Protein AF-0000000086900823 (afdb_homodimer)

Solvent-accessible surface area (backbone atoms only — not comparable to full-atom values): 35954 Å² total; per-residue (Å²): 131,54,71,69,63,43,52,69,37,48,48,81,69,75,46,37,36,38,38,37,30,39,34,24,9,29,53,67,49,49,39,52,42,33,33,75,69,44,36,31,38,63,90,80,67,38,66,58,36,44,48,31,35,38,37,34,25,17,20,48,34,36,59,19,52,28,25,68,59,45,54,55,48,52,59,51,37,32,55,47,18,48,74,49,61,17,37,56,46,61,31,36,14,45,53,40,50,30,44,45,47,34,47,63,66,54,53,25,59,65,32,33,51,74,39,68,28,69,69,33,39,49,49,35,21,25,76,84,15,72,55,16,43,52,55,63,67,37,36,52,44,36,33,48,49,36,32,32,42,18,8,24,37,63,45,43,80,50,19,69,51,29,66,49,42,45,36,50,52,37,40,58,27,61,39,80,75,16,50,54,38,53,54,51,47,54,36,34,31,73,73,60,51,93,65,96,43,48,86,33,54,75,11,31,34,43,20,50,57,68,82,59,38,58,63,89,60,21,38,63,45,46,53,51,12,28,61,55,60,66,34,62,29,42,37,23,18,79,52,65,35,82,84,42,38,71,42,65,39,68,80,20,29,30,38,40,39,9,16,25,27,13,66,67,70,60,50,27,35,44,32,41,36,33,42,60,76,59,53,41,30,37,38,35,47,39,75,40,70,42,79,44,96,89,56,74,46,69,46,78,45,73,48,78,42,81,54,77,58,46,81,49,73,64,48,55,69,73,65,60,73,80,78,81,72,83,78,71,82,76,72,83,71,80,78,83,78,86,79,84,77,88,77,82,78,84,76,85,127,131,54,73,68,62,44,52,68,38,49,47,80,70,75,47,36,36,37,39,38,31,40,35,24,9,32,52,68,52,49,38,53,42,34,32,74,69,46,36,31,38,65,88,79,68,38,66,57,37,43,48,30,35,38,34,34,26,15,20,47,35,36,60,21,52,29,24,69,58,46,54,52,48,51,58,50,35,32,55,45,19,47,75,49,61,18,38,55,46,62,31,36,15,43,54,40,51,31,43,46,47,34,46,62,67,54,53,25,59,64,32,34,52,75,40,67,29,70,68,33,39,50,49,34,21,24,78,84,16,71,56,16,43,52,56,63,67,36,34,52,44,35,32,49,50,34,32,32,40,19,7,25,37,62,46,44,80,50,18,68,51,30,64,50,42,45,35,50,52,37,41,58,26,61,38,81,77,16,50,55,39,54,54,52,48,53,35,36,29,72,72,60,52,91,63,95,42,48,87,33,55,74,11,32,33,43,21,49,56,69,81,60,38,58,64,90,59,21,38,62,46,47,52,50,11,29,60,54,60,67,33,61,31,42,37,23,19,80,53,64,35,82,83,43,40,71,42,65,39,71,81,19,28,31,38,38,39,9,15,24,28,12,66,66,70,61,51,27,36,46,32,41,35,33,43,59,77,58,53,42,30,38,40,36,48,39,76,42,71,43,78,45,96,90,57,74,48,69,46,77,47,72,48,78,43,80,56,76,57,45,80,48,73,66,48,55,70,73,64,61,71,77,77,79,70,82,76,66,92,73,75,80,79,76,81,84,75,88,74,89,78,87,82,86,78,83,75,87,126

Nearest PDB structures (foldseek):
  2zbm-assembly1_A  TM=8.815E-01  e=2.647E-22  Shewanella sp.
  2z72-assembly1_A  TM=8.769E-01  e=1.520E-21  Shewanella sp.
  1v73-assembly1_A  TM=8.762E-01  e=2.462E-21  Shewanella sp.
  5vjw-assembly1_A  TM=4.343E-01  e=1.940E-06  Arabidopsis thaliana
  4ga5-assembly2_E-2  TM=2.988E-01  e=1.508E+00  Thermococcus kodakarensis KOD1

Radius of gyration: 31.32 Å; Cα contacts (8 Å, |Δi|>4): 1507; chains: 2; bounding box: 70×129×109 Å

InterPro domains:
  IPR004843 Calcineurin-like, phosphoesterase domain [PF00149] (16-241)
  IPR029052 Metallo-dependent phosphatase-like [G3DSA:3.60.21.10] (2-293)
  IPR029052 Metallo-dependent phosphatase-like [SSF56300] (12-264)

Secondary structure (DSSP, 8-state):
--HHHHHTTEE---S-EEEE---TT-HHHHHHHHHHTTSEETTTTEE--TT-EEEE-S--SSSSS-HHHHHHHHHHHHHHHHHTT-EEEE---HHHHHHHTT--TT--HHHHHHTTSHHHHHHHTSTTSHHHHHHHH--SEEEETTEEEESS---HHHHTTHHHHHHHHHHHHHSGGGHHHHHHHHHHHHH---S--TTSTTSTTT--HHHHS-HHHHHHHHHHHHHHHT-SEEEE-SS--TTSS-EEETTTTEEE-----STTTT---EEEEE-TTS-EEEEEEEEEEE--SS--EEEEEEEEEE---PPPHHHHGGGS-----------------------------/--HHHHHTTEE---S-EEEE---TT-HHHHHHHHHHTTSEETTTTEE--TT-EEEE-S--SSSSS-HHHHHHHHHHHHHHHHHTT-EEEE---HHHHHHHTT--TT--HHHHHHTTSHHHHHHHTSTTSHHHHHHHH--SEEEETTEEEESS---HHHHTTHHHHHHHHHHHHHSGGGHHHHHHHHHHHHH---S--TTSTTSTTT--HHHHS-HHHHHHHHHHHHHHHT-SEEEE-SS--TTSS-EEETTTTEEE-----STTTT---EEEEE-TTS-EEEEEEEEEEE--SS--EEEEEEEEEE---PPPHHHHGGGS-----------------------------

Organism: NCBI:txid88456

Sequence (698 aa):
MTAAAAAALEMKWEGRIVALADLHGDVLNTLLLLEALGVIDRETRKWKGGNTLLIQTGDIVDRGPDGKILYDLFMEWQVQAREAGGKVLQLIGNHDAMNVCGDFRYVHPNETAQFGGLSGRRAAFSDEGKYGTLLRSLPAGVNVNGLVFTHAGISPAFAALGLSGVHQLLGEELRDGCAVHHRKQMREFTSGGNSLFASGGEGPLWTRLYTMSPPHIACPQLNKALKHLGADIMVVGHTVQESLRVETYCEGKLLAIDTGISRYVANSPKALEITPNGAVYEVSVRLEVTENSDDTKAIATSGRRKLNTWPLSFYSKRRAPPQGGSRGQGSPVGAAEAGDSISFTTEELMTAAAAAALEMKWEGRIVALADLHGDVLNTLLLLEALGVIDRETRKWKGGNTLLIQTGDIVDRGPDGKILYDLFMEWQVQAREAGGKVLQLIGNHDAMNVCGDFRYVHPNETAQFGGLSGRRAAFSDEGKYGTLLRSLPAGVNVNGLVFTHAGISPAFAALGLSGVHQLLGEELRDGCAVHHRKQMREFTSGGNSLFASGGEGPLWTRLYTMSPPHIACPQLNKALKHLGADIMVVGHTVQESLRVETYCEGKLLAIDTGISRYVANSPKALEITPNGAVYEVSVRLEVTENSDDTKAIATSGRRKLNTWPLSFYSKRRAPPQGGSRGQGSPVGAAEAGDSISFTTEEL

Foldseek 3Di:
DDPVLQVVQEDEALFKEWEAEAAAQFPPLVLLLCVLVQQADSVVLEGRNQAYEYEYAEHLHFLYQHSVVVVVSLVRRQVRQVVRNHHYAYAYALVLLCLLLLNCVRHDPNNCVVLVHSVSSNQQLYCPHPSVVVNLSHFQWGHYLQEIRGAQDAWLVRLLCERVRLNVLSSVCSHDSRPNVVVQAVCCVPPNHDDDRQSDCCHRNHDNLQPPDDCVRNLVRLVSSSVSHVHQAYEYENDADPVLAFDADNQARYTYHHSPSYPSGPVWRWMWMAGSLGWIKIKGWDFDQPPDDPDRDTDIDMDIDTDRHDDRPSNVVVPDPPPPDPDDPPDPPPDDDDDDDPDPDPDDD/DDPVLQVVQEDEALFKEWEAEAAAQFPPLVLLLCVLVQQADSVVLEGRNQAYEYEYAEHLHFLYQHSVVVVVSLVRRQVRQVVRNHHYAYAYALVLLCLLLLNCVRHDVNNCVVLVHSVSSNQQLYCPHPSVVVNLSHFQWGHYLQEIRGAQDAWLVRLLCERVRLNVLSSVCSHDSSVNVVVQAVCCVPPNGDDDRQSDCCHRNHDNLQPPDDCVRNLVRLVSSSVSHVHQAYEYENDADPVLAFDADNQARYTYHHSPSYPSGPVWRWMWMAGSLGWIKIKGWDFDQPPDDPDRDTDIDMDIDTDRHGDRPSNVVVPPPPPPPPPDPDDPPDDDDDDDDPDPPPDDD

pLDDT: mean 87.0, std 22.64, range [16.27, 98.94]

Structure (mmCIF, N/CA/C/O backbone):
data_AF-0000000086900823-model_v1
#
loop_
_entity.id
_entity.type
_entity.pdbx_description
1 polymer 'Uncharacterized protein C1840.07c-like'
#
loop_
_atom_site.group_PDB
_atom_site.id
_atom_site.type_symbol
_atom_site.label_atom_id
_atom_site.label_alt_id
_atom_site.label_comp_id
_atom_site.label_asym_id
_atom_site.label_entity_id
_atom_site.label_seq_id
_atom_site.pdbx_PDB_ins_code
_atom_site.Cartn_x
_atom_site.Cartn_y
_atom_site.Cartn_z
_atom_site.occupancy
_atom_site.B_iso_or_equiv
_atom_site.auth_seq_id
_atom_site.auth_comp_id
_atom_site.auth_asym_id
_atom_site.auth_atom_id
_atom_site.pdbx_PDB_model_num
ATOM 1 N N . MET A 1 1 ? -14.008 -20.203 -25.172 1 36.38 1 MET A N 1
ATOM 2 C CA . MET A 1 1 ? -12.742 -20.625 -24.562 1 36.38 1 MET A CA 1
ATOM 3 C C . MET A 1 1 ? -12.578 -22.141 -24.641 1 36.38 1 MET A C 1
ATOM 5 O O . MET A 1 1 ? -13.453 -22.875 -24.188 1 36.38 1 MET A O 1
ATOM 9 N N . THR A 1 2 ? -11.82 -22.547 -25.453 1 35.97 2 THR A N 1
ATOM 10 C CA . THR A 1 2 ? -11.695 -23.953 -25.781 1 35.97 2 THR A CA 1
ATOM 11 C C . THR A 1 2 ? -11.258 -24.766 -24.562 1 35.97 2 THR A C 1
ATOM 13 O O . THR A 1 2 ? -10.672 -24.219 -23.625 1 35.97 2 THR A O 1
ATOM 16 N N . ALA A 1 3 ? -11.891 -25.953 -24.469 1 42.09 3 ALA A N 1
ATOM 17 C CA . ALA A 1 3 ? -11.5 -26.984 -23.516 1 42.09 3 ALA A CA 1
ATOM 18 C C . ALA A 1 3 ? -9.984 -27 -23.312 1 42.09 3 ALA A C 1
ATOM 20 O O . ALA A 1 3 ? -9.516 -27.219 -22.188 1 42.09 3 ALA A O 1
ATOM 21 N N . ALA A 1 4 ? -9.305 -26.703 -24.266 1 42 4 ALA A N 1
ATOM 22 C CA . ALA A 1 4 ? -7.84 -26.688 -24.25 1 42 4 ALA A CA 1
ATOM 23 C C . ALA A 1 4 ? -7.309 -25.547 -23.391 1 42 4 ALA A C 1
ATOM 25 O O . ALA A 1 4 ? -6.328 -25.719 -22.656 1 42 4 ALA A O 1
ATOM 26 N N . ALA A 1 5 ? -7.996 -24.359 -23.438 1 45.72 5 ALA A N 1
ATOM 27 C CA . ALA A 1 5 ? -7.551 -23.203 -22.656 1 45.72 5 ALA A CA 1
ATOM 28 C C . ALA A 1 5 ? -7.812 -23.422 -21.156 1 45.72 5 ALA A C 1
ATOM 30 O O . ALA A 1 5 ? -6.992 -23.047 -20.328 1 45.72 5 ALA A O 1
ATOM 31 N N . ALA A 1 6 ? -8.938 -24.062 -20.766 1 48.16 6 ALA A N 1
ATOM 32 C CA . ALA A 1 6 ? -9.273 -24.438 -19.391 1 48.16 6 ALA A CA 1
ATOM 33 C C . ALA A 1 6 ? -8.266 -25.453 -18.859 1 48.16 6 ALA A C 1
ATOM 35 O O . ALA A 1 6 ? -7.887 -25.391 -17.688 1 48.16 6 ALA A O 1
ATOM 36 N N . ALA A 1 7 ? -7.898 -26.484 -19.656 1 50.44 7 ALA A N 1
ATOM 37 C CA . ALA A 1 7 ? -6.965 -27.547 -19.297 1 50.44 7 ALA A CA 1
ATOM 38 C C . ALA A 1 7 ? -5.621 -26.969 -18.859 1 50.44 7 ALA A C 1
ATOM 40 O O . ALA A 1 7 ? -4.961 -27.516 -17.969 1 50.44 7 ALA A O 1
ATOM 41 N N . ALA A 1 8 ? -5.52 -25.625 -19.219 1 71.44 8 ALA A N 1
ATOM 42 C CA . ALA A 1 8 ? -4.207 -25.016 -19.016 1 71.44 8 ALA A CA 1
ATOM 43 C C . ALA A 1 8 ? -4.109 -24.406 -17.625 1 71.44 8 ALA A C 1
ATOM 45 O O . ALA A 1 8 ? -3.008 -24.203 -17.109 1 71.44 8 ALA A O 1
ATOM 46 N N . LEU A 1 9 ? -5.242 -24.484 -16.922 1 94.44 9 LEU A N 1
ATOM 47 C CA . LEU A 1 9 ? -5.195 -23.844 -15.609 1 94.44 9 LEU A CA 1
ATOM 48 C C . LEU A 1 9 ? -5.199 -24.875 -14.484 1 94.44 9 LEU A C 1
ATOM 50 O O . LEU A 1 9 ? -5.176 -24.516 -13.305 1 94.44 9 LEU A O 1
ATOM 54 N N . GLU A 1 10 ? -5.281 -26.188 -14.867 1 95.38 10 GLU A N 1
ATOM 55 C CA . GLU A 1 10 ? -5.098 -27.328 -13.969 1 95.38 10 GLU A CA 1
ATOM 56 C C . GLU A 1 10 ? -3.979 -28.25 -14.461 1 95.38 10 GLU A C 1
ATOM 58 O O . GLU A 1 10 ? -3.971 -28.656 -15.617 1 95.38 10 GLU A O 1
ATOM 63 N N . MET A 1 11 ? -3.039 -28.516 -13.531 1 95.19 11 MET A N 1
ATOM 64 C CA . MET A 1 11 ? -1.94 -29.359 -13.992 1 95.19 11 MET A CA 1
ATOM 65 C C . MET A 1 11 ? -1.359 -30.172 -12.844 1 95.19 11 MET A C 1
ATOM 67 O O . MET A 1 11 ? -1.619 -29.875 -11.672 1 95.19 11 MET A O 1
ATOM 71 N N . LYS A 1 12 ? -0.704 -31.219 -13.242 1 96.31 12 LYS A N 1
ATOM 72 C CA . LYS A 1 12 ? 0.087 -32.031 -12.328 1 96.31 12 LYS A CA 1
ATOM 73 C C . LYS A 1 12 ? 1.581 -31.812 -12.531 1 96.31 12 LYS A C 1
ATOM 75 O O . LYS A 1 12 ? 2.039 -31.656 -13.672 1 96.31 12 LYS A O 1
ATOM 80 N N . TRP A 1 13 ? 2.275 -31.688 -11.422 1 97.44 13 TRP A N 1
ATOM 81 C CA . TRP A 1 13 ? 3.719 -31.484 -11.469 1 97.44 13 TRP A CA 1
ATOM 82 C C . TRP A 1 13 ? 4.434 -32.375 -10.469 1 97.44 13 TRP A C 1
ATOM 84 O O . TRP A 1 13 ? 4.211 -32.281 -9.258 1 97.44 13 TRP A O 1
ATOM 94 N N . GLU A 1 14 ? 5.273 -33.219 -10.977 1 96.19 14 GLU A N 1
ATOM 95 C CA . GLU A 1 14 ? 5.938 -34.188 -10.117 1 96.19 14 GLU A CA 1
ATOM 96 C C . GLU A 1 14 ? 7.188 -33.625 -9.469 1 96.19 14 GLU A C 1
ATOM 98 O O . GLU A 1 14 ? 7.676 -34.125 -8.469 1 96.19 14 GLU A O 1
ATOM 103 N N . GLY A 1 15 ? 7.727 -32.531 -10.008 1 96.5 15 GLY A N 1
ATOM 104 C CA . GLY A 1 15 ? 8.953 -31.953 -9.508 1 96.5 15 GLY A CA 1
ATOM 105 C C . GLY A 1 15 ? 8.719 -30.938 -8.406 1 96.5 15 GLY A C 1
ATOM 106 O O . GLY A 1 15 ? 7.641 -30.891 -7.812 1 96.5 15 GLY A O 1
ATOM 107 N N . ARG A 1 16 ? 9.742 -30.219 -8.141 1 97.75 16 ARG A N 1
ATOM 108 C CA . ARG A 1 16 ? 9.773 -29.172 -7.133 1 97.75 16 ARG A CA 1
ATOM 109 C C . ARG A 1 16 ? 8.961 -27.953 -7.586 1 97.75 16 ARG A C 1
ATOM 111 O O . ARG A 1 16 ? 9 -27.578 -8.758 1 97.75 16 ARG A O 1
ATOM 118 N N . ILE A 1 17 ? 8.172 -27.406 -6.617 1 98.69 17 ILE A N 1
ATOM 119 C CA . ILE A 1 17 ? 7.441 -26.172 -6.883 1 98.69 17 ILE A CA 1
ATOM 120 C C . ILE A 1 17 ? 7.973 -25.047 -5.996 1 98.69 17 ILE A C 1
ATOM 122 O O . ILE A 1 17 ? 8.164 -25.234 -4.793 1 98.69 17 ILE A O 1
ATOM 126 N N . VAL A 1 18 ? 8.305 -23.922 -6.57 1 98.81 18 VAL A N 1
ATOM 127 C CA . VAL A 1 18 ? 8.68 -22.703 -5.867 1 98.81 18 VAL A CA 1
ATOM 128 C C . VAL A 1 18 ? 7.684 -21.594 -6.188 1 98.81 18 VAL A C 1
ATOM 130 O O . VAL A 1 18 ? 7.324 -21.391 -7.352 1 98.81 18 VAL A O 1
ATOM 133 N N . ALA A 1 19 ? 7.168 -20.906 -5.172 1 98.88 19 ALA A N 1
ATOM 134 C CA . ALA A 1 19 ? 6.215 -19.828 -5.41 1 98.88 19 ALA A CA 1
ATOM 135 C C . ALA A 1 19 ? 6.691 -18.516 -4.773 1 98.88 19 ALA A C 1
ATOM 137 O O . ALA A 1 19 ? 7.125 -18.516 -3.615 1 98.88 19 ALA A O 1
ATOM 138 N N . LEU A 1 20 ? 6.641 -17.422 -5.543 1 98.5 20 LEU A N 1
ATOM 139 C CA . LEU A 1 20 ? 6.938 -16.062 -5.121 1 98.5 20 LEU A CA 1
ATOM 140 C C . LEU A 1 20 ? 5.672 -15.211 -5.094 1 98.5 20 LEU A C 1
ATOM 142 O O . LEU A 1 20 ? 4.863 -15.266 -6.023 1 98.5 20 LEU A O 1
ATOM 146 N N . ALA A 1 21 ? 5.57 -14.453 -4.008 1 98.69 21 ALA A N 1
ATOM 147 C CA . ALA A 1 21 ? 4.461 -13.508 -3.953 1 98.69 21 ALA A CA 1
ATOM 148 C C . ALA A 1 21 ? 4.84 -12.18 -4.613 1 98.69 21 ALA A C 1
ATOM 150 O O . ALA A 1 21 ? 5.473 -12.172 -5.668 1 98.69 21 ALA A O 1
ATOM 151 N N . ASP A 1 22 ? 4.383 -11.078 -4.098 1 98.81 22 ASP A N 1
ATOM 152 C CA . ASP A 1 22 ? 4.484 -9.766 -4.73 1 98.81 22 ASP A CA 1
ATOM 153 C C . ASP A 1 22 ? 5.934 -9.289 -4.77 1 98.81 22 ASP A C 1
ATOM 155 O O . ASP A 1 22 ? 6.586 -9.188 -3.73 1 98.81 22 ASP A O 1
ATOM 159 N N . LEU A 1 23 ? 6.383 -8.953 -6.016 1 98.75 23 LEU A N 1
ATOM 160 C CA . LEU A 1 23 ? 7.781 -8.562 -6.164 1 98.75 23 LEU A CA 1
ATOM 161 C C . LEU A 1 23 ? 7.922 -7.043 -6.164 1 98.75 23 LEU A C 1
ATOM 163 O O . LEU A 1 23 ? 8.961 -6.508 -5.773 1 98.75 23 LEU A O 1
ATOM 167 N N . HIS A 1 24 ? 6.918 -6.41 -6.699 1 98.44 24 HIS A N 1
ATOM 168 C CA . HIS A 1 24 ? 6.781 -4.961 -6.621 1 98.44 24 HIS A CA 1
ATOM 169 C C . HIS A 1 24 ? 8.07 -4.262 -7.047 1 98.44 24 HIS A C 1
ATOM 171 O O . HIS A 1 24 ? 8.594 -3.42 -6.316 1 98.44 24 HIS A O 1
ATOM 177 N N . GLY A 1 25 ? 8.547 -4.609 -8.141 1 98.12 25 GLY A N 1
ATOM 178 C CA . GLY A 1 25 ? 9.602 -3.895 -8.844 1 98.12 25 GLY A CA 1
ATOM 179 C C . GLY A 1 25 ? 10.961 -4.02 -8.18 1 98.12 25 GLY A C 1
ATOM 180 O O . GLY A 1 25 ? 11.789 -3.115 -8.281 1 98.12 25 GLY A O 1
ATOM 181 N N . ASP A 1 26 ? 11.234 -5.043 -7.473 1 97.19 26 ASP A N 1
ATOM 182 C CA . ASP A 1 26 ? 12.523 -5.203 -6.805 1 97.19 26 ASP A CA 1
ATOM 183 C C . ASP A 1 26 ? 13.312 -6.355 -7.414 1 97.19 26 ASP A C 1
ATOM 185 O O . ASP A 1 26 ? 13.234 -7.492 -6.938 1 97.19 26 ASP A O 1
ATOM 189 N N . VAL A 1 27 ? 14.125 -6.008 -8.312 1 97.56 27 VAL A N 1
ATOM 190 C CA . VAL A 1 27 ? 14.883 -7.02 -9.039 1 97.56 27 VAL A CA 1
ATOM 191 C C . VAL A 1 27 ? 15.969 -7.598 -8.133 1 97.56 27 VAL A C 1
ATOM 193 O O . VAL A 1 27 ? 16.266 -8.797 -8.188 1 97.56 27 VAL A O 1
ATOM 196 N N . LEU A 1 28 ? 16.531 -6.773 -7.301 1 95 28 LEU A N 1
ATOM 197 C CA . LEU A 1 28 ? 17.641 -7.23 -6.449 1 95 28 LEU A CA 1
ATOM 198 C C . LEU A 1 28 ? 17.172 -8.336 -5.508 1 95 28 LEU A C 1
ATOM 200 O O . LEU A 1 28 ? 17.734 -9.43 -5.488 1 95 28 LEU A O 1
ATOM 204 N N . ASN A 1 29 ? 16.109 -8.117 -4.738 1 95.81 29 ASN A N 1
ATOM 205 C CA . ASN A 1 29 ? 15.609 -9.125 -3.816 1 95.81 29 ASN A CA 1
ATOM 206 C C . ASN A 1 29 ? 15.086 -10.352 -4.559 1 95.81 29 ASN A C 1
ATOM 208 O O . ASN A 1 29 ? 15.195 -11.477 -4.066 1 95.81 29 ASN A O 1
ATOM 212 N N . THR A 1 30 ? 14.539 -10.141 -5.801 1 97.69 30 THR A N 1
ATOM 213 C CA . THR A 1 30 ? 14.055 -11.25 -6.609 1 97.69 30 THR A CA 1
ATOM 214 C C . THR A 1 30 ? 15.195 -12.188 -6.988 1 97.69 30 THR A C 1
ATOM 216 O O . THR A 1 30 ? 15.102 -13.398 -6.801 1 97.69 30 THR A O 1
ATOM 219 N N . LEU A 1 31 ? 16.281 -11.586 -7.441 1 96.88 31 LEU A N 1
ATOM 220 C CA . LEU A 1 31 ? 17.422 -12.391 -7.887 1 96.88 31 LEU A CA 1
ATOM 221 C C . LEU A 1 31 ? 18.094 -13.07 -6.703 1 96.88 31 LEU A C 1
ATOM 223 O O . LEU A 1 31 ? 18.516 -14.227 -6.809 1 96.88 31 LEU A O 1
ATOM 227 N N . LEU A 1 32 ? 18.188 -12.375 -5.594 1 94.56 32 LEU A N 1
ATOM 228 C CA . LEU A 1 32 ? 18.797 -12.953 -4.398 1 94.56 32 LEU A CA 1
ATOM 229 C C . LEU A 1 32 ? 18 -14.172 -3.93 1 94.56 32 LEU A C 1
ATOM 231 O O . LEU A 1 32 ? 18.594 -15.211 -3.615 1 94.56 32 LEU A O 1
ATOM 235 N N . LEU A 1 33 ? 16.75 -14.023 -3.906 1 96.19 33 LEU A N 1
ATOM 236 C CA . LEU A 1 33 ? 15.875 -15.086 -3.418 1 96.19 33 LEU A CA 1
ATOM 237 C C . LEU A 1 33 ? 15.898 -16.281 -4.355 1 96.19 33 LEU A C 1
ATOM 239 O O . LEU A 1 33 ? 16.016 -17.422 -3.908 1 96.19 33 LEU A O 1
ATOM 243 N N . LEU A 1 34 ? 15.828 -16.047 -5.676 1 97.44 34 LEU A N 1
ATOM 244 C CA . LEU A 1 34 ? 15.797 -17.141 -6.652 1 97.44 34 LEU A CA 1
ATOM 245 C C . LEU A 1 34 ? 17.156 -17.828 -6.73 1 97.44 34 LEU A C 1
ATOM 247 O O . LEU A 1 34 ? 17.219 -19.047 -6.984 1 97.44 34 LEU A O 1
ATOM 251 N N . GLU A 1 35 ? 18.203 -17.062 -6.488 1 95.44 35 GLU A N 1
ATOM 252 C CA . GLU A 1 35 ? 19.516 -17.688 -6.418 1 95.44 35 GLU A CA 1
ATOM 253 C C . GLU A 1 35 ? 19.625 -18.609 -5.207 1 95.44 35 GLU A C 1
ATOM 255 O O . GLU A 1 35 ? 20.156 -19.719 -5.312 1 95.44 35 GLU A O 1
ATOM 260 N N . ALA A 1 36 ? 19.156 -18.125 -4.137 1 93.56 36 ALA A N 1
ATOM 261 C CA . ALA A 1 36 ? 19.188 -18.938 -2.918 1 93.56 36 ALA A CA 1
ATOM 262 C C . ALA A 1 36 ? 18.391 -20.234 -3.1 1 93.56 36 ALA A C 1
ATOM 264 O O . ALA A 1 36 ? 18.734 -21.266 -2.525 1 93.56 36 ALA A O 1
ATOM 265 N N . LEU A 1 37 ? 17.406 -20.203 -3.914 1 96.19 37 LEU A N 1
ATOM 266 C CA . LEU A 1 37 ? 16.547 -21.359 -4.184 1 96.19 37 LEU A CA 1
ATOM 267 C C . LEU A 1 37 ? 17.125 -22.219 -5.293 1 96.19 37 LEU A C 1
ATOM 269 O O . LEU A 1 37 ? 16.578 -23.281 -5.605 1 96.19 37 LEU A O 1
ATOM 273 N N . GLY A 1 38 ? 18.203 -21.734 -5.855 1 96.12 38 GLY A N 1
ATOM 274 C CA . GLY A 1 38 ? 18.844 -22.484 -6.918 1 96.12 38 GLY A CA 1
ATOM 275 C C . GLY A 1 38 ? 18.062 -22.484 -8.219 1 96.12 38 GLY A C 1
ATOM 276 O O . GLY A 1 38 ? 18.172 -23.406 -9.023 1 96.12 38 GLY A O 1
ATOM 277 N N . VAL A 1 39 ? 17.25 -21.453 -8.445 1 97.81 39 VAL A N 1
ATOM 278 C CA . VAL A 1 39 ? 16.375 -21.422 -9.602 1 97.81 39 VAL A CA 1
ATOM 279 C C . VAL A 1 39 ? 17 -20.594 -10.719 1 97.81 39 VAL A C 1
ATOM 281 O O . VAL A 1 39 ? 16.812 -20.875 -11.898 1 97.81 39 VAL A O 1
ATOM 284 N N . ILE A 1 40 ? 17.734 -19.562 -10.297 1 97.44 40 ILE A N 1
ATOM 285 C CA . ILE A 1 40 ? 18.406 -18.688 -11.242 1 97.44 40 ILE A CA 1
ATOM 286 C C . ILE A 1 40 ? 19.859 -18.484 -10.828 1 97.44 40 ILE A C 1
ATOM 288 O O . ILE A 1 40 ? 20.203 -18.656 -9.664 1 97.44 40 ILE A O 1
ATOM 292 N N . ASP A 1 41 ? 20.672 -18.219 -11.82 1 96.44 41 ASP A N 1
ATOM 293 C CA . ASP A 1 41 ? 22.016 -17.688 -11.57 1 96.44 41 ASP A CA 1
ATOM 294 C C . ASP A 1 41 ? 22.016 -16.172 -11.5 1 96.44 41 ASP A C 1
ATOM 296 O O . ASP A 1 41 ? 21.641 -15.5 -12.461 1 96.44 41 ASP A O 1
ATOM 300 N N . ARG A 1 42 ? 22.391 -15.656 -10.422 1 92.38 42 ARG A N 1
ATOM 301 C CA . ARG A 1 42 ? 22.25 -14.227 -10.188 1 92.38 42 ARG A CA 1
ATOM 302 C C . ARG A 1 42 ? 23.156 -13.422 -11.117 1 92.38 42 ARG A C 1
ATOM 304 O O . ARG A 1 42 ? 22.781 -12.336 -11.562 1 92.38 42 ARG A O 1
ATOM 311 N N . GLU A 1 43 ? 24.281 -13.891 -11.422 1 93.06 43 GLU A N 1
ATOM 312 C CA . GLU A 1 43 ? 25.25 -13.18 -12.25 1 93.06 43 GLU A CA 1
ATOM 313 C C . GLU A 1 43 ? 24.812 -13.133 -13.711 1 93.06 43 GLU A C 1
ATOM 315 O O . GLU A 1 43 ? 24.812 -12.07 -14.328 1 93.06 43 GLU A O 1
ATOM 320 N N . THR A 1 44 ? 24.391 -14.25 -14.18 1 96.75 44 THR A N 1
ATOM 321 C CA . THR A 1 44 ? 24.031 -14.328 -15.586 1 96.75 44 THR A CA 1
ATOM 322 C C . THR A 1 44 ? 22.547 -14.047 -15.781 1 96.75 44 THR A C 1
ATOM 324 O O . THR A 1 44 ? 22.078 -13.805 -16.906 1 96.75 44 THR A O 1
ATOM 327 N N . ARG A 1 45 ? 21.766 -14.172 -14.727 1 97.25 45 ARG A N 1
ATOM 328 C CA . ARG A 1 45 ? 20.312 -14 -14.695 1 97.25 45 ARG A CA 1
ATOM 329 C C . ARG A 1 45 ? 19.609 -15.07 -15.531 1 97.25 45 ARG A C 1
ATOM 331 O O . ARG A 1 45 ? 18.547 -14.828 -16.078 1 97.25 45 ARG A O 1
ATOM 338 N N . LYS A 1 46 ? 20.234 -16.172 -15.586 1 98.31 46 LYS A N 1
ATOM 339 C CA . LYS A 1 46 ? 19.688 -17.25 -16.391 1 98.31 46 LYS A CA 1
ATOM 340 C C . LYS A 1 46 ? 19.094 -18.344 -15.508 1 98.31 46 LYS A C 1
ATOM 342 O O . LYS A 1 46 ? 19.484 -18.5 -14.352 1 98.31 46 LYS A O 1
ATOM 347 N N . TRP A 1 47 ? 18.188 -19.109 -16.109 1 98.5 47 TRP A N 1
ATOM 348 C CA . TRP A 1 47 ? 17.516 -20.234 -15.461 1 98.5 47 TRP A CA 1
ATOM 349 C C . TRP A 1 47 ? 18.516 -21.328 -15.117 1 98.5 47 TRP A C 1
ATOM 351 O O . TRP A 1 47 ? 19.344 -21.703 -15.945 1 98.5 47 TRP A O 1
ATOM 361 N N . LYS A 1 48 ? 18.516 -21.828 -13.93 1 97.88 48 LYS A N 1
ATOM 362 C CA . LYS A 1 48 ? 19.328 -22.969 -13.516 1 97.88 48 LYS A CA 1
ATOM 363 C C . LYS A 1 48 ? 18.516 -23.938 -12.648 1 97.88 48 LYS A C 1
ATOM 365 O O . LYS A 1 48 ? 19.094 -24.719 -11.898 1 97.88 48 LYS A O 1
ATOM 370 N N . GLY A 1 49 ? 17.203 -23.812 -12.703 1 97.69 49 GLY A N 1
ATOM 371 C CA . GLY A 1 49 ? 16.312 -24.531 -11.805 1 97.69 49 GLY A CA 1
ATOM 372 C C . GLY A 1 49 ? 15.93 -25.906 -12.312 1 97.69 49 GLY A C 1
ATOM 373 O O . GLY A 1 49 ? 15.195 -26.641 -11.648 1 97.69 49 GLY A O 1
ATOM 374 N N . GLY A 1 50 ? 16.453 -26.328 -13.453 1 97.69 50 GLY A N 1
ATOM 375 C CA . GLY A 1 50 ? 16.094 -27.625 -14 1 97.69 50 GLY A CA 1
ATOM 376 C C . GLY A 1 50 ? 14.602 -27.797 -14.188 1 97.69 50 GLY A C 1
ATOM 377 O O . GLY A 1 50 ? 13.938 -26.953 -14.789 1 97.69 50 GLY A O 1
ATOM 378 N N . ASN A 1 51 ? 14.031 -28.844 -13.633 1 98 51 ASN A N 1
ATOM 379 C CA . ASN A 1 51 ? 12.625 -29.188 -13.836 1 98 51 ASN A CA 1
ATOM 380 C C . ASN A 1 51 ? 11.734 -28.531 -12.781 1 98 51 ASN A C 1
ATOM 382 O O . ASN A 1 51 ? 10.602 -28.969 -12.57 1 98 51 ASN A O 1
ATOM 386 N N . THR A 1 52 ? 12.18 -27.5 -12.156 1 98.56 52 THR A N 1
ATOM 387 C CA . THR A 1 52 ? 11.414 -26.766 -11.148 1 98.56 52 THR A CA 1
ATOM 388 C C . THR A 1 52 ? 10.242 -26.047 -11.789 1 98.56 52 THR A C 1
ATOM 390 O O . THR A 1 52 ? 10.367 -25.516 -12.898 1 98.56 52 THR A O 1
ATOM 393 N N . LEU A 1 53 ? 9.062 -26.078 -11.141 1 98.75 53 LEU A N 1
ATOM 394 C CA . LEU A 1 53 ? 7.957 -25.188 -11.461 1 98.75 53 LEU A CA 1
ATOM 395 C C . LEU A 1 53 ? 8.008 -23.922 -10.609 1 98.75 53 LEU A C 1
ATOM 397 O O . LEU A 1 53 ? 7.883 -24 -9.383 1 98.75 53 LEU A O 1
ATOM 401 N N . LEU A 1 54 ? 8.234 -22.781 -11.242 1 98.81 54 LEU A N 1
ATOM 402 C CA . LEU A 1 54 ? 8.219 -21.484 -10.578 1 98.81 54 LEU A CA 1
ATOM 403 C C . LEU A 1 54 ? 6.887 -20.781 -10.789 1 98.81 54 LEU A C 1
ATOM 405 O O . LEU A 1 54 ? 6.465 -20.578 -11.93 1 98.81 54 LEU A O 1
ATOM 409 N N . ILE A 1 55 ? 6.211 -20.438 -9.688 1 98.88 55 ILE A N 1
ATOM 410 C CA . ILE A 1 55 ? 4.941 -19.734 -9.766 1 98.88 55 ILE A CA 1
ATOM 411 C C . ILE A 1 55 ? 5.082 -18.344 -9.133 1 98.88 55 ILE A C 1
ATOM 413 O O . ILE A 1 55 ? 5.547 -18.219 -7.996 1 98.88 55 ILE A O 1
ATOM 417 N N . GLN A 1 56 ? 4.797 -17.312 -9.836 1 98.81 56 GLN A N 1
ATOM 418 C CA . GLN A 1 56 ? 4.723 -15.945 -9.336 1 98.81 56 GLN A CA 1
ATOM 419 C C . GLN A 1 56 ? 3.277 -15.469 -9.25 1 98.81 56 GLN A C 1
ATOM 421 O O . GLN A 1 56 ? 2.566 -15.438 -10.258 1 98.81 56 GLN A O 1
ATOM 426 N N . THR A 1 57 ? 2.789 -15.039 -8.062 1 98.69 57 THR A N 1
ATOM 427 C CA . THR A 1 57 ? 1.36 -14.93 -7.793 1 98.69 57 THR A CA 1
ATOM 428 C C . THR A 1 57 ? 0.854 -13.523 -8.109 1 98.69 57 THR A C 1
ATOM 430 O O . THR A 1 57 ? -0.232 -13.141 -7.672 1 98.69 57 THR A O 1
ATOM 433 N N . GLY A 1 58 ? 1.599 -12.766 -8.812 1 98.69 58 GLY A N 1
ATOM 434 C CA . GLY A 1 58 ? 1.132 -11.453 -9.25 1 98.69 58 GLY A CA 1
ATOM 435 C C . GLY A 1 58 ? 1.823 -10.305 -8.539 1 98.69 58 GLY A C 1
ATOM 436 O O . GLY A 1 58 ? 2.592 -10.523 -7.602 1 98.69 58 GLY A O 1
ATOM 437 N N . ASP A 1 59 ? 1.558 -9.039 -9.109 1 98.81 59 ASP A N 1
ATOM 438 C CA . ASP A 1 59 ? 2.078 -7.781 -8.578 1 98.81 59 ASP A CA 1
ATOM 439 C C . ASP A 1 59 ? 3.596 -7.707 -8.734 1 98.81 59 ASP A C 1
ATOM 441 O O . ASP A 1 59 ? 4.316 -7.555 -7.746 1 98.81 59 ASP A O 1
ATOM 445 N N . ILE A 1 60 ? 3.951 -7.645 -9.977 1 98.5 60 ILE A N 1
ATOM 446 C CA . ILE A 1 60 ? 5.352 -7.465 -10.344 1 98.5 60 ILE A CA 1
ATOM 447 C C . ILE A 1 60 ? 5.707 -5.984 -10.312 1 98.5 60 ILE A C 1
ATOM 449 O O . ILE A 1 60 ? 6.785 -5.609 -9.844 1 98.5 60 ILE A O 1
ATOM 453 N N . VAL A 1 61 ? 4.695 -5.18 -10.672 1 97.56 61 VAL A N 1
ATOM 454 C CA . VAL A 1 61 ? 4.957 -3.756 -10.859 1 97.56 61 VAL A CA 1
ATOM 455 C C . VAL A 1 61 ? 4.461 -2.977 -9.641 1 97.56 61 VAL A C 1
ATOM 457 O O . VAL A 1 61 ? 3.828 -3.547 -8.75 1 97.56 61 VAL A O 1
ATOM 460 N N . ASP A 1 62 ? 4.719 -1.618 -9.688 1 96.38 62 ASP A N 1
ATOM 461 C CA . ASP A 1 62 ? 4.344 -0.64 -8.672 1 96.38 62 ASP A CA 1
ATOM 462 C C . ASP A 1 62 ? 5.25 -0.744 -7.449 1 96.38 62 ASP A C 1
ATOM 464 O O . ASP A 1 62 ? 5.719 -1.832 -7.105 1 96.38 62 ASP A O 1
ATOM 468 N N . ARG A 1 63 ? 5.551 0.388 -6.762 1 95 63 ARG A N 1
ATOM 469 C CA . ARG A 1 63 ? 6.332 0.579 -5.543 1 95 63 ARG A CA 1
ATOM 470 C C . ARG A 1 63 ? 7.82 0.69 -5.855 1 95 63 ARG A C 1
ATOM 472 O O . ARG A 1 63 ? 8.461 1.682 -5.5 1 95 63 ARG A O 1
ATOM 479 N N . GLY A 1 64 ? 8.391 -0.296 -6.531 1 95.69 64 GLY A N 1
ATOM 480 C CA . GLY A 1 64 ? 9.797 -0.245 -6.898 1 95.69 64 GLY A CA 1
ATOM 481 C C . GLY A 1 64 ? 10.023 0.104 -8.359 1 95.69 64 GLY A C 1
ATOM 482 O O . GLY A 1 64 ? 9.078 0.132 -9.148 1 95.69 64 GLY A O 1
ATOM 483 N N . PRO A 1 65 ? 11.25 0.318 -8.758 1 96.38 65 PRO A N 1
ATOM 484 C CA . PRO A 1 65 ? 11.555 0.881 -10.07 1 96.38 65 PRO A CA 1
ATOM 485 C C . PRO A 1 65 ? 11.789 -0.193 -11.133 1 96.38 65 PRO A C 1
ATOM 487 O O . PRO A 1 65 ? 11.898 0.122 -12.32 1 96.38 65 PRO A O 1
ATOM 490 N N . ASP A 1 66 ? 11.734 -1.496 -10.789 1 97.75 66 ASP A N 1
ATOM 491 C CA . ASP A 1 66 ? 12.305 -2.484 -11.688 1 97.75 66 ASP A CA 1
ATOM 492 C C . ASP A 1 66 ? 11.227 -3.389 -12.281 1 97.75 66 ASP A C 1
ATOM 494 O O . ASP A 1 66 ? 11.484 -4.559 -12.578 1 97.75 66 ASP A O 1
ATOM 498 N N . GLY A 1 67 ? 10.023 -2.912 -12.344 1 97.81 67 GLY A N 1
ATOM 499 C CA . GLY A 1 67 ? 8.945 -3.717 -12.891 1 97.81 67 GLY A CA 1
ATOM 500 C C . GLY A 1 67 ? 9.188 -4.137 -14.328 1 97.81 67 GLY A C 1
ATOM 501 O O . GLY A 1 67 ? 8.945 -5.289 -14.695 1 97.81 67 GLY A O 1
ATOM 502 N N . LYS A 1 68 ? 9.656 -3.205 -15.172 1 97.62 68 LYS A N 1
ATOM 503 C CA . LYS A 1 68 ? 9.953 -3.492 -16.578 1 97.62 68 LYS A CA 1
ATOM 504 C C . LYS A 1 68 ? 10.984 -4.609 -16.703 1 97.62 68 LYS A C 1
ATOM 506 O O . LYS A 1 68 ? 10.797 -5.551 -17.469 1 97.62 68 LYS A O 1
ATOM 511 N N . ILE A 1 69 ? 12.016 -4.512 -15.938 1 97.81 69 ILE A N 1
ATOM 512 C CA . ILE A 1 69 ? 13.102 -5.488 -15.953 1 97.81 69 ILE A CA 1
ATOM 513 C C . ILE A 1 69 ? 12.57 -6.852 -15.508 1 97.81 69 ILE A C 1
ATOM 515 O O . ILE A 1 69 ? 12.906 -7.879 -16.109 1 97.81 69 ILE A O 1
ATOM 519 N N . LEU A 1 70 ? 11.789 -6.855 -14.539 1 98.62 70 LEU A N 1
ATOM 520 C CA . LEU A 1 70 ? 11.273 -8.102 -13.992 1 98.62 70 LEU A CA 1
ATOM 521 C C . LEU A 1 70 ? 10.352 -8.797 -14.992 1 98.62 70 LEU A C 1
ATOM 523 O O . LEU A 1 70 ? 10.422 -10.016 -15.172 1 98.62 70 LEU A O 1
ATOM 527 N N . TYR A 1 71 ? 9.445 -8.023 -15.68 1 98.44 71 TYR A N 1
ATOM 528 C CA . TYR A 1 71 ? 8.617 -8.633 -16.719 1 98.44 71 TYR A CA 1
ATOM 529 C C . TYR A 1 71 ? 9.477 -9.273 -17.797 1 98.44 71 TYR A C 1
ATOM 531 O O . TYR A 1 71 ? 9.211 -10.398 -18.234 1 98.44 71 TYR A O 1
ATOM 539 N N . ASP A 1 72 ? 10.477 -8.555 -18.203 1 98.5 72 ASP A N 1
ATOM 540 C CA . ASP A 1 72 ? 11.359 -9.062 -19.25 1 98.5 72 ASP A CA 1
ATOM 541 C C . ASP A 1 72 ? 12.078 -10.336 -18.797 1 98.5 72 ASP A C 1
ATOM 543 O O . ASP A 1 72 ? 12.188 -11.297 -19.562 1 98.5 72 ASP A O 1
ATOM 547 N N . LEU A 1 73 ? 12.578 -10.352 -17.594 1 98.69 73 LEU A N 1
ATOM 548 C CA . LEU A 1 73 ? 13.266 -11.516 -17.062 1 98.69 73 LEU A CA 1
ATOM 549 C C . LEU A 1 73 ? 12.328 -12.719 -16.984 1 98.69 73 LEU A C 1
ATOM 551 O O . LEU A 1 73 ? 12.695 -13.828 -17.375 1 98.69 73 LEU A O 1
ATOM 555 N N . PHE A 1 74 ? 11.156 -12.523 -16.5 1 98.69 74 PHE A N 1
ATOM 556 C CA . PHE A 1 74 ? 10.211 -13.633 -16.375 1 98.69 74 PHE A CA 1
ATOM 557 C C . PHE A 1 74 ? 9.859 -14.195 -17.75 1 98.69 74 PHE A C 1
ATOM 559 O O . PHE A 1 74 ? 9.672 -15.398 -17.906 1 98.69 74 PHE A O 1
ATOM 566 N N . MET A 1 75 ? 9.711 -13.32 -18.766 1 98.25 75 MET A N 1
ATOM 567 C CA . MET A 1 75 ? 9.477 -13.797 -20.125 1 98.25 75 MET A CA 1
ATOM 568 C C . MET A 1 75 ? 10.633 -14.672 -20.594 1 98.25 75 MET A C 1
ATOM 570 O O . MET A 1 75 ? 10.414 -15.719 -21.219 1 98.25 75 MET A O 1
ATOM 574 N N . GLU A 1 76 ? 11.812 -14.234 -20.297 1 98.56 76 GLU A N 1
ATOM 575 C CA . GLU A 1 76 ? 12.992 -15.008 -20.672 1 98.56 76 GLU A CA 1
ATOM 576 C C . GLU A 1 76 ? 13.047 -16.328 -19.906 1 98.56 76 GLU A C 1
ATOM 578 O O . GLU A 1 76 ? 13.352 -17.375 -20.5 1 98.56 76 GLU A O 1
ATOM 583 N N . TRP A 1 77 ? 12.773 -16.25 -18.641 1 98.75 77 TRP A N 1
ATOM 584 C CA . TRP A 1 77 ? 12.836 -17.453 -17.812 1 98.75 77 TRP A CA 1
ATOM 585 C C . TRP A 1 77 ? 11.789 -18.469 -18.25 1 98.75 77 TRP A C 1
ATOM 587 O O . TRP A 1 77 ? 12 -19.688 -18.125 1 98.75 77 TRP A O 1
ATOM 597 N N . GLN A 1 78 ? 10.664 -18.031 -18.75 1 98.19 78 GLN A N 1
ATOM 598 C CA . GLN A 1 78 ? 9.633 -18.938 -19.234 1 98.19 78 GLN A CA 1
ATOM 599 C C . GLN A 1 78 ? 10.172 -19.828 -20.359 1 98.19 78 GLN A C 1
ATOM 601 O O . GLN A 1 78 ? 9.922 -21.031 -20.375 1 98.19 78 GLN A O 1
ATOM 606 N N . VAL A 1 79 ? 10.898 -19.234 -21.234 1 98.25 79 VAL A N 1
ATOM 607 C CA . VAL A 1 79 ? 11.477 -19.969 -22.359 1 98.25 79 VAL A CA 1
ATOM 608 C C . VAL A 1 79 ? 12.578 -20.906 -21.859 1 98.25 79 VAL A C 1
ATOM 610 O O . VAL A 1 79 ? 12.602 -22.078 -22.188 1 98.25 79 VAL A O 1
ATOM 613 N N . GLN A 1 80 ? 13.445 -20.406 -21.047 1 98.69 80 GLN A N 1
ATOM 614 C CA . GLN A 1 80 ? 14.594 -21.156 -20.562 1 98.69 80 GLN A CA 1
ATOM 615 C C . GLN A 1 80 ? 14.156 -22.344 -19.703 1 98.69 80 GLN A C 1
ATOM 617 O O . GLN A 1 80 ? 14.727 -23.438 -19.797 1 98.69 80 GLN A O 1
ATOM 622 N N . ALA A 1 81 ? 13.188 -22.125 -18.875 1 98.69 81 ALA A N 1
ATOM 623 C CA . ALA A 1 81 ? 12.672 -23.203 -18.031 1 98.69 81 ALA A CA 1
ATOM 624 C C . ALA A 1 81 ? 12.117 -24.344 -18.859 1 98.69 81 ALA A C 1
ATOM 626 O O . ALA A 1 81 ? 12.391 -25.516 -18.594 1 98.69 81 ALA A O 1
ATOM 627 N N . ARG A 1 82 ? 11.32 -23.969 -19.859 1 97.81 82 ARG A N 1
ATOM 628 C CA . ARG A 1 82 ? 10.742 -24.969 -20.734 1 97.81 82 ARG A CA 1
ATOM 629 C C . ARG A 1 82 ? 11.836 -25.812 -21.391 1 97.81 82 ARG A C 1
ATOM 631 O O . ARG A 1 82 ? 11.711 -27.047 -21.484 1 97.81 82 ARG A O 1
ATOM 638 N N . GLU A 1 83 ? 12.859 -25.172 -21.766 1 98.19 83 GLU A N 1
ATOM 639 C CA . GLU A 1 83 ? 13.969 -25.859 -22.422 1 98.19 83 GLU A CA 1
ATOM 640 C C . GLU A 1 83 ? 14.688 -26.781 -21.453 1 98.19 83 GLU A C 1
ATOM 642 O O . GLU A 1 83 ? 15.258 -27.797 -21.859 1 98.19 83 GLU A O 1
ATOM 647 N N . ALA A 1 84 ? 14.633 -26.5 -20.188 1 98.06 84 ALA A N 1
ATOM 648 C CA . ALA A 1 84 ? 15.336 -27.266 -19.172 1 98.06 84 ALA A CA 1
ATOM 649 C C . ALA A 1 84 ? 14.406 -28.297 -18.516 1 98.06 84 ALA A C 1
ATOM 651 O O . ALA A 1 84 ? 14.812 -29.016 -17.609 1 98.06 84 ALA A O 1
ATOM 652 N N . GLY A 1 85 ? 13.164 -28.375 -19 1 97.88 85 GLY A N 1
ATOM 653 C CA . GLY A 1 85 ? 12.211 -29.328 -18.453 1 97.88 85 GLY A CA 1
ATOM 654 C C . GLY A 1 85 ? 11.383 -28.766 -17.312 1 97.88 85 GLY A C 1
ATOM 655 O O . GLY A 1 85 ? 10.562 -29.484 -16.719 1 97.88 85 GLY A O 1
ATOM 656 N N . GLY A 1 86 ? 11.633 -27.5 -17.047 1 98.38 86 GLY A N 1
ATOM 657 C CA . GLY A 1 86 ? 10.867 -26.797 -16.016 1 98.38 86 GLY A CA 1
ATOM 658 C C . GLY A 1 86 ? 9.75 -25.953 -16.578 1 98.38 86 GLY A C 1
ATOM 659 O O . GLY A 1 86 ? 9.297 -26.172 -17.703 1 98.38 86 GLY A O 1
ATOM 660 N N . LYS A 1 87 ? 9.195 -25.062 -15.734 1 98.31 87 LYS A N 1
ATOM 661 C CA . LYS A 1 87 ? 8.094 -24.188 -16.141 1 98.31 87 LYS A CA 1
ATOM 662 C C . LYS A 1 87 ? 8.016 -22.953 -15.266 1 98.31 87 LYS A C 1
ATOM 664 O O . LYS A 1 87 ? 8.32 -23.016 -14.078 1 98.31 87 LYS A O 1
ATOM 669 N N . VAL A 1 88 ? 7.672 -21.828 -15.852 1 98.5 88 VAL A N 1
ATOM 670 C CA . VAL A 1 88 ? 7.379 -20.594 -15.133 1 98.5 88 VAL A CA 1
ATOM 671 C C . VAL A 1 88 ? 5.926 -20.188 -15.383 1 98.5 88 VAL A C 1
ATOM 673 O O . VAL A 1 88 ? 5.488 -20.094 -16.531 1 98.5 88 VAL A O 1
ATOM 676 N N . LEU A 1 89 ? 5.184 -20.062 -14.312 1 98.06 89 LEU A N 1
ATOM 677 C CA . LEU A 1 89 ? 3.812 -19.562 -14.367 1 98.06 89 LEU A CA 1
ATOM 678 C C . LEU A 1 89 ? 3.682 -18.234 -13.633 1 98.06 89 LEU A C 1
ATOM 680 O O . LEU A 1 89 ? 4.117 -18.109 -12.484 1 98.06 89 LEU A O 1
ATOM 684 N N . GLN A 1 90 ? 3.145 -17.281 -14.328 1 98.25 90 GLN A N 1
ATOM 685 C CA . GLN A 1 90 ? 2.84 -15.984 -13.719 1 98.25 90 GLN A CA 1
ATOM 686 C C . GLN A 1 90 ? 1.332 -15.758 -13.641 1 98.25 90 GLN A C 1
ATOM 688 O O . GLN A 1 90 ? 0.6 -16.094 -14.578 1 98.25 90 GLN A O 1
ATOM 693 N N . LEU A 1 91 ? 0.912 -15.289 -12.5 1 98.69 91 LEU A N 1
ATOM 694 C CA . LEU A 1 91 ? -0.468 -14.852 -12.328 1 98.69 91 LEU A CA 1
ATOM 695 C C . LEU A 1 91 ? -0.559 -13.328 -12.328 1 98.69 91 LEU A C 1
ATOM 697 O O . LEU A 1 91 ? 0.451 -12.641 -12.156 1 98.69 91 LEU A O 1
ATOM 701 N N . ILE A 1 92 ? -1.741 -12.781 -12.578 1 98.81 92 ILE A N 1
ATOM 702 C CA . ILE A 1 92 ? -1.93 -11.336 -12.578 1 98.81 92 ILE A CA 1
ATOM 703 C C . ILE A 1 92 ? -2.391 -10.875 -11.195 1 98.81 92 ILE A C 1
ATOM 705 O O . ILE A 1 92 ? -3.209 -11.539 -10.555 1 98.81 92 ILE A O 1
ATOM 709 N N . GLY A 1 93 ? -1.812 -9.797 -10.695 1 98.81 93 GLY A N 1
ATOM 710 C CA . GLY A 1 93 ? -2.234 -9.164 -9.461 1 98.81 93 GLY A CA 1
ATOM 711 C C . GLY A 1 93 ? -2.955 -7.844 -9.68 1 98.81 93 GLY A C 1
ATOM 712 O O . GLY A 1 93 ? -3.131 -7.41 -10.82 1 98.81 93 GLY A O 1
ATOM 713 N N . ASN A 1 94 ? -3.447 -7.234 -8.641 1 98.75 94 ASN A N 1
ATOM 714 C CA . ASN A 1 94 ? -4.234 -6.016 -8.773 1 98.75 94 ASN A CA 1
ATOM 715 C C . ASN A 1 94 ? -3.387 -4.855 -9.289 1 98.75 94 ASN A C 1
ATOM 717 O O . ASN A 1 94 ? -3.863 -4.035 -10.07 1 98.75 94 ASN A O 1
ATOM 721 N N . HIS A 1 95 ? -2.152 -4.73 -8.875 1 98.75 95 HIS A N 1
ATOM 722 C CA . HIS A 1 95 ? -1.294 -3.66 -9.367 1 98.75 95 HIS A CA 1
ATOM 723 C C . HIS A 1 95 ? -0.97 -3.846 -10.844 1 98.75 95 HIS A C 1
ATOM 725 O O . HIS A 1 95 ? -0.821 -2.867 -11.578 1 98.75 95 HIS A O 1
ATOM 731 N N . ASP A 1 96 ? -0.872 -5.082 -11.281 1 98.75 96 ASP A N 1
ATOM 732 C CA . ASP A 1 96 ? -0.72 -5.359 -12.703 1 98.75 96 ASP A CA 1
ATOM 733 C C . ASP A 1 96 ? -1.938 -4.879 -13.492 1 98.75 96 ASP A C 1
ATOM 735 O O . ASP A 1 96 ? -1.799 -4.164 -14.484 1 98.75 96 ASP A O 1
ATOM 739 N N . ALA A 1 97 ? -3.082 -5.242 -12.969 1 98.75 97 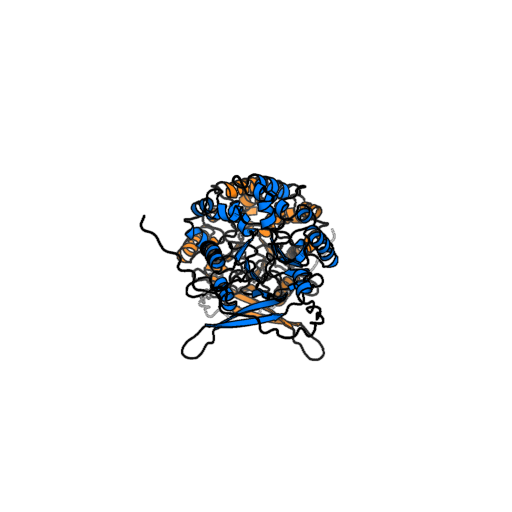ALA A N 1
ATOM 740 C CA . ALA A 1 97 ? -4.332 -4.871 -13.633 1 98.75 97 ALA A CA 1
ATOM 741 C C . ALA A 1 97 ? -4.531 -3.359 -13.625 1 98.75 97 ALA A C 1
ATOM 743 O O . ALA A 1 97 ? -5.039 -2.789 -14.594 1 98.75 97 ALA A O 1
ATOM 744 N N . MET A 1 98 ? -4.145 -2.695 -12.539 1 98.44 98 MET A N 1
ATOM 745 C CA . MET A 1 98 ? -4.23 -1.239 -12.469 1 98.44 98 MET A CA 1
ATOM 746 C C . MET A 1 98 ? -3.43 -0.592 -13.594 1 98.44 98 MET A C 1
ATOM 748 O O . MET A 1 98 ? -3.914 0.326 -14.258 1 98.44 98 MET A O 1
ATOM 752 N N . ASN A 1 99 ? -2.236 -1.094 -13.812 1 98.19 99 ASN A N 1
ATOM 753 C CA . ASN A 1 99 ? -1.402 -0.538 -14.875 1 98.19 99 ASN A CA 1
ATOM 754 C C . ASN A 1 99 ? -2.01 -0.784 -16.25 1 98.19 99 ASN A C 1
ATOM 756 O O . ASN A 1 99 ? -1.999 0.104 -17.109 1 98.19 99 ASN A O 1
ATOM 760 N N . VAL A 1 100 ? -2.578 -1.962 -16.438 1 98.31 100 VAL A N 1
ATOM 761 C CA . VAL A 1 100 ? -3.234 -2.314 -17.688 1 98.31 100 VAL A CA 1
ATOM 762 C C . VAL A 1 100 ? -4.391 -1.354 -17.953 1 98.31 100 VAL A C 1
ATOM 764 O O . VAL A 1 100 ? -4.645 -0.979 -19.094 1 98.31 100 VAL A O 1
ATOM 767 N N . CYS A 1 101 ? -5.047 -0.895 -16.875 1 97.88 101 CYS A N 1
ATOM 768 C CA . CYS A 1 101 ? -6.25 -0.082 -17.016 1 97.88 101 CYS A CA 1
ATOM 769 C C . CYS A 1 101 ? -5.938 1.396 -16.812 1 97.88 101 CYS A C 1
ATOM 771 O O . CYS A 1 101 ? -6.84 2.199 -16.578 1 97.88 101 CYS A O 1
ATOM 773 N N . GLY A 1 102 ? -4.684 1.732 -16.812 1 96.06 102 GLY A N 1
ATOM 774 C CA . GLY A 1 102 ? -4.273 3.127 -16.859 1 96.06 102 GLY A CA 1
ATOM 775 C C . GLY A 1 102 ? -4.188 3.777 -15.5 1 96.06 102 GLY A C 1
ATOM 776 O O . GLY A 1 102 ? -4.012 4.992 -15.398 1 96.06 102 GLY A O 1
ATOM 777 N N . ASP A 1 103 ? -4.375 3.043 -14.445 1 96.06 103 ASP A N 1
ATOM 778 C CA . ASP A 1 103 ? -4.219 3.559 -13.094 1 96.06 103 ASP A CA 1
ATOM 779 C C . ASP A 1 103 ? -2.758 3.496 -12.648 1 96.06 103 ASP A C 1
ATOM 781 O O . ASP A 1 103 ? -2.291 2.457 -12.18 1 96.06 103 ASP A O 1
ATOM 785 N N . PHE A 1 104 ? -2.068 4.652 -12.688 1 95.5 104 PHE A N 1
ATOM 786 C CA . PHE A 1 104 ? -0.63 4.699 -12.453 1 95.5 104 PHE A CA 1
ATOM 787 C C . PHE A 1 104 ? -0.319 5.395 -11.133 1 95.5 104 PHE A C 1
ATOM 789 O O . PHE A 1 104 ? 0.784 5.91 -10.938 1 95.5 104 PHE A O 1
ATOM 796 N N . ARG A 1 105 ? -1.185 5.418 -10.203 1 93.5 105 ARG A N 1
ATOM 797 C CA . 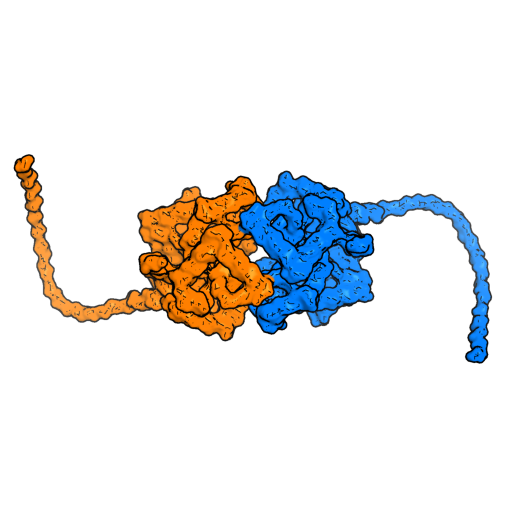ARG A 1 105 ? -1.037 6.184 -8.969 1 93.5 105 ARG A CA 1
ATOM 798 C C . ARG A 1 105 ? -0.007 5.539 -8.047 1 93.5 105 ARG A C 1
ATOM 800 O O . ARG A 1 105 ? 0.476 6.176 -7.105 1 93.5 105 ARG A O 1
ATOM 807 N N . TYR A 1 106 ? 0.385 4.285 -8.352 1 95.19 106 TYR A N 1
ATOM 808 C CA . TYR A 1 106 ? 1.275 3.568 -7.445 1 95.19 106 TYR A CA 1
ATOM 809 C C . TYR A 1 106 ? 2.631 3.322 -8.094 1 95.19 106 TYR A C 1
ATOM 811 O O . TYR A 1 106 ? 3.492 2.656 -7.52 1 95.19 106 TYR A O 1
ATOM 819 N N . VAL A 1 107 ? 2.848 3.857 -9.266 1 94.62 107 VAL A N 1
ATOM 820 C CA . VAL A 1 107 ? 4.055 3.574 -10.039 1 94.62 107 VAL A CA 1
ATOM 821 C C . VAL A 1 107 ? 5.227 4.371 -9.477 1 94.62 107 VAL A C 1
ATOM 823 O O . VAL A 1 107 ? 5.043 5.461 -8.93 1 94.62 107 VAL A O 1
ATOM 826 N N . HIS A 1 108 ? 6.379 3.803 -9.586 1 93.62 108 HIS A N 1
ATOM 827 C CA . HIS A 1 108 ? 7.613 4.508 -9.266 1 93.62 108 HIS A CA 1
ATOM 828 C C . HIS A 1 108 ? 8.008 5.461 -10.391 1 93.62 108 HIS A C 1
ATOM 830 O O . HIS A 1 108 ? 8.023 5.074 -11.562 1 93.62 108 HIS A O 1
ATOM 836 N N . PRO A 1 109 ? 8.406 6.676 -10.062 1 91.69 109 PRO A N 1
ATOM 837 C CA . PRO A 1 109 ? 8.742 7.633 -11.117 1 91.69 109 PRO A CA 1
ATOM 838 C C . PRO A 1 109 ? 9.891 7.16 -12 1 91.69 109 PRO A C 1
ATOM 840 O O . PRO A 1 109 ? 9.883 7.395 -13.211 1 91.69 109 PRO A O 1
ATOM 843 N N . ASN A 1 110 ? 10.836 6.484 -11.414 1 91.62 110 ASN A N 1
ATOM 844 C CA . ASN A 1 110 ? 11.969 6 -12.203 1 91.62 110 ASN A CA 1
ATOM 845 C C . ASN A 1 110 ? 11.539 4.93 -13.203 1 91.62 110 ASN A C 1
ATOM 847 O O . ASN A 1 110 ? 12.102 4.836 -14.297 1 91.62 110 ASN A O 1
ATOM 851 N N . GLU A 1 111 ? 10.641 4.133 -12.805 1 93.12 111 GLU A N 1
ATOM 852 C CA . GLU A 1 111 ? 10.133 3.141 -13.75 1 93.12 111 GLU A CA 1
ATOM 853 C C . GLU A 1 111 ? 9.367 3.803 -14.891 1 93.12 111 GLU A C 1
ATOM 855 O O . GLU A 1 111 ? 9.484 3.396 -16.047 1 93.12 111 GLU A O 1
ATOM 860 N N . THR A 1 112 ? 8.586 4.785 -14.539 1 92.62 112 THR A N 1
ATOM 861 C CA . THR A 1 112 ? 7.84 5.527 -15.555 1 92.62 112 THR A CA 1
ATOM 862 C C . THR A 1 112 ? 8.789 6.141 -16.578 1 92.62 112 THR A C 1
ATOM 864 O O . THR A 1 112 ? 8.508 6.117 -17.781 1 92.62 112 THR A O 1
ATOM 867 N N . ALA A 1 113 ? 9.875 6.664 -16.094 1 92 113 ALA A N 1
ATOM 868 C CA . ALA A 1 113 ? 10.875 7.258 -16.969 1 92 113 ALA A CA 1
ATOM 869 C C . ALA A 1 113 ? 11.438 6.219 -17.938 1 92 113 ALA A C 1
ATOM 871 O O . ALA A 1 113 ? 11.758 6.535 -19.094 1 92 113 ALA A O 1
ATOM 872 N N . GLN A 1 114 ? 11.539 4.984 -17.5 1 93.12 114 GLN A N 1
ATOM 873 C CA . GLN A 1 114 ? 12.055 3.9 -18.328 1 93.12 114 GLN A CA 1
ATOM 874 C C . GLN A 1 114 ? 11.125 3.609 -19.5 1 93.12 114 GLN A C 1
ATOM 876 O O . GLN A 1 114 ? 11.555 3.053 -20.516 1 93.12 114 GLN A O 1
ATOM 881 N N . PHE A 1 115 ? 9.898 3.967 -19.375 1 94.94 115 PHE A N 1
ATOM 882 C CA . PHE A 1 115 ? 8.93 3.77 -20.438 1 94.94 115 PHE A CA 1
ATOM 883 C C . PHE A 1 115 ? 8.844 5.004 -21.328 1 94.94 115 PHE A C 1
ATOM 885 O O . PHE A 1 115 ? 8.047 5.043 -22.266 1 94.94 115 PHE A O 1
ATOM 892 N N . GLY A 1 116 ? 9.625 6.062 -21.062 1 93.06 116 GLY A N 1
ATOM 893 C CA . GLY A 1 116 ? 9.555 7.312 -21.812 1 93.06 116 GLY A CA 1
ATOM 894 C C . GLY A 1 116 ? 8.492 8.258 -21.297 1 93.06 116 GLY A C 1
ATOM 895 O O . GLY A 1 116 ? 7.934 9.047 -22.062 1 93.06 116 GLY A O 1
ATOM 896 N N . GLY A 1 117 ? 8.18 8.07 -20.031 1 91.44 117 GLY A N 1
ATOM 897 C CA . GLY A 1 117 ? 7.168 8.922 -19.422 1 91.44 117 GLY A CA 1
ATOM 898 C C . GLY A 1 117 ? 5.805 8.266 -19.344 1 91.44 117 GLY A C 1
ATOM 899 O O . GLY A 1 117 ? 5.66 7.086 -19.672 1 91.44 117 GLY A O 1
ATOM 900 N N . LEU A 1 118 ? 4.828 9.031 -18.875 1 89.75 118 LEU A N 1
ATOM 901 C CA . LEU A 1 118 ? 3.486 8.508 -18.656 1 89.75 118 LEU A CA 1
ATOM 902 C C . LEU A 1 118 ? 2.861 8.039 -19.969 1 89.75 118 LEU A C 1
ATOM 904 O O . LEU A 1 118 ? 2.172 7.016 -20 1 89.75 118 LEU A O 1
ATOM 908 N N . SER A 1 119 ? 3.066 8.797 -20.984 1 91.88 119 SER A N 1
ATOM 909 C CA . SER A 1 119 ? 2.52 8.422 -22.281 1 91.88 119 SER A CA 1
ATOM 910 C C . SER A 1 119 ? 3.121 7.109 -22.781 1 91.88 119 SER A C 1
ATOM 912 O O . SER A 1 119 ? 2.412 6.266 -23.344 1 91.88 119 SER A O 1
ATOM 914 N N . GLY A 1 120 ? 4.43 6.984 -22.609 1 95.31 120 GLY A N 1
ATOM 915 C CA . GLY A 1 120 ? 5.09 5.746 -22.984 1 95.31 120 GLY A CA 1
ATOM 916 C C . GLY A 1 120 ? 4.621 4.551 -22.172 1 95.31 120 GLY A C 1
ATOM 917 O O . GLY A 1 120 ? 4.438 3.461 -22.719 1 95.31 120 GLY A O 1
ATOM 918 N N . ARG A 1 121 ? 4.414 4.754 -20.922 1 95.94 121 ARG A N 1
ATOM 919 C CA . ARG A 1 121 ? 3.912 3.691 -20.047 1 95.94 121 ARG A CA 1
ATOM 920 C C . ARG A 1 121 ? 2.504 3.271 -20.469 1 95.94 121 ARG A C 1
ATOM 922 O O . ARG A 1 121 ? 2.207 2.078 -20.547 1 95.94 121 ARG A O 1
ATOM 929 N N . ARG A 1 122 ? 1.682 4.254 -20.766 1 95.88 122 ARG A N 1
ATOM 930 C CA . ARG A 1 122 ? 0.32 3.967 -21.203 1 95.88 122 ARG A CA 1
ATOM 931 C C . ARG A 1 122 ? 0.323 3.115 -22.469 1 95.88 122 ARG A C 1
ATOM 933 O O . ARG A 1 122 ? -0.454 2.166 -22.578 1 95.88 122 ARG A O 1
ATOM 940 N N . ALA A 1 123 ? 1.157 3.469 -23.344 1 96.56 123 ALA A N 1
ATOM 941 C CA . ALA A 1 123 ? 1.26 2.723 -24.594 1 96.56 123 ALA A CA 1
ATOM 942 C C . ALA A 1 123 ? 1.751 1.299 -24.344 1 96.56 123 ALA A C 1
ATOM 944 O O . ALA A 1 123 ? 1.229 0.346 -24.922 1 96.56 123 ALA A O 1
ATOM 945 N N . ALA A 1 124 ? 2.688 1.161 -23.438 1 97.88 124 ALA A N 1
ATOM 946 C CA . ALA A 1 124 ? 3.305 -0.133 -23.172 1 97.88 124 ALA A CA 1
ATOM 947 C C . ALA A 1 124 ? 2.312 -1.087 -22.516 1 97.88 124 ALA A C 1
ATOM 949 O O . ALA A 1 124 ? 2.373 -2.301 -22.734 1 97.88 124 ALA A O 1
ATOM 950 N N . PHE A 1 125 ? 1.385 -0.56 -21.781 1 98 125 PHE A N 1
ATOM 951 C CA . PHE A 1 125 ? 0.443 -1.39 -21.047 1 98 125 PHE A CA 1
ATOM 952 C C . PHE A 1 125 ? -0.908 -1.437 -21.75 1 98 125 PHE A C 1
ATOM 954 O O . PHE A 1 125 ? -1.852 -2.055 -21.25 1 98 125 PHE A O 1
ATOM 961 N N . SER A 1 126 ? -1.022 -0.833 -22.922 1 97 126 SER A N 1
ATOM 962 C CA . SER A 1 126 ? -2.26 -0.835 -23.703 1 97 126 SER A CA 1
ATOM 963 C C . SER A 1 126 ? -2.533 -2.211 -24.297 1 97 126 SER A C 1
ATOM 965 O O . SER A 1 126 ? -1.717 -3.125 -24.172 1 97 126 SER A O 1
ATOM 967 N N . ASP A 1 127 ? -3.711 -2.371 -24.953 1 96.69 127 ASP A N 1
ATOM 968 C CA . ASP A 1 127 ? -4.129 -3.633 -25.547 1 96.69 127 ASP A CA 1
ATOM 969 C C . ASP A 1 127 ? -3.102 -4.121 -26.578 1 96.69 127 ASP A C 1
ATOM 971 O O . ASP A 1 127 ? -2.922 -5.328 -26.75 1 96.69 127 ASP A O 1
ATOM 975 N N . GLU A 1 128 ? -2.393 -3.191 -27.141 1 96.62 128 GLU A N 1
ATOM 976 C CA . GLU A 1 128 ? -1.46 -3.539 -28.219 1 96.62 128 GLU A CA 1
ATOM 977 C C . GLU A 1 128 ? -0.017 -3.516 -27.719 1 96.62 128 GLU A C 1
ATOM 979 O O . GLU A 1 128 ? 0.893 -3.967 -28.422 1 96.62 128 GLU A O 1
ATOM 984 N N . GLY A 1 129 ? 0.182 -3.016 -26.562 1 98.06 129 GLY A N 1
ATOM 985 C CA . GLY A 1 129 ? 1.528 -2.914 -26.016 1 98.06 129 GLY A CA 1
ATOM 986 C C . GLY A 1 129 ? 2.082 -4.246 -25.547 1 98.06 129 GLY A C 1
ATOM 987 O O . GLY A 1 129 ? 1.322 -5.156 -25.203 1 98.06 129 GLY A O 1
ATOM 988 N N . LYS A 1 130 ? 3.375 -4.305 -25.453 1 97.88 130 LYS A N 1
ATOM 989 C CA . LYS A 1 130 ? 4.086 -5.527 -25.094 1 97.88 130 LYS A CA 1
ATOM 990 C C . LYS A 1 130 ? 3.621 -6.047 -23.734 1 97.88 130 LYS A C 1
ATOM 992 O O . LYS A 1 130 ? 3.246 -7.215 -23.609 1 97.88 130 LYS A O 1
ATOM 997 N N . TYR A 1 131 ? 3.605 -5.215 -22.797 1 98.38 131 TYR A N 1
ATOM 998 C CA . TYR A 1 131 ? 3.277 -5.629 -21.438 1 98.38 131 TYR A CA 1
ATOM 999 C C . TYR A 1 131 ? 1.77 -5.746 -21.25 1 98.38 131 TYR A C 1
ATOM 1001 O O . TYR A 1 131 ? 1.296 -6.594 -20.484 1 98.38 131 TYR A O 1
ATOM 1009 N N . GLY A 1 132 ? 0.993 -4.898 -21.922 1 98.44 132 GLY A N 1
ATOM 1010 C CA . GLY A 1 132 ? -0.454 -5.039 -21.891 1 98.44 132 GLY A CA 1
ATOM 1011 C C . GLY A 1 132 ? -0.931 -6.379 -22.422 1 98.44 132 GLY A C 1
ATOM 1012 O O . GLY A 1 132 ? -1.798 -7.02 -21.828 1 98.44 132 GLY A O 1
ATOM 1013 N N . THR A 1 133 ? -0.342 -6.766 -23.516 1 98 133 THR A N 1
ATOM 1014 C CA . THR A 1 133 ? -0.695 -8.047 -24.125 1 98 133 THR A CA 1
ATOM 1015 C C . THR A 1 133 ? -0.324 -9.203 -23.188 1 98 133 THR A C 1
ATOM 1017 O O . THR A 1 133 ? -1.115 -10.125 -23 1 98 133 THR A O 1
ATOM 1020 N N . LEU A 1 134 ? 0.833 -9.125 -22.609 1 97.75 134 LEU A N 1
ATOM 1021 C CA . LEU A 1 134 ? 1.273 -10.148 -21.672 1 97.75 134 LEU A CA 1
ATOM 1022 C C . LEU A 1 134 ? 0.306 -10.258 -20.5 1 97.75 134 LEU A C 1
ATOM 1024 O O . LEU A 1 134 ? -0.191 -11.344 -20.188 1 97.75 134 LEU A O 1
ATOM 1028 N N . LEU A 1 135 ? 0.049 -9.141 -19.891 1 98.31 135 LEU A N 1
ATOM 1029 C CA . LEU A 1 135 ? -0.704 -9.125 -18.641 1 98.31 135 LEU A CA 1
ATOM 1030 C C . LEU A 1 135 ? -2.145 -9.57 -18.875 1 98.31 135 LEU A C 1
ATOM 1032 O O . LEU A 1 135 ? -2.744 -10.219 -18.016 1 98.31 135 LEU A O 1
ATOM 1036 N N . ARG A 1 136 ? -2.719 -9.258 -20.047 1 98 136 ARG A N 1
ATOM 1037 C CA . ARG A 1 136 ? -4.082 -9.656 -20.375 1 98 136 ARG A CA 1
ATOM 1038 C C . ARG A 1 136 ? -4.176 -11.164 -20.594 1 98 136 ARG A C 1
ATOM 1040 O O . ARG A 1 136 ? -5.266 -11.734 -20.562 1 98 136 ARG A O 1
ATOM 1047 N N . SER A 1 137 ? -3.049 -11.789 -20.797 1 96.94 137 SER A N 1
ATOM 1048 C CA . SER A 1 137 ? -3.031 -13.227 -21.031 1 96.94 137 SER A CA 1
ATOM 1049 C C . SER A 1 137 ? -2.848 -14 -19.734 1 96.94 137 SER A C 1
ATOM 1051 O O . SER A 1 137 ? -3.055 -15.211 -19.688 1 96.94 137 SER A O 1
ATOM 1053 N N . LEU A 1 138 ? -2.451 -13.375 -18.656 1 97.81 138 LEU A N 1
ATOM 1054 C CA . LEU A 1 138 ? -2.129 -14.055 -17.406 1 97.81 138 LEU A CA 1
ATOM 1055 C C . LEU A 1 138 ? -3.398 -14.453 -16.656 1 97.81 138 LEU A C 1
ATOM 1057 O O . LEU A 1 138 ? -4.355 -13.68 -16.594 1 97.81 138 LEU A O 1
ATOM 1061 N N . PRO A 1 139 ? -3.424 -15.664 -16.094 1 97.94 139 PRO A N 1
ATOM 1062 C CA . PRO A 1 139 ? -4.605 -16.094 -15.336 1 97.94 139 PRO A CA 1
ATOM 1063 C C . PRO A 1 139 ? -4.652 -15.523 -13.922 1 97.94 139 PRO A C 1
ATOM 1065 O O . PRO A 1 139 ? -3.621 -15.109 -13.383 1 97.94 139 PRO A O 1
ATOM 1068 N N . ALA A 1 140 ? -5.859 -15.562 -13.375 1 97.75 140 ALA A N 1
ATOM 1069 C CA . ALA A 1 140 ? -6.055 -15.125 -11.992 1 97.75 140 ALA A CA 1
ATOM 1070 C C . ALA A 1 140 ? -5.734 -16.25 -11.016 1 97.75 140 ALA A C 1
ATOM 1072 O O . ALA A 1 140 ? -5.578 -16.016 -9.812 1 97.75 140 ALA A O 1
ATOM 1073 N N . GLY A 1 141 ? -5.637 -17.469 -11.531 1 98.38 141 GLY A N 1
ATOM 1074 C CA . GLY A 1 141 ? -5.324 -18.609 -10.688 1 98.38 141 GLY A CA 1
ATOM 1075 C C . GLY A 1 141 ? -4.984 -19.859 -11.469 1 98.38 141 GLY A C 1
ATOM 1076 O O . GLY A 1 141 ? -5.371 -20 -12.633 1 98.38 141 GLY A O 1
ATOM 1077 N N . VAL A 1 142 ? -4.301 -20.781 -10.82 1 98.56 142 VAL A N 1
ATOM 1078 C CA . VAL A 1 142 ? -3.961 -22.094 -11.375 1 98.56 142 VAL A CA 1
ATOM 1079 C C . VAL A 1 142 ? -4.02 -23.156 -10.281 1 98.56 142 VAL A C 1
ATOM 1081 O O . VAL A 1 142 ? -3.779 -22.859 -9.109 1 98.56 142 VAL A O 1
ATOM 1084 N N . ASN A 1 143 ? -4.441 -24.297 -10.664 1 98.56 143 ASN A N 1
ATOM 1085 C CA . ASN A 1 143 ? -4.449 -25.453 -9.766 1 98.56 143 ASN A CA 1
ATOM 1086 C C . ASN A 1 143 ? -3.346 -26.453 -10.117 1 98.56 143 ASN A C 1
ATOM 1088 O O . ASN A 1 143 ? -3.367 -27.047 -11.188 1 98.56 143 ASN A O 1
ATOM 1092 N N . VAL A 1 144 ? -2.365 -26.578 -9.203 1 98.25 144 VAL A N 1
ATOM 1093 C CA . VAL A 1 144 ? -1.263 -27.516 -9.383 1 98.25 144 VAL A CA 1
ATOM 1094 C C . VAL A 1 144 ? -1.263 -28.547 -8.25 1 98.25 144 VAL A C 1
ATOM 1096 O O . VAL A 1 144 ? -0.98 -28.203 -7.102 1 98.25 144 VAL A O 1
ATOM 1099 N N . ASN A 1 145 ? -1.501 -29.797 -8.555 1 97.69 145 ASN A N 1
ATOM 1100 C CA . ASN A 1 145 ? -1.435 -30.875 -7.586 1 97.69 145 ASN A CA 1
ATOM 1101 C C . ASN A 1 145 ? -2.438 -30.688 -6.449 1 97.69 145 ASN A C 1
ATOM 1103 O O . ASN A 1 145 ? -2.16 -31.031 -5.305 1 97.69 145 ASN A O 1
ATOM 1107 N N . GLY A 1 146 ? -3.498 -29.953 -6.699 1 97.62 146 GLY A N 1
ATOM 1108 C CA . GLY A 1 146 ? -4.488 -29.719 -5.66 1 97.62 146 GLY A CA 1
ATOM 1109 C C . GLY A 1 146 ? -4.215 -28.453 -4.855 1 97.62 146 GLY A C 1
ATOM 1110 O O . GLY A 1 146 ? -4.883 -28.203 -3.852 1 97.62 146 GLY A O 1
ATOM 1111 N N . LEU A 1 147 ? -3.229 -27.719 -5.254 1 98.62 147 LEU A N 1
ATOM 1112 C CA . LEU A 1 147 ? -2.949 -26.391 -4.715 1 98.62 147 LEU A CA 1
ATOM 1113 C C . LEU A 1 147 ? -3.404 -25.312 -5.684 1 98.62 147 LEU A C 1
ATOM 1115 O O . LEU A 1 147 ? -2.922 -25.234 -6.816 1 98.62 147 LEU A O 1
ATOM 1119 N N . VAL A 1 148 ? -4.332 -24.516 -5.25 1 98.81 148 VAL A N 1
ATOM 1120 C CA . VAL A 1 148 ? -4.734 -23.375 -6.07 1 98.81 148 VAL A CA 1
ATOM 1121 C C . VAL A 1 148 ? -3.9 -22.141 -5.707 1 98.81 148 VAL A C 1
ATOM 1123 O O . VAL A 1 148 ? -3.945 -21.672 -4.57 1 98.81 148 VAL A O 1
ATOM 1126 N N . PHE A 1 149 ? -3.117 -21.703 -6.66 1 98.88 149 PHE A N 1
ATOM 1127 C CA . PHE A 1 149 ? -2.377 -20.453 -6.52 1 98.88 149 PHE A CA 1
ATOM 1128 C C . PHE A 1 149 ? -3.164 -19.281 -7.109 1 98.88 149 PHE A C 1
ATOM 1130 O O . PHE A 1 149 ? -3.686 -19.391 -8.227 1 98.88 149 PHE A O 1
ATOM 1137 N N . THR A 1 150 ? -3.316 -18.234 -6.391 1 98.88 150 THR A N 1
ATOM 1138 C CA . THR A 1 150 ? -4.012 -17.016 -6.805 1 98.88 150 THR A CA 1
ATOM 1139 C C . THR A 1 150 ? -3.438 -15.797 -6.098 1 98.88 150 THR A C 1
ATOM 1141 O O . THR A 1 150 ? -2.689 -15.93 -5.125 1 98.88 150 THR A O 1
ATOM 1144 N N . HIS A 1 151 ? -3.684 -14.641 -6.652 1 98.88 151 HIS A N 1
ATOM 1145 C CA . HIS A 1 151 ? -3.08 -13.438 -6.086 1 98.88 151 HIS A CA 1
ATOM 1146 C C . HIS A 1 151 ? -3.662 -13.125 -4.711 1 98.88 151 HIS A C 1
ATOM 1148 O O . HIS A 1 151 ? -2.941 -13.133 -3.713 1 98.88 151 HIS A O 1
ATOM 1154 N N . ALA A 1 152 ? -4.992 -12.961 -4.711 1 98.81 152 ALA A N 1
ATOM 1155 C CA . ALA A 1 152 ? -5.582 -12.477 -3.465 1 98.81 152 ALA A CA 1
ATOM 1156 C C . ALA A 1 152 ? -6.527 -13.516 -2.865 1 98.81 152 ALA A C 1
ATOM 1158 O O . ALA A 1 152 ? -6.914 -13.406 -1.698 1 98.81 152 ALA A O 1
ATOM 1159 N N . GLY A 1 153 ? -6.988 -14.516 -3.629 1 98.75 153 GLY A N 1
ATOM 1160 C CA . GLY A 1 153 ? -7.953 -15.523 -3.213 1 98.75 153 GLY A CA 1
ATOM 1161 C C . GLY A 1 153 ? -9.195 -15.562 -4.082 1 98.75 153 GLY A C 1
ATOM 1162 O O . GLY A 1 153 ? -9.625 -14.531 -4.602 1 98.75 153 GLY A O 1
ATOM 1163 N N . ILE A 1 154 ? -9.773 -16.75 -4.176 1 98.69 154 ILE A N 1
ATOM 1164 C CA . ILE A 1 154 ? -10.984 -16.938 -4.957 1 98.69 154 ILE A CA 1
ATOM 1165 C C . ILE A 1 154 ? -12.156 -17.266 -4.027 1 98.69 154 ILE A C 1
ATOM 1167 O O . ILE A 1 154 ? -12.18 -18.328 -3.4 1 98.69 154 ILE A O 1
ATOM 1171 N N . SER A 1 155 ? -13.117 -16.344 -3.92 1 98.12 155 SER A N 1
ATOM 1172 C CA . SER A 1 155 ? -14.289 -16.562 -3.07 1 98.12 155 SER A CA 1
ATOM 1173 C C . SER A 1 155 ? -15.234 -17.594 -3.67 1 98.12 155 SER A C 1
ATOM 1175 O O . SER A 1 155 ? -15.117 -17.938 -4.848 1 98.12 155 SER A O 1
ATOM 1177 N N . PRO A 1 156 ? -16.156 -18.078 -2.885 1 98.38 156 PRO A N 1
ATOM 1178 C CA . PRO A 1 156 ? -17.062 -19.141 -3.385 1 98.38 156 PRO A CA 1
ATOM 1179 C C . PRO A 1 156 ? -17.812 -18.703 -4.641 1 98.38 156 PRO A C 1
ATOM 1181 O O . PRO A 1 156 ? -17.984 -19.516 -5.562 1 98.38 156 PRO A O 1
ATOM 1184 N N . ALA A 1 157 ? -18.266 -17.484 -4.688 1 97.5 157 ALA A N 1
ATOM 1185 C CA . ALA A 1 157 ? -19.016 -17 -5.848 1 97.5 157 ALA A CA 1
ATOM 1186 C C . ALA A 1 157 ? -18.188 -17.094 -7.121 1 97.5 157 ALA A C 1
ATOM 1188 O O . ALA A 1 157 ? -18.688 -17.484 -8.172 1 97.5 157 ALA A O 1
ATOM 1189 N N . PHE A 1 158 ? -16.922 -16.797 -7.074 1 98.44 158 PHE A N 1
ATOM 1190 C CA . PHE A 1 158 ? -16.031 -16.891 -8.211 1 98.44 158 PHE A CA 1
ATOM 1191 C C . PHE A 1 158 ? -15.594 -18.344 -8.438 1 98.44 158 PHE A C 1
ATOM 1193 O O . PHE A 1 158 ? -15.461 -18.781 -9.586 1 98.44 158 PHE A O 1
ATOM 1200 N N . ALA A 1 159 ? -15.391 -19.062 -7.348 1 98.56 159 ALA A N 1
ATOM 1201 C CA . ALA A 1 159 ? -14.984 -20.469 -7.449 1 98.56 159 ALA A CA 1
ATOM 1202 C C . ALA A 1 159 ? -16.031 -21.281 -8.188 1 98.56 159 ALA A C 1
ATOM 1204 O O . ALA A 1 159 ? -15.688 -22.234 -8.906 1 98.56 159 ALA A O 1
ATOM 1205 N N . ALA A 1 160 ? -17.234 -20.875 -8.039 1 98.12 160 ALA A N 1
ATOM 1206 C CA . ALA A 1 160 ? -18.344 -21.609 -8.68 1 98.12 160 ALA A CA 1
ATOM 1207 C C . ALA A 1 160 ? -18.25 -21.516 -10.195 1 98.12 160 ALA A C 1
ATOM 1209 O O . ALA A 1 160 ? -18.766 -22.375 -10.906 1 98.12 160 ALA A O 1
ATOM 1210 N N . LEU A 1 161 ? -17.531 -20.531 -10.727 1 97.25 161 LEU A N 1
ATOM 1211 C CA . LEU A 1 161 ? -17.344 -20.375 -12.164 1 97.25 161 LEU A CA 1
ATOM 1212 C C . LEU A 1 161 ? -16.234 -21.297 -12.664 1 97.25 161 LEU A C 1
ATOM 1214 O O . LEU A 1 161 ? -16.094 -21.516 -13.875 1 97.25 161 LEU A O 1
ATOM 1218 N N . GLY A 1 162 ? -15.445 -21.828 -11.711 1 97.06 162 GLY A N 1
ATOM 1219 C CA . GLY A 1 162 ? -14.219 -22.516 -12.094 1 97.06 162 GLY A CA 1
ATOM 1220 C C . GLY A 1 162 ? -13.102 -21.562 -12.492 1 97.06 162 GLY A C 1
ATOM 1221 O O . GLY A 1 162 ? -13.344 -20.391 -12.742 1 97.06 162 GLY A O 1
ATOM 1222 N N . LEU A 1 163 ? -11.867 -22.078 -12.555 1 98 163 LEU A N 1
ATOM 1223 C CA . LEU A 1 163 ? -10.727 -21.25 -12.891 1 98 163 LEU A CA 1
ATOM 1224 C C . LEU A 1 163 ? -10.852 -20.703 -14.305 1 98 163 LEU A C 1
ATOM 1226 O O . LEU A 1 163 ? -10.508 -19.547 -14.562 1 98 163 LEU A O 1
ATOM 1230 N N . SER A 1 164 ? -11.344 -21.469 -15.188 1 97 164 SER A N 1
ATOM 1231 C CA . SER A 1 164 ? -11.531 -21.031 -16.562 1 97 164 SER A CA 1
ATOM 1232 C C . SER A 1 164 ? -12.562 -19.906 -16.641 1 97 164 SER A C 1
ATOM 1234 O O . SER A 1 164 ? -12.391 -18.953 -17.406 1 97 164 SER A O 1
ATOM 1236 N N . GLY A 1 165 ? -13.656 -20.078 -15.906 1 97.44 165 GLY A N 1
ATOM 1237 C CA . GLY A 1 165 ? -14.664 -19.031 -15.867 1 97.44 165 GLY A CA 1
ATOM 1238 C C . GLY A 1 165 ? -14.141 -17.719 -15.305 1 97.44 165 GLY A C 1
ATOM 1239 O O . GLY A 1 165 ? -14.453 -16.656 -15.836 1 97.44 165 GLY A O 1
ATOM 1240 N N . VAL A 1 166 ? -13.383 -17.797 -14.289 1 97.94 166 VAL A N 1
ATOM 1241 C CA . VAL A 1 166 ? -12.781 -16.609 -13.695 1 97.94 166 VAL A CA 1
ATOM 1242 C C . VAL A 1 166 ? -11.844 -15.938 -14.703 1 97.94 166 VAL A C 1
ATOM 1244 O O . VAL A 1 166 ? -11.844 -14.711 -14.844 1 97.94 166 VAL A O 1
ATOM 1247 N N . HIS A 1 167 ? -11.055 -16.766 -15.398 1 97.44 167 HIS A N 1
ATOM 1248 C CA . HIS A 1 167 ? -10.133 -16.25 -16.406 1 97.44 167 HIS A CA 1
ATOM 1249 C C . HIS A 1 167 ? -10.883 -15.523 -17.531 1 97.44 167 HIS A C 1
ATOM 1251 O O . HIS A 1 167 ? -10.445 -14.469 -17.984 1 97.44 167 HIS A O 1
ATOM 1257 N N . GLN A 1 168 ? -11.969 -16.109 -17.922 1 97.19 168 GLN A N 1
ATOM 1258 C CA . GLN A 1 168 ? -12.773 -15.508 -18.984 1 97.19 168 GLN A CA 1
ATOM 1259 C C . GLN A 1 168 ? -13.367 -14.172 -18.547 1 97.19 168 GLN A C 1
ATOM 1261 O O . GLN A 1 168 ? -13.328 -13.195 -19.297 1 97.19 168 GLN A O 1
ATOM 1266 N N . LEU A 1 169 ? -13.914 -14.18 -17.359 1 98 169 LEU A N 1
ATOM 1267 C CA . LEU A 1 169 ? -14.5 -12.961 -16.828 1 98 169 LEU A CA 1
ATOM 1268 C C . LEU A 1 169 ? -13.453 -11.852 -16.719 1 98 169 LEU A C 1
ATOM 1270 O O . LEU A 1 169 ? -13.719 -10.719 -17.125 1 98 169 LEU A O 1
ATOM 1274 N N . LEU A 1 170 ? -12.312 -12.18 -16.266 1 98.25 170 LEU A N 1
ATOM 1275 C CA . LEU A 1 170 ? -11.227 -11.219 -16.141 1 98.25 170 LEU A CA 1
ATOM 1276 C C . LEU A 1 170 ? -10.781 -10.711 -17.5 1 98.25 170 LEU A C 1
ATOM 1278 O O . LEU A 1 170 ? -10.539 -9.516 -17.672 1 98.25 170 LEU A O 1
ATOM 1282 N N . GLY A 1 171 ? -10.68 -11.633 -18.438 1 97.81 171 GLY A N 1
ATOM 1283 C CA . GLY A 1 171 ? -10.328 -11.258 -19.797 1 97.81 171 GLY A CA 1
ATOM 1284 C C . GLY A 1 171 ? -11.281 -10.242 -20.406 1 97.81 171 GLY A C 1
ATOM 1285 O O . GLY A 1 171 ? -10.852 -9.297 -21.062 1 97.81 171 GLY A O 1
ATOM 1286 N N . GLU A 1 172 ? -12.547 -10.398 -20.141 1 97.94 172 GLU A N 1
ATOM 1287 C CA . GLU A 1 172 ? -13.562 -9.469 -20.641 1 97.94 172 GLU A CA 1
ATOM 1288 C C . GLU A 1 172 ? -13.422 -8.094 -19.984 1 97.94 172 GLU A C 1
ATOM 1290 O O . GLU A 1 172 ? -13.625 -7.07 -20.641 1 97.94 172 GLU A O 1
ATOM 1295 N N . GLU A 1 173 ? -13.094 -8.102 -18.812 1 98.38 173 GLU A N 1
ATOM 1296 C CA . GLU A 1 173 ? -12.992 -6.859 -18.062 1 98.38 173 GLU A CA 1
ATOM 1297 C C . GLU A 1 173 ? -11.766 -6.059 -18.469 1 98.38 173 GLU A C 1
ATOM 1299 O O . GLU A 1 173 ? -11.781 -4.824 -18.453 1 98.38 173 GLU A O 1
ATOM 1304 N N . LEU A 1 174 ? -10.672 -6.746 -18.922 1 98.5 174 LEU A N 1
ATOM 1305 C CA . LEU A 1 174 ? -9.398 -6.059 -19.109 1 98.5 174 LEU A CA 1
ATOM 1306 C C . LEU A 1 174 ? -9.156 -5.754 -20.578 1 98.5 174 LEU A C 1
ATOM 1308 O O . LEU A 1 174 ? -8.18 -5.078 -20.922 1 98.5 174 LEU A O 1
ATOM 1312 N N . ARG A 1 175 ? -10.047 -6.207 -21.438 1 97.19 175 ARG A N 1
ATOM 1313 C CA . ARG A 1 175 ? -9.836 -5.977 -22.859 1 97.19 175 ARG A CA 1
ATOM 1314 C C . ARG A 1 175 ? -10.445 -4.648 -23.297 1 97.19 175 ARG A C 1
ATOM 1316 O O . ARG A 1 175 ? -11.094 -3.967 -22.5 1 97.19 175 ARG A O 1
ATOM 1323 N N . ASP A 1 176 ? -10.18 -4.148 -24.5 1 96.56 176 ASP A N 1
ATOM 1324 C CA . ASP A 1 176 ? -10.766 -2.969 -25.125 1 96.56 176 ASP A CA 1
ATOM 1325 C C . ASP A 1 176 ? -10.586 -1.732 -24.25 1 96.56 176 ASP A C 1
ATOM 1327 O O . ASP A 1 176 ? -11.555 -1.051 -23.922 1 96.56 176 ASP A O 1
ATOM 1331 N N . GLY A 1 177 ? -9.367 -1.533 -23.859 1 95.19 177 GLY A N 1
ATOM 1332 C CA . GLY A 1 177 ? -9.07 -0.366 -23.047 1 95.19 177 GLY A CA 1
ATOM 1333 C C . GLY A 1 177 ? -9.711 -0.421 -21.672 1 95.19 177 GLY A C 1
ATOM 1334 O O . GLY A 1 177 ? -9.984 0.618 -21.078 1 95.19 177 GLY A O 1
ATOM 1335 N N . CYS A 1 178 ? -10.148 -1.603 -21.219 1 97.94 178 CYS A N 1
ATOM 1336 C CA . CYS A 1 178 ? -10.727 -1.85 -19.906 1 97.94 178 CYS A CA 1
ATOM 1337 C C . CYS A 1 178 ? -12.086 -1.174 -19.766 1 97.94 178 CYS A C 1
ATOM 1339 O O . CYS A 1 178 ? -12.438 -0.672 -18.703 1 97.94 178 CYS A O 1
ATOM 1341 N N . ALA A 1 179 ? -12.836 -1.109 -20.812 1 96.81 179 ALA A N 1
ATOM 1342 C CA . ALA A 1 179 ? -14.125 -0.426 -20.797 1 96.81 179 ALA A CA 1
ATOM 1343 C C . ALA A 1 179 ? -15.07 -1.058 -19.781 1 96.81 179 ALA A C 1
ATOM 1345 O O . ALA A 1 179 ? -15.719 -0.352 -19 1 96.81 179 ALA A O 1
ATOM 1346 N N . VAL A 1 180 ? -15.148 -2.393 -19.797 1 97.44 180 VAL A N 1
ATOM 1347 C CA . VAL A 1 180 ? -16.047 -3.094 -18.875 1 97.44 180 VAL A CA 1
ATOM 1348 C C . VAL A 1 180 ? -15.555 -2.902 -17.438 1 97.44 180 VAL A C 1
ATOM 1350 O O . VAL A 1 180 ? -16.344 -2.654 -16.531 1 97.44 180 VAL A O 1
ATOM 1353 N N . HIS A 1 181 ? -14.281 -2.982 -17.234 1 97.62 181 HIS A N 1
ATOM 1354 C CA . HIS A 1 181 ? -13.703 -2.754 -15.914 1 97.62 181 HIS A CA 1
ATOM 1355 C C . HIS A 1 181 ? -14.086 -1.383 -15.367 1 97.62 181 HIS A C 1
ATOM 1357 O O . HIS A 1 181 ? -14.523 -1.266 -14.219 1 97.62 181 HIS A O 1
ATOM 1363 N N . HIS A 1 182 ? -13.891 -0.364 -16.203 1 96.12 182 HIS A N 1
ATOM 1364 C CA . HIS A 1 182 ? -14.148 1.002 -15.766 1 96.12 182 HIS A CA 1
ATOM 1365 C C . HIS A 1 182 ? -15.625 1.197 -15.43 1 96.12 182 HIS A C 1
ATOM 1367 O O . HIS A 1 182 ? -15.961 1.867 -14.453 1 96.12 182 HIS A O 1
ATOM 1373 N N . ARG A 1 183 ? -16.469 0.638 -16.188 1 94.56 183 ARG A N 1
ATOM 1374 C CA . ARG A 1 183 ? -17.906 0.739 -15.93 1 94.56 183 ARG A CA 1
ATOM 1375 C C . ARG A 1 183 ? -18.266 0.055 -14.617 1 94.56 183 ARG A C 1
ATOM 1377 O O . ARG A 1 183 ? -19 0.618 -13.805 1 94.56 183 ARG A O 1
ATOM 1384 N N . LYS A 1 184 ? -17.766 -1.133 -14.422 1 95.75 184 LYS A N 1
ATOM 1385 C CA . LYS A 1 184 ? -18.078 -1.881 -13.211 1 95.75 184 LYS A CA 1
ATOM 1386 C C . LYS A 1 184 ? -17.469 -1.217 -11.984 1 95.75 184 LYS A C 1
ATOM 1388 O O . LYS A 1 184 ? -18.062 -1.229 -10.898 1 95.75 184 LYS A O 1
ATOM 1393 N N . GLN A 1 185 ? -16.328 -0.689 -12.172 1 94.88 185 GLN A N 1
ATOM 1394 C CA . GLN A 1 185 ? -15.672 0.001 -11.07 1 94.88 185 GLN A CA 1
ATOM 1395 C C . GLN A 1 185 ? -16.469 1.227 -10.633 1 94.88 185 GLN A C 1
ATOM 1397 O O . GLN A 1 185 ? -16.656 1.466 -9.438 1 94.88 185 GLN A O 1
ATOM 1402 N N . MET A 1 186 ? -16.906 2.012 -11.609 1 92.56 186 MET A N 1
ATOM 1403 C CA . MET A 1 186 ? -17.75 3.17 -11.312 1 92.56 186 MET A CA 1
ATOM 1404 C C . MET A 1 186 ? -18.984 2.758 -10.516 1 92.56 186 MET A C 1
ATOM 1406 O O . MET A 1 186 ? -19.359 3.428 -9.555 1 92.56 186 MET A O 1
ATOM 1410 N N . ARG A 1 187 ? -19.547 1.699 -10.867 1 92.75 187 ARG A N 1
ATOM 1411 C CA . ARG A 1 187 ? -20.719 1.203 -10.164 1 92.75 187 ARG A CA 1
ATOM 1412 C C . ARG A 1 187 ? -20.359 0.779 -8.742 1 92.75 187 ARG A C 1
ATOM 1414 O O . ARG A 1 187 ? -21.125 1.038 -7.805 1 92.75 187 ARG A O 1
ATOM 1421 N N . GLU A 1 188 ? -19.266 0.101 -8.641 1 92.19 188 GLU A N 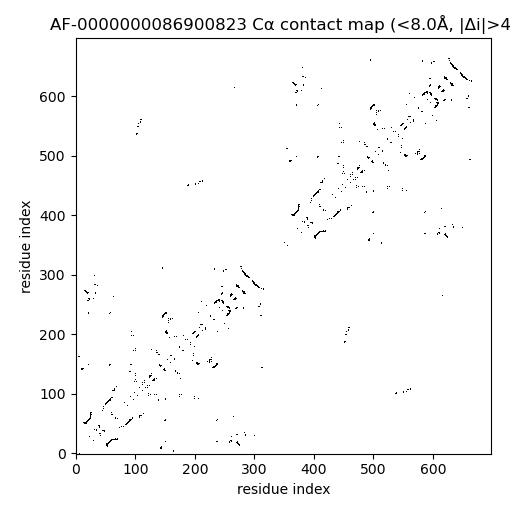1
ATOM 1422 C CA . GLU A 1 188 ? -18.812 -0.333 -7.324 1 92.19 188 GLU A CA 1
ATOM 1423 C C . GLU A 1 188 ? -18.625 0.856 -6.391 1 92.19 188 GLU A C 1
ATOM 1425 O O . GLU A 1 188 ? -18.969 0.785 -5.207 1 92.19 188 GLU A O 1
ATOM 1430 N N . PHE A 1 189 ? -18.109 1.978 -6.91 1 90.25 189 PHE A N 1
ATOM 1431 C CA . PHE A 1 189 ? -17.797 3.145 -6.094 1 90.25 189 PHE A CA 1
ATOM 1432 C C . PHE A 1 189 ? -19.062 3.936 -5.766 1 90.25 189 PHE A C 1
ATOM 1434 O O . PHE A 1 189 ? -19.125 4.613 -4.734 1 90.25 189 PHE A O 1
ATOM 1441 N N . THR A 1 190 ? -20.047 3.793 -6.555 1 87.94 190 THR A N 1
ATOM 1442 C CA . THR A 1 190 ? -21.188 4.691 -6.395 1 87.94 190 THR A CA 1
ATOM 1443 C C . THR A 1 190 ? -22.375 3.949 -5.789 1 87.94 190 THR A C 1
ATOM 1445 O O . THR A 1 190 ? -23.141 4.523 -5.008 1 87.94 190 THR A O 1
ATOM 1448 N N . SER A 1 191 ? -22.578 2.645 -6.117 1 81.69 191 SER A N 1
ATOM 1449 C CA . SER A 1 191 ? -23.828 2.004 -5.699 1 81.69 191 SER A CA 1
ATOM 1450 C C . SER A 1 191 ? -23.562 0.601 -5.16 1 81.69 191 SER A C 1
ATOM 1452 O O . SER A 1 191 ? -24.516 -0.109 -4.797 1 81.69 191 SER A O 1
ATOM 1454 N N . GLY A 1 192 ? -22.328 0.131 -4.875 1 72.75 192 GLY A N 1
ATOM 1455 C CA . GLY A 1 192 ? -21.984 -1.158 -4.289 1 72.75 192 GLY A CA 1
ATOM 1456 C C . GLY A 1 192 ? -22.031 -2.297 -5.289 1 72.75 192 GLY A C 1
ATOM 1457 O O . GLY A 1 192 ? -21.594 -3.412 -4.988 1 72.75 192 GLY A O 1
ATOM 1458 N N . GLY A 1 193 ? -22.062 -2.289 -6.465 1 65.62 193 GLY A N 1
ATOM 1459 C CA . GLY A 1 193 ? -22.078 -3.246 -7.562 1 65.62 193 GLY A CA 1
ATOM 1460 C C . GLY A 1 193 ? -22.828 -4.523 -7.23 1 65.62 193 GLY A C 1
ATOM 1461 O O . GLY A 1 193 ? -22.938 -4.895 -6.059 1 65.62 193 GLY A O 1
ATOM 1462 N N . ASN A 1 194 ? -23.578 -5.129 -8.102 1 69.5 194 ASN A N 1
ATOM 1463 C CA . ASN A 1 194 ? -24.328 -6.352 -7.891 1 69.5 194 ASN A CA 1
ATOM 1464 C C . ASN A 1 194 ? -23.844 -7.484 -8.789 1 69.5 194 ASN A C 1
ATOM 1466 O O . ASN A 1 194 ? -24.438 -8.562 -8.812 1 69.5 194 ASN A O 1
ATOM 1470 N N . SER A 1 195 ? -22.812 -7.273 -9.414 1 84.06 195 SER A N 1
ATOM 1471 C CA . SER A 1 195 ? -22.344 -8.289 -10.344 1 84.06 195 SER A CA 1
ATOM 1472 C C . SER A 1 195 ? -20.938 -8.758 -9.992 1 84.06 195 SER A C 1
ATOM 1474 O O . SER A 1 195 ? -20.219 -8.062 -9.273 1 84.06 195 SER A O 1
ATOM 1476 N N . LEU A 1 196 ? -20.656 -10.039 -10.477 1 94.38 196 LEU A N 1
ATOM 1477 C CA . LEU A 1 196 ? -19.297 -10.547 -10.305 1 94.38 196 LEU A CA 1
ATOM 1478 C C . LEU A 1 196 ? -18.281 -9.656 -11.016 1 94.38 196 LEU A C 1
ATOM 1480 O O . LEU A 1 196 ? -18.422 -9.391 -12.219 1 94.38 196 LEU A O 1
ATOM 1484 N N . PHE A 1 197 ? -17.406 -9.117 -10.383 1 97.38 197 PHE A N 1
ATOM 1485 C CA . PHE A 1 197 ? -16.359 -8.203 -10.836 1 97.38 197 PHE A CA 1
ATOM 1486 C C . PHE A 1 197 ? -14.984 -8.734 -10.453 1 97.38 197 PHE A C 1
ATOM 1488 O O . PHE A 1 197 ? -14.484 -8.445 -9.367 1 97.38 197 PHE A O 1
ATOM 1495 N N . ALA A 1 198 ? -14.359 -9.508 -11.367 1 98.25 198 ALA A N 1
ATOM 1496 C CA . ALA A 1 198 ? -13.141 -10.258 -11.07 1 98.25 198 ALA A CA 1
ATOM 1497 C C . ALA A 1 198 ? -11.992 -9.312 -10.727 1 98.25 198 ALA A C 1
ATOM 1499 O O . ALA A 1 198 ? -11.156 -9.633 -9.875 1 98.25 198 ALA A O 1
ATOM 1500 N N . SER A 1 199 ? -11.961 -8.164 -11.398 1 98 199 SER A N 1
ATOM 1501 C CA . SER A 1 199 ? -10.898 -7.199 -11.125 1 98 199 SER A CA 1
ATOM 1502 C C . SER A 1 199 ? -11.336 -6.168 -10.094 1 98 199 SER A C 1
ATOM 1504 O O . SER A 1 199 ? -10.68 -5.141 -9.922 1 98 199 SER A O 1
ATOM 1506 N N . GLY A 1 200 ? -12.469 -6.438 -9.414 1 96.06 200 GLY A N 1
ATOM 1507 C CA . GLY A 1 200 ? -13.008 -5.531 -8.406 1 96.06 200 GLY A CA 1
ATOM 1508 C C . GLY A 1 200 ? -12.625 -5.918 -6.992 1 96.06 200 GLY A C 1
ATOM 1509 O O . GLY A 1 200 ? -11.875 -6.871 -6.785 1 96.06 200 GLY A O 1
ATOM 1510 N N . GLY A 1 201 ? -13.125 -5.234 -6.066 1 94.5 201 GLY A N 1
ATOM 1511 C CA . GLY A 1 201 ? -12.719 -5.312 -4.672 1 94.5 201 GLY A CA 1
ATOM 1512 C C . GLY A 1 201 ? -12.922 -6.688 -4.066 1 94.5 201 GLY A C 1
ATOM 1513 O O . GLY A 1 201 ? -12.172 -7.094 -3.176 1 94.5 201 GLY A O 1
ATOM 1514 N N . GLU A 1 202 ? -13.875 -7.414 -4.508 1 93.38 202 GLU A N 1
ATOM 1515 C CA . GLU A 1 202 ? -14.172 -8.734 -3.953 1 93.38 202 GLU A CA 1
ATOM 1516 C C . GLU A 1 202 ? -13.617 -9.844 -4.836 1 93.38 202 GLU A C 1
ATOM 1518 O O . GLU A 1 202 ? -13.781 -11.023 -4.535 1 93.38 202 GLU A O 1
ATOM 1523 N N . GLY A 1 203 ? -13 -9.453 -5.879 1 97.56 203 GLY A N 1
ATOM 1524 C CA . GLY A 1 203 ? -12.492 -10.414 -6.844 1 97.56 203 GLY A CA 1
ATOM 1525 C C . GLY A 1 203 ? -11.148 -11 -6.453 1 97.56 203 GLY A C 1
ATOM 1526 O O . GLY A 1 203 ? -10.547 -10.578 -5.465 1 97.56 203 GLY A O 1
ATOM 1527 N N . PRO A 1 204 ? -10.672 -11.93 -7.23 1 98.56 204 PRO A N 1
ATOM 1528 C CA . PRO A 1 204 ? -9.469 -12.695 -6.906 1 98.56 204 PRO A CA 1
ATOM 1529 C C . PRO A 1 204 ? -8.211 -11.828 -6.883 1 98.56 204 PRO A C 1
ATOM 1531 O O . PRO A 1 204 ? -7.16 -12.266 -6.398 1 98.56 204 PRO A O 1
ATOM 1534 N N . LEU A 1 205 ? -8.273 -10.555 -7.414 1 98.62 205 LEU A N 1
ATOM 1535 C CA . LEU A 1 205 ? -7.09 -9.711 -7.461 1 98.62 205 LEU A CA 1
ATOM 1536 C C . LEU A 1 205 ? -7.023 -8.797 -6.242 1 98.62 205 LEU A C 1
ATOM 1538 O O . LEU A 1 205 ? -5.988 -8.188 -5.973 1 98.62 205 LEU A O 1
ATOM 1542 N N . TRP A 1 206 ? -8.141 -8.781 -5.441 1 98 206 TRP A N 1
ATOM 1543 C CA . TRP A 1 206 ? -8.188 -7.711 -4.453 1 98 206 TRP A CA 1
ATOM 1544 C C . TRP A 1 206 ? -8.656 -8.234 -3.102 1 98 206 TRP A C 1
ATOM 1546 O O . TRP A 1 206 ? -8.375 -7.633 -2.062 1 98 206 TRP A O 1
ATOM 1556 N N . THR A 1 207 ? -9.422 -9.352 -3.092 1 96.69 207 THR A N 1
ATOM 1557 C CA . THR A 1 207 ? -10.148 -9.742 -1.891 1 96.69 207 THR A CA 1
ATOM 1558 C C . THR A 1 207 ? -9.188 -9.992 -0.729 1 96.69 207 THR A C 1
ATOM 1560 O O . THR A 1 207 ? -8.062 -10.438 -0.936 1 96.69 207 THR A O 1
ATOM 1563 N N . ARG A 1 208 ? -9.648 -9.641 0.445 1 95.81 208 ARG A N 1
ATOM 1564 C CA . ARG A 1 208 ? -8.898 -9.977 1.653 1 95.81 208 ARG A CA 1
ATOM 1565 C C . ARG A 1 208 ? -9.75 -10.82 2.604 1 95.81 208 ARG A C 1
ATOM 1567 O O . ARG A 1 208 ? -9.5 -10.844 3.811 1 95.81 208 ARG A O 1
ATOM 1574 N N . LEU A 1 209 ? -10.695 -11.477 1.979 1 94.25 209 LEU A N 1
ATOM 1575 C CA . LEU A 1 209 ? -11.648 -12.32 2.701 1 94.25 209 LEU A CA 1
ATOM 1576 C C . LEU A 1 209 ? -10.914 -13.344 3.568 1 94.25 209 LEU A C 1
ATOM 1578 O O . LEU A 1 209 ? -11.234 -13.5 4.746 1 94.25 209 LEU A O 1
ATOM 1582 N N . TYR A 1 210 ? -9.867 -13.891 3.061 1 97.44 210 TYR A N 1
ATOM 1583 C CA . TYR A 1 210 ? -9.266 -15.039 3.734 1 97.44 210 TYR A CA 1
ATOM 1584 C C . TYR A 1 210 ? -8.148 -14.594 4.668 1 97.44 210 TYR A C 1
ATOM 1586 O O . TYR A 1 210 ? -7.867 -15.258 5.672 1 97.44 210 TYR A O 1
ATOM 1594 N N . THR A 1 211 ? -7.531 -13.492 4.375 1 96.44 211 THR A N 1
ATOM 1595 C CA . THR A 1 211 ? -6.32 -13.125 5.102 1 96.44 211 THR A CA 1
ATOM 1596 C C . THR A 1 211 ? -6.637 -12.125 6.211 1 96.44 211 THR A C 1
ATOM 1598 O O . THR A 1 211 ? -5.84 -11.938 7.133 1 96.44 211 THR A O 1
ATOM 1601 N N . MET A 1 212 ? -7.844 -11.531 6.145 1 93.75 212 MET A N 1
ATOM 1602 C CA . MET A 1 212 ? -8.062 -10.461 7.109 1 93.75 212 MET A CA 1
ATOM 1603 C C . MET A 1 212 ? -9.352 -10.695 7.898 1 93.75 212 MET A C 1
ATOM 1605 O O . MET A 1 212 ? -9.555 -10.086 8.953 1 93.75 212 MET A O 1
ATOM 1609 N N . SER A 1 213 ? -10.242 -11.547 7.449 1 93.56 213 SER A N 1
ATOM 1610 C CA . SER A 1 213 ? -11.453 -11.859 8.203 1 93.56 213 SER A CA 1
ATOM 1611 C C . SER A 1 213 ? -11.164 -12.859 9.32 1 93.56 213 SER A C 1
ATOM 1613 O O . SER A 1 213 ? -10.242 -13.664 9.211 1 93.56 213 SER A O 1
ATOM 1615 N N . PRO A 1 214 ? -11.992 -12.797 10.406 1 92.81 214 PRO A N 1
ATOM 1616 C CA . PRO A 1 214 ? -11.828 -13.812 11.445 1 92.81 214 PRO A CA 1
ATOM 1617 C C . PRO A 1 214 ? -12.016 -15.234 10.922 1 92.81 214 PRO A C 1
ATOM 1619 O O . PRO A 1 214 ? -12.789 -15.453 9.992 1 92.81 214 PRO A O 1
ATOM 1622 N N . PRO A 1 215 ? -11.367 -16.156 11.586 1 96.25 215 PRO A N 1
ATOM 1623 C CA . PRO A 1 215 ? -11.391 -17.547 11.102 1 96.25 215 PRO A CA 1
ATOM 1624 C C . PRO A 1 215 ? -12.805 -18.109 10.992 1 96.25 215 PRO A C 1
ATOM 1626 O O . PRO A 1 215 ? -13.102 -18.859 10.062 1 96.25 215 PRO A O 1
ATOM 1629 N N . HIS A 1 216 ? -13.688 -17.719 11.906 1 96 216 HIS A N 1
ATOM 1630 C CA . HIS A 1 216 ? -15.031 -18.297 11.906 1 96 216 HIS A CA 1
ATOM 1631 C C . HIS A 1 216 ? -15.82 -17.828 10.688 1 96 216 HIS A C 1
ATOM 1633 O O . HIS A 1 216 ? -16.828 -18.438 10.328 1 96 216 HIS A O 1
ATOM 1639 N N . ILE A 1 217 ? -15.305 -16.797 10.008 1 94.94 217 ILE A N 1
ATOM 1640 C CA . ILE A 1 217 ? -15.914 -16.312 8.773 1 94.94 217 ILE A CA 1
ATOM 1641 C C . ILE A 1 217 ? -15.125 -16.844 7.57 1 94.94 217 ILE A C 1
ATOM 1643 O O . ILE A 1 217 ? -15.703 -17.391 6.633 1 94.94 217 ILE A O 1
ATOM 1647 N N . ALA A 1 218 ? -13.836 -16.734 7.559 1 97.75 218 ALA A N 1
ATOM 1648 C CA . ALA A 1 218 ? -12.945 -17.016 6.43 1 97.75 218 ALA A CA 1
ATOM 1649 C C . ALA A 1 218 ? -12.906 -18.5 6.109 1 97.75 218 ALA A C 1
ATOM 1651 O O . ALA A 1 218 ? -12.984 -18.891 4.945 1 97.75 218 ALA A O 1
ATOM 1652 N N . CYS A 1 219 ? -12.836 -19.359 7.148 1 98.75 219 CYS A N 1
ATOM 1653 C CA . CYS A 1 219 ? -12.5 -20.766 6.941 1 98.75 219 CYS A CA 1
ATOM 1654 C C . CYS A 1 219 ? -13.656 -21.531 6.301 1 98.75 219 CYS A C 1
ATOM 1656 O O . CYS A 1 219 ? -13.453 -22.312 5.379 1 98.75 219 CYS A O 1
ATOM 1658 N N . PRO A 1 220 ? -14.914 -21.266 6.75 1 98.69 220 PRO A N 1
ATOM 1659 C CA . PRO A 1 220 ? -16.016 -21.922 6.035 1 98.69 220 PRO A CA 1
ATOM 1660 C C . PRO A 1 220 ? -16.094 -21.5 4.566 1 98.69 220 PRO A C 1
ATOM 1662 O O . PRO A 1 220 ? -16.391 -22.328 3.703 1 98.69 220 PRO A O 1
ATOM 1665 N N . GLN A 1 221 ? -15.836 -20.281 4.27 1 98.56 221 GLN A N 1
ATOM 1666 C CA . GLN A 1 221 ? -15.844 -19.812 2.893 1 98.56 221 GLN A CA 1
ATOM 1667 C C . GLN A 1 221 ? -14.711 -20.438 2.082 1 98.56 221 GLN A C 1
ATOM 1669 O O . GLN A 1 221 ? -14.898 -20.781 0.911 1 98.56 221 GLN A O 1
ATOM 1674 N N . LEU A 1 222 ? -13.586 -20.562 2.695 1 98.88 222 LEU A N 1
ATOM 1675 C CA . LEU A 1 222 ? -12.445 -21.203 2.043 1 98.88 222 LEU A CA 1
ATOM 1676 C C . LEU A 1 222 ? -12.766 -22.641 1.688 1 98.88 222 LEU A C 1
ATOM 1678 O O . LEU A 1 222 ? -12.484 -23.094 0.574 1 98.88 222 LEU A O 1
ATOM 1682 N N . ASN A 1 223 ? -13.336 -23.344 2.645 1 98.81 223 ASN A N 1
ATOM 1683 C CA . ASN A 1 223 ? -13.695 -24.734 2.41 1 98.81 223 ASN A CA 1
ATOM 1684 C C . ASN A 1 223 ? -14.656 -24.875 1.234 1 98.81 223 ASN A C 1
ATOM 1686 O O . ASN A 1 223 ? -14.5 -25.781 0.405 1 98.81 223 ASN A O 1
ATOM 1690 N N . LYS A 1 224 ? -15.586 -23.984 1.18 1 98.81 224 LYS A N 1
ATOM 1691 C CA . LYS A 1 224 ? -16.547 -24 0.081 1 98.81 224 LYS A CA 1
ATOM 1692 C C . LYS A 1 224 ? -15.859 -23.719 -1.255 1 98.81 224 LYS A C 1
ATOM 1694 O O . LYS A 1 224 ? -16.141 -24.391 -2.252 1 98.81 224 LYS A O 1
ATOM 1699 N N . ALA A 1 225 ? -14.977 -22.766 -1.296 1 98.88 225 ALA A N 1
ATOM 1700 C CA . ALA A 1 225 ? -14.258 -22.422 -2.52 1 98.88 225 ALA A CA 1
ATOM 1701 C C . ALA A 1 225 ? -13.375 -23.594 -2.973 1 98.88 225 ALA A C 1
ATOM 1703 O O . ALA A 1 225 ? -13.344 -23.938 -4.156 1 98.88 225 ALA A O 1
ATOM 1704 N N . LEU A 1 226 ? -12.656 -24.219 -2.033 1 98.81 226 LEU A N 1
ATOM 1705 C CA . LEU A 1 226 ? -11.781 -25.328 -2.348 1 98.81 226 LEU A CA 1
ATOM 1706 C C . LEU A 1 226 ? -12.578 -26.5 -2.912 1 98.81 226 LEU A C 1
ATOM 1708 O O . LEU A 1 226 ? -12.117 -27.188 -3.836 1 98.81 226 LEU A O 1
ATOM 1712 N N . LYS A 1 227 ? -13.766 -26.719 -2.4 1 98.56 227 LYS A N 1
ATOM 1713 C CA . LYS A 1 227 ? -14.633 -27.781 -2.916 1 98.56 227 LYS A CA 1
ATOM 1714 C C . LYS A 1 227 ? -15.023 -27.516 -4.363 1 98.56 227 LYS A C 1
ATOM 1716 O O . LYS A 1 227 ? -14.969 -28.406 -5.207 1 98.56 227 LYS A O 1
ATOM 1721 N N . HIS A 1 228 ? -15.406 -26.281 -4.641 1 98.25 228 HIS A N 1
ATOM 1722 C CA . HIS A 1 228 ? -15.773 -25.891 -5.996 1 98.25 228 HIS A CA 1
ATOM 1723 C C . HIS A 1 228 ? -14.609 -26.078 -6.961 1 98.25 228 HIS A C 1
ATOM 1725 O O . HIS A 1 228 ? -14.805 -26.453 -8.117 1 98.25 228 HIS A O 1
ATOM 1731 N N . LEU A 1 229 ? -13.352 -25.859 -6.48 1 98.12 229 LEU A N 1
ATOM 1732 C CA . LEU A 1 229 ? -12.172 -25.828 -7.34 1 98.12 229 LEU A CA 1
ATOM 1733 C C . LEU A 1 229 ? -11.492 -27.188 -7.379 1 98.12 229 LEU A C 1
ATOM 1735 O O . LEU A 1 229 ? -10.523 -27.375 -8.117 1 98.12 229 LEU A O 1
ATOM 1739 N N . GLY A 1 230 ? -12 -28.109 -6.594 1 97.06 230 GLY A N 1
ATOM 1740 C CA . GLY A 1 230 ? -11.367 -29.406 -6.527 1 97.06 230 GLY A CA 1
ATOM 1741 C C . GLY A 1 230 ? -9.938 -29.359 -6.02 1 97.06 230 GLY A C 1
ATOM 1742 O O . GLY A 1 230 ? -9.039 -29.969 -6.605 1 97.06 230 GLY A O 1
ATOM 1743 N N . ALA A 1 231 ? -9.711 -28.594 -4.965 1 98.31 231 ALA A N 1
ATOM 1744 C CA . ALA A 1 231 ? -8.359 -28.375 -4.441 1 98.31 231 ALA A CA 1
ATOM 1745 C C . ALA A 1 231 ? -8.312 -28.609 -2.938 1 98.31 231 ALA A C 1
ATOM 1747 O O . ALA A 1 231 ? -9.344 -28.594 -2.264 1 98.31 231 ALA A O 1
ATOM 1748 N N . ASP A 1 232 ? -7.113 -28.812 -2.412 1 98.5 232 ASP A N 1
ATOM 1749 C CA . ASP A 1 232 ? -6.875 -29.047 -0.991 1 98.5 232 ASP A CA 1
ATOM 1750 C C . ASP A 1 232 ? -6.469 -27.75 -0.288 1 98.5 232 ASP A C 1
ATOM 1752 O O . ASP A 1 232 ? -6.879 -27.5 0.848 1 98.5 232 ASP A O 1
ATOM 1756 N N . ILE A 1 233 ? -5.66 -27 -0.912 1 98.81 233 ILE A N 1
ATOM 1757 C CA . ILE A 1 233 ? -5.031 -25.828 -0.305 1 98.81 233 ILE A CA 1
ATOM 1758 C C . ILE A 1 233 ? -5.117 -24.641 -1.262 1 98.81 233 ILE A C 1
ATOM 1760 O O . ILE A 1 233 ? -5.051 -24.812 -2.48 1 98.81 233 ILE A O 1
ATOM 1764 N N . MET A 1 234 ? -5.367 -23.484 -0.739 1 98.94 234 MET A N 1
ATOM 1765 C CA . MET A 1 234 ? -5.23 -22.234 -1.499 1 98.94 234 MET A CA 1
ATOM 1766 C C . MET A 1 234 ? -3.988 -21.469 -1.063 1 98.94 234 MET A C 1
ATOM 1768 O O . MET A 1 234 ? -3.721 -21.344 0.133 1 98.94 234 MET A O 1
ATOM 1772 N N . VAL A 1 235 ? -3.152 -21.031 -2.021 1 98.94 235 VAL A N 1
ATOM 1773 C CA . VAL A 1 235 ? -1.949 -20.234 -1.799 1 98.94 235 VAL A CA 1
ATOM 1774 C C . VAL A 1 235 ? -2.156 -18.828 -2.338 1 98.94 235 VAL A C 1
ATOM 1776 O O . VAL A 1 235 ? -2.486 -18.641 -3.512 1 98.94 235 VAL A O 1
ATOM 1779 N N . VAL A 1 236 ? -1.953 -17.797 -1.43 1 98.94 236 VAL A N 1
ATOM 1780 C CA . VAL A 1 236 ? -2.266 -16.438 -1.847 1 98.94 236 VAL A CA 1
ATOM 1781 C C . VAL A 1 236 ? -1.091 -15.508 -1.521 1 98.94 236 VAL A C 1
ATOM 1783 O O . VAL A 1 236 ? -0.318 -15.781 -0.6 1 98.94 236 VAL A O 1
ATOM 1786 N N . GLY A 1 237 ? -0.906 -14.445 -2.336 1 98.75 237 GLY A N 1
ATOM 1787 C CA . GLY A 1 237 ? -0.083 -13.289 -2.018 1 98.75 237 GLY A CA 1
ATOM 1788 C C . GLY A 1 237 ? -0.891 -12.086 -1.572 1 98.75 237 GLY A C 1
ATOM 1789 O O . GLY A 1 237 ? -1.712 -12.188 -0.658 1 98.75 237 GLY A O 1
ATOM 1790 N N . HIS A 1 238 ? -0.656 -10.93 -2.061 1 98.25 238 HIS A N 1
ATOM 1791 C CA . HIS A 1 238 ? -1.5 -9.742 -2.049 1 98.25 238 HIS A CA 1
ATOM 1792 C C . HIS A 1 238 ? -1.467 -9.055 -0.688 1 98.25 238 HIS A C 1
ATOM 1794 O O . HIS A 1 238 ? -1.467 -7.824 -0.609 1 98.25 238 HIS A O 1
ATOM 1800 N N . THR A 1 239 ? -1.515 -9.82 0.398 1 97.25 239 THR A N 1
ATOM 1801 C CA . THR A 1 239 ? -1.559 -9.266 1.748 1 97.25 239 THR A CA 1
ATOM 1802 C C . THR A 1 239 ? -0.27 -9.586 2.502 1 97.25 239 THR A C 1
ATOM 1804 O O . THR A 1 239 ? -0.039 -10.727 2.898 1 97.25 239 THR A O 1
ATOM 1807 N N . VAL A 1 240 ? 0.492 -8.555 2.736 1 96.31 240 VAL A N 1
ATOM 1808 C CA . VAL A 1 240 ? 1.712 -8.766 3.51 1 96.31 240 VAL A CA 1
ATOM 1809 C C . VAL A 1 240 ? 1.357 -9.219 4.922 1 96.31 240 VAL A C 1
ATOM 1811 O O . VAL A 1 240 ? 0.576 -8.562 5.613 1 96.31 240 VAL A O 1
ATOM 1814 N N . GLN A 1 241 ? 1.931 -10.305 5.34 1 95.62 241 GLN A N 1
ATOM 1815 C CA . GLN A 1 241 ? 1.672 -10.828 6.676 1 95.62 241 GLN A CA 1
ATOM 1816 C C . GLN A 1 241 ? 2.396 -10.016 7.738 1 95.62 241 GLN A C 1
ATOM 1818 O O . GLN A 1 241 ? 3.559 -9.641 7.562 1 95.62 241 GLN A O 1
ATOM 1823 N N . GLU A 1 242 ? 1.724 -9.758 8.82 1 89.25 242 GLU A N 1
ATOM 1824 C CA . GLU A 1 242 ? 2.289 -8.953 9.898 1 89.25 242 GLU A CA 1
ATOM 1825 C C . GLU A 1 242 ? 3.564 -9.578 10.445 1 89.25 242 GLU A C 1
ATOM 1827 O O . GLU A 1 242 ? 4.484 -8.875 10.859 1 89.25 242 GLU A O 1
ATOM 1832 N N . SER A 1 243 ? 3.646 -10.891 10.43 1 93.06 243 SER A N 1
ATOM 1833 C CA . SER A 1 243 ? 4.805 -11.617 10.945 1 93.06 243 SER A CA 1
ATOM 1834 C C . SER A 1 243 ? 5.984 -11.523 9.977 1 93.06 243 SER A C 1
ATOM 1836 O O . SER A 1 243 ? 7.109 -11.891 10.328 1 93.06 243 SER A O 1
ATOM 1838 N N . LEU A 1 244 ? 5.711 -11.094 8.727 1 94.19 244 LEU A N 1
ATOM 1839 C CA . LEU A 1 244 ? 6.691 -11.039 7.648 1 94.19 244 LEU A CA 1
ATOM 1840 C C . LEU A 1 244 ? 7.207 -12.43 7.312 1 94.19 244 LEU A C 1
ATOM 1842 O O . LEU A 1 244 ? 8.344 -12.586 6.848 1 94.19 244 LEU A O 1
ATOM 1846 N N . ARG A 1 245 ? 6.371 -13.43 7.645 1 96.62 245 ARG A N 1
ATOM 1847 C CA . ARG A 1 245 ? 6.613 -14.836 7.32 1 96.62 245 ARG A CA 1
ATOM 1848 C C . ARG A 1 245 ? 5.43 -15.438 6.57 1 96.62 245 ARG A C 1
ATOM 1850 O O . ARG A 1 245 ? 4.344 -14.852 6.543 1 96.62 245 ARG A O 1
ATOM 1857 N N . VAL A 1 246 ? 5.766 -16.531 5.895 1 98.25 246 VAL A N 1
ATOM 1858 C CA . VAL A 1 246 ? 4.648 -17.281 5.332 1 98.25 246 VAL A CA 1
ATOM 1859 C C . VAL A 1 246 ? 3.76 -17.812 6.457 1 98.25 246 VAL A C 1
ATOM 1861 O O . VAL A 1 246 ? 4.25 -18.422 7.41 1 98.25 246 VAL A O 1
ATOM 1864 N N . GLU A 1 247 ? 2.496 -17.547 6.324 1 98.25 247 GLU A N 1
ATOM 1865 C CA . GLU A 1 247 ? 1.571 -17.969 7.371 1 98.25 247 GLU A CA 1
ATOM 1866 C C . GLU A 1 247 ? 0.583 -19 6.848 1 98.25 247 GLU A C 1
ATOM 1868 O O . GLU A 1 247 ? 0.244 -19 5.66 1 98.25 247 GLU A O 1
ATOM 1873 N N . THR A 1 248 ? 0.187 -19.906 7.734 1 98.44 248 THR A N 1
ATOM 1874 C CA . THR A 1 248 ? -0.856 -20.875 7.449 1 98.44 248 THR A CA 1
ATOM 1875 C C . THR A 1 248 ? -2.104 -20.594 8.281 1 98.44 248 THR A C 1
ATOM 1877 O O . THR A 1 248 ? -2.006 -20.219 9.445 1 98.44 248 THR A O 1
ATOM 1880 N N . TYR A 1 249 ? -3.223 -20.688 7.617 1 98.38 249 TYR A N 1
ATOM 1881 C CA . TYR A 1 249 ? -4.504 -20.484 8.281 1 98.38 249 TYR A CA 1
ATOM 1882 C C . TYR A 1 249 ? -5.457 -21.641 7.988 1 98.38 249 TYR A C 1
ATOM 1884 O O . TYR A 1 249 ? -5.172 -22.484 7.141 1 98.38 249 TYR A O 1
ATOM 1892 N N . CYS A 1 250 ? -6.586 -21.719 8.766 1 98.5 250 CYS A N 1
ATOM 1893 C CA . CYS A 1 250 ? -7.664 -22.688 8.539 1 98.5 250 CYS A CA 1
ATOM 1894 C C . CYS A 1 250 ? -7.129 -24.109 8.523 1 98.5 250 CYS A C 1
ATOM 1896 O O . CYS A 1 250 ? -7.363 -24.859 7.566 1 98.5 250 CYS A O 1
ATOM 1898 N N . GLU A 1 251 ? -6.352 -24.422 9.578 1 97.75 251 GLU A N 1
ATOM 1899 C CA . GLU A 1 251 ? -5.785 -25.75 9.766 1 97.75 251 GLU A CA 1
ATOM 1900 C C . GLU A 1 251 ? -4.879 -26.141 8.602 1 97.75 251 GLU A C 1
ATOM 1902 O O . GLU A 1 251 ? -4.883 -27.281 8.164 1 97.75 251 GLU A O 1
ATOM 1907 N N . GLY A 1 252 ? -4.27 -25.078 8.008 1 98.44 252 GLY A N 1
ATOM 1908 C CA . GLY A 1 252 ? -3.262 -25.328 6.988 1 98.44 252 GLY A CA 1
ATOM 1909 C C . GLY A 1 252 ? -3.824 -25.344 5.582 1 98.44 252 GLY A C 1
ATOM 1910 O O . GLY A 1 252 ? -3.115 -25.688 4.629 1 98.44 252 GLY A O 1
ATOM 1911 N N . LYS A 1 253 ? -5.027 -24.969 5.383 1 98.88 253 LYS A N 1
ATOM 1912 C CA . LYS A 1 253 ? -5.66 -25.016 4.066 1 98.88 253 LYS A CA 1
ATOM 1913 C C . LYS A 1 253 ? -5.441 -23.703 3.316 1 98.88 253 LYS A C 1
ATOM 1915 O O . LYS A 1 253 ? -5.727 -23.609 2.121 1 98.88 253 LYS A O 1
ATOM 1920 N N . LEU A 1 254 ? -5.012 -22.688 4.023 1 98.88 254 LEU A N 1
ATOM 1921 C CA . LEU A 1 254 ? -4.609 -21.422 3.418 1 98.88 254 LEU A CA 1
ATOM 1922 C C . LEU A 1 254 ? -3.139 -21.125 3.699 1 98.88 254 LEU A C 1
ATOM 1924 O O . LEU A 1 254 ? -2.707 -21.156 4.855 1 98.88 254 LEU A O 1
ATOM 1928 N N . LEU A 1 255 ? -2.398 -20.922 2.676 1 98.88 255 LEU A N 1
ATOM 1929 C CA . LEU A 1 255 ? -1.031 -20.422 2.785 1 98.88 255 LEU A CA 1
ATOM 1930 C C . LEU A 1 255 ? -0.93 -19 2.266 1 98.88 255 LEU A C 1
ATOM 1932 O O . LEU A 1 255 ? -1.179 -18.734 1.085 1 98.88 255 LEU A O 1
ATOM 1936 N N . ALA A 1 256 ? -0.671 -18.078 3.107 1 98.81 256 ALA A N 1
ATOM 1937 C CA . ALA A 1 256 ? -0.403 -16.688 2.742 1 98.81 256 ALA A CA 1
ATOM 1938 C C . ALA A 1 256 ? 1.097 -16.422 2.623 1 98.81 256 ALA A C 1
ATOM 1940 O O . ALA A 1 256 ? 1.814 -16.438 3.627 1 98.81 256 ALA A O 1
ATOM 1941 N N . ILE A 1 257 ? 1.54 -16.094 1.414 1 98.88 257 ILE A N 1
ATOM 1942 C CA . ILE A 1 257 ? 2.98 -16.219 1.218 1 98.88 257 ILE A CA 1
ATOM 1943 C C . ILE A 1 257 ? 3.582 -14.828 0.958 1 98.88 257 ILE A C 1
ATOM 1945 O O . ILE A 1 257 ? 4.777 -14.711 0.679 1 98.88 257 ILE A O 1
ATOM 1949 N N . ASP A 1 258 ? 2.729 -13.773 1.02 1 98.62 258 ASP A N 1
ATOM 1950 C CA . ASP A 1 258 ? 3.293 -12.43 0.904 1 98.62 258 ASP A CA 1
ATOM 1951 C C . ASP A 1 258 ? 3.988 -12.016 2.199 1 98.62 258 ASP A C 1
ATOM 1953 O O . ASP A 1 258 ? 3.332 -11.773 3.213 1 98.62 258 ASP A O 1
ATOM 1957 N N . THR A 1 259 ? 5.281 -11.883 2.057 1 97.44 259 THR A N 1
ATOM 1958 C CA . THR A 1 259 ? 6.082 -11.516 3.219 1 97.44 259 THR A CA 1
ATOM 1959 C C . THR A 1 259 ? 6.68 -10.117 3.043 1 97.44 259 THR A C 1
ATOM 1961 O O . THR A 1 259 ? 7.512 -9.688 3.842 1 97.44 259 THR A O 1
ATOM 1964 N N . GLY A 1 260 ? 6.215 -9.484 1.943 1 96.44 260 GLY A N 1
ATOM 1965 C CA . GLY A 1 260 ? 6.82 -8.203 1.632 1 96.44 260 GLY A CA 1
ATOM 1966 C C . GLY A 1 260 ? 8.234 -8.32 1.105 1 96.44 260 GLY A C 1
ATOM 1967 O O . GLY A 1 260 ? 9.156 -7.672 1.616 1 96.44 260 GLY A O 1
ATOM 1968 N N . ILE A 1 261 ? 8.375 -9.008 0.036 1 97.06 261 ILE A N 1
ATOM 1969 C CA . ILE A 1 261 ? 9.672 -9.359 -0.526 1 97.06 261 ILE A CA 1
ATOM 1970 C C . ILE A 1 261 ? 10.445 -8.086 -0.875 1 97.06 261 ILE A C 1
ATOM 1972 O O . ILE A 1 261 ? 11.648 -7.984 -0.607 1 97.06 261 ILE A O 1
ATOM 1976 N N . SER A 1 262 ? 9.773 -7.117 -1.368 1 96.44 262 SER A N 1
ATOM 1977 C CA . SER A 1 262 ? 10.391 -5.918 -1.922 1 96.44 262 SER A CA 1
ATOM 1978 C C . SER A 1 262 ? 10.922 -5.012 -0.818 1 96.44 262 SER A C 1
ATOM 1980 O O . SER A 1 262 ? 10.25 -4.793 0.193 1 96.44 262 SER A O 1
ATOM 1982 N N . ARG A 1 263 ? 12.086 -4.43 -1.065 1 92.12 263 ARG A N 1
ATOM 1983 C CA . ARG A 1 263 ? 12.633 -3.449 -0.134 1 92.12 263 ARG A CA 1
ATOM 1984 C C . ARG A 1 263 ? 11.781 -2.186 -0.102 1 92.12 263 ARG A C 1
ATOM 1986 O O . ARG A 1 263 ? 11.906 -1.368 0.811 1 92.12 263 ARG A O 1
ATOM 1993 N N . TYR A 1 264 ? 10.906 -2.055 -1.077 1 91.56 264 TYR A N 1
ATOM 1994 C CA . TYR A 1 264 ? 10.023 -0.896 -1.166 1 91.56 264 TYR A CA 1
ATOM 1995 C C . TYR A 1 264 ? 8.688 -1.172 -0.482 1 91.56 264 TYR A C 1
ATOM 1997 O O . TYR A 1 264 ? 7.77 -0.353 -0.548 1 91.56 264 TYR A O 1
ATOM 2005 N N . VAL A 1 265 ? 8.578 -2.355 0.084 1 93.19 265 VAL A N 1
ATOM 2006 C CA . VAL A 1 265 ? 7.398 -2.736 0.855 1 93.19 265 VAL A CA 1
ATOM 2007 C C . VAL A 1 265 ? 7.809 -3.098 2.281 1 93.19 265 VAL A C 1
ATOM 2009 O O . VAL A 1 265 ? 7.828 -2.236 3.164 1 93.19 265 VAL A O 1
ATOM 2012 N N . ALA A 1 266 ? 8.312 -4.312 2.518 1 91.31 266 ALA A N 1
ATOM 2013 C CA . ALA A 1 266 ? 8.688 -4.699 3.877 1 91.31 266 ALA A CA 1
ATOM 2014 C C . ALA A 1 266 ? 10.094 -5.289 3.912 1 91.31 266 ALA A C 1
ATOM 2016 O O . ALA A 1 266 ? 10.641 -5.551 4.988 1 91.31 266 ALA A O 1
ATOM 2017 N N . ASN A 1 267 ? 10.672 -5.492 2.812 1 91.69 267 ASN A N 1
ATOM 2018 C CA . ASN A 1 267 ? 12.031 -5.992 2.691 1 91.69 267 ASN A CA 1
ATOM 2019 C C . ASN A 1 267 ? 12.219 -7.309 3.441 1 91.69 267 ASN A C 1
ATOM 2021 O O . ASN A 1 267 ? 13.148 -7.453 4.234 1 91.69 267 ASN A O 1
ATOM 2025 N N . SER A 1 268 ? 11.344 -8.25 3.26 1 94 268 SER A N 1
ATOM 2026 C CA . SER A 1 268 ? 11.398 -9.586 3.84 1 94 268 SER A CA 1
ATOM 2027 C C . SER A 1 268 ? 11.297 -10.664 2.764 1 94 268 SER A C 1
ATOM 2029 O O . SER A 1 268 ? 10.234 -11.258 2.578 1 94 268 SER A O 1
ATOM 2031 N N . PRO A 1 269 ? 12.445 -10.914 2.09 1 96.5 269 PRO A N 1
ATOM 2032 C CA . PRO A 1 269 ? 12.43 -11.852 0.96 1 96.5 269 PRO A CA 1
ATOM 2033 C C . PRO A 1 269 ? 12.312 -13.305 1.401 1 96.5 269 PRO A C 1
ATOM 2035 O O . PRO A 1 269 ? 13.281 -13.883 1.908 1 96.5 269 PRO A O 1
ATOM 2038 N N . LYS A 1 270 ? 11.195 -13.906 1.228 1 97.94 270 LYS A N 1
ATOM 2039 C CA . LYS A 1 270 ? 10.891 -15.312 1.501 1 97.94 270 LYS A CA 1
ATOM 2040 C C . LYS A 1 270 ? 10.016 -15.906 0.407 1 97.94 270 LYS A C 1
ATOM 2042 O O . LYS A 1 270 ? 9.281 -15.18 -0.272 1 97.94 270 LYS A O 1
ATOM 2047 N N . ALA A 1 271 ? 10.148 -17.188 0.209 1 98.31 271 ALA A N 1
ATOM 2048 C CA . ALA A 1 271 ? 9.398 -17.906 -0.816 1 98.31 271 ALA A CA 1
ATOM 2049 C C . ALA A 1 271 ? 8.812 -19.203 -0.259 1 98.31 271 ALA A C 1
ATOM 2051 O O . ALA A 1 271 ? 9.203 -19.656 0.817 1 98.31 271 ALA A O 1
ATOM 2052 N N . LEU A 1 272 ? 7.863 -19.688 -0.978 1 98.81 272 LEU A N 1
ATOM 2053 C CA . LEU A 1 272 ? 7.293 -21 -0.692 1 98.81 272 LEU A CA 1
ATOM 2054 C C . LEU A 1 272 ? 7.969 -22.078 -1.532 1 98.81 272 LEU A C 1
ATOM 2056 O O . LEU A 1 272 ? 8.211 -21.891 -2.725 1 98.81 272 LEU A O 1
ATOM 2060 N N . GLU A 1 273 ? 8.297 -23.172 -0.906 1 98.56 273 GLU A N 1
ATOM 2061 C CA . GLU A 1 273 ? 8.828 -24.344 -1.601 1 98.56 273 GLU A CA 1
ATOM 2062 C C . GLU A 1 273 ? 8.023 -25.594 -1.275 1 98.56 273 GLU A C 1
ATOM 2064 O O . GLU A 1 273 ? 7.758 -25.875 -0.106 1 98.56 273 GLU A O 1
ATOM 2069 N N . ILE A 1 274 ? 7.648 -26.281 -2.295 1 98.31 274 ILE A N 1
ATOM 2070 C CA . ILE A 1 274 ? 7.043 -27.594 -2.168 1 98.31 274 ILE A CA 1
ATOM 2071 C C . ILE A 1 274 ? 7.953 -28.641 -2.811 1 98.31 274 ILE A C 1
ATOM 2073 O O . ILE A 1 274 ? 8.188 -28.609 -4.02 1 98.31 274 ILE A O 1
ATOM 2077 N N . THR A 1 275 ? 8.398 -29.609 -2.018 1 97.31 275 THR A N 1
ATOM 2078 C CA . THR A 1 275 ? 9.312 -30.625 -2.508 1 97.31 275 THR A CA 1
ATOM 2079 C C . THR A 1 275 ? 8.555 -31.672 -3.326 1 97.31 275 THR A C 1
ATOM 2081 O O . THR A 1 275 ? 7.328 -31.766 -3.254 1 97.31 275 THR A O 1
ATOM 2084 N N . PRO A 1 276 ? 9.281 -32.438 -4.062 1 96.19 276 PRO A N 1
ATOM 2085 C CA . PRO A 1 276 ? 8.633 -33.469 -4.875 1 96.19 276 PRO A CA 1
ATOM 2086 C C . PRO A 1 276 ? 7.844 -34.469 -4.035 1 96.19 276 PRO A C 1
ATOM 2088 O O . PRO A 1 276 ? 6.926 -35.125 -4.543 1 96.19 276 PRO A O 1
ATOM 2091 N N . ASN A 1 277 ? 8.18 -34.562 -2.736 1 94.69 277 ASN A N 1
ATOM 2092 C CA . ASN A 1 277 ? 7.469 -35.5 -1.867 1 94.69 277 ASN A CA 1
ATOM 2093 C C . ASN A 1 277 ? 6.32 -34.812 -1.128 1 94.69 277 ASN A C 1
ATOM 2095 O O . ASN A 1 277 ? 5.633 -35.469 -0.324 1 94.69 277 ASN A O 1
ATOM 2099 N N . GLY A 1 278 ? 6.188 -33.531 -1.298 1 95.44 278 GLY A N 1
ATOM 2100 C CA . GLY A 1 278 ? 5.012 -32.844 -0.78 1 95.44 278 GLY A CA 1
ATOM 2101 C C . GLY A 1 278 ? 5.293 -32.031 0.481 1 95.44 278 GLY A C 1
ATOM 2102 O O . GLY A 1 278 ? 4.387 -31.438 1.05 1 95.44 278 GLY A O 1
ATOM 2103 N N . ALA A 1 279 ? 6.543 -32.062 0.917 1 96.81 279 ALA A N 1
ATOM 2104 C CA . ALA A 1 279 ? 6.875 -31.219 2.062 1 96.81 279 ALA A CA 1
ATOM 2105 C C . ALA A 1 279 ? 6.863 -29.75 1.681 1 96.81 279 ALA A C 1
ATOM 2107 O O . ALA A 1 279 ? 7.285 -29.375 0.581 1 96.81 279 ALA A O 1
ATOM 2108 N N . VAL A 1 280 ? 6.363 -28.922 2.584 1 98.31 280 VAL A N 1
ATOM 2109 C CA . VAL A 1 280 ? 6.199 -27.5 2.303 1 98.31 280 VAL A CA 1
ATOM 2110 C C . VAL A 1 280 ? 7.117 -26.688 3.207 1 98.31 280 VAL A C 1
ATOM 2112 O O . VAL A 1 280 ? 7.133 -26.875 4.426 1 98.31 280 VAL A O 1
ATOM 2115 N N . TYR A 1 281 ? 7.883 -25.75 2.605 1 98.38 281 TYR A N 1
ATOM 2116 C CA . TYR A 1 281 ? 8.852 -24.953 3.363 1 98.38 281 TYR A CA 1
ATOM 2117 C C . TYR A 1 281 ? 8.742 -23.484 3.016 1 98.38 281 TYR A C 1
ATOM 2119 O O . TYR A 1 281 ? 8.328 -23.125 1.908 1 98.38 281 TYR A O 1
ATOM 2127 N N . GLU A 1 282 ? 8.969 -22.656 3.965 1 98.38 282 GLU A N 1
ATOM 2128 C CA . GLU A 1 282 ? 9.391 -21.281 3.727 1 98.38 282 GLU A CA 1
ATOM 2129 C C . GLU A 1 282 ? 10.906 -21.188 3.562 1 98.38 282 GLU A C 1
ATOM 2131 O O . GLU A 1 282 ? 11.656 -21.703 4.395 1 98.38 282 GLU A O 1
ATOM 2136 N N . VAL A 1 283 ? 11.344 -20.609 2.508 1 97.56 283 VAL A N 1
ATOM 2137 C CA . VAL A 1 283 ? 12.766 -20.375 2.295 1 97.56 283 VAL A CA 1
ATOM 2138 C C . VAL A 1 283 ? 13.055 -18.875 2.369 1 97.56 283 VAL A C 1
ATOM 2140 O O . VAL A 1 283 ? 12.359 -18.062 1.744 1 97.56 283 VAL A O 1
ATOM 2143 N N . SER A 1 284 ? 14.008 -18.484 3.154 1 95.81 284 SER A N 1
ATOM 2144 C CA . SER A 1 284 ? 14.344 -17.078 3.357 1 95.81 284 SER A CA 1
ATOM 2145 C C . SER A 1 284 ? 15.781 -16.797 2.945 1 95.81 284 SER A C 1
ATOM 2147 O O . SER A 1 284 ? 16.625 -17.688 2.92 1 95.81 284 SER A O 1
ATOM 2149 N N . VAL A 1 285 ? 15.984 -15.516 2.539 1 92.19 285 VAL A N 1
ATOM 2150 C CA . VAL A 1 285 ? 17.344 -15.062 2.275 1 92.19 285 VAL A CA 1
ATOM 2151 C C . VAL A 1 285 ? 17.594 -13.742 2.998 1 92.19 285 VAL A C 1
ATOM 2153 O O . VAL A 1 285 ? 16.688 -12.922 3.148 1 92.19 285 VAL A O 1
ATOM 2156 N N . ARG A 1 286 ? 18.781 -13.57 3.605 1 77.5 286 ARG A N 1
ATOM 2157 C CA . ARG A 1 286 ? 19.188 -12.312 4.223 1 77.5 286 ARG A CA 1
ATOM 2158 C C . ARG A 1 286 ? 20.594 -11.914 3.752 1 77.5 286 ARG A C 1
ATOM 2160 O O . ARG A 1 286 ? 21.453 -12.773 3.555 1 77.5 286 ARG A O 1
ATOM 2167 N N . LEU A 1 287 ? 20.562 -10.617 3.318 1 70.62 287 LEU A N 1
ATOM 2168 C CA . LEU A 1 287 ? 21.891 -10.094 3.031 1 70.62 287 LEU A CA 1
ATOM 2169 C C . LEU A 1 287 ? 22.562 -9.594 4.305 1 70.62 287 LEU A C 1
ATOM 2171 O O . LEU A 1 287 ? 22 -8.773 5.031 1 70.62 287 LEU A O 1
ATOM 2175 N N . GLU A 1 288 ? 23.391 -10.289 4.887 1 60.38 288 GLU A N 1
ATOM 2176 C CA . GLU A 1 288 ? 24.156 -9.844 6.055 1 60.38 288 GLU A CA 1
ATOM 2177 C C . GLU A 1 288 ? 25.438 -9.133 5.637 1 60.38 288 GLU A C 1
ATOM 2179 O O . GLU A 1 288 ? 26.156 -9.609 4.754 1 60.38 288 GLU A O 1
ATOM 2184 N N . VAL A 1 289 ? 25.312 -7.785 5.887 1 55.78 289 VAL A N 1
ATOM 2185 C CA . VAL A 1 289 ? 26.562 -7.055 5.66 1 55.78 289 VAL A CA 1
ATOM 2186 C C . VAL A 1 289 ? 27.547 -7.363 6.781 1 55.78 289 VAL A C 1
ATOM 2188 O O . VAL A 1 289 ? 27.25 -7.152 7.961 1 55.78 289 VAL A O 1
ATOM 2191 N N . THR A 1 290 ? 28.375 -8.227 6.648 1 51.25 290 THR A N 1
ATOM 2192 C CA . THR A 1 290 ? 29.422 -8.453 7.637 1 51.25 290 THR A CA 1
ATOM 2193 C C . THR A 1 290 ? 30.531 -7.41 7.508 1 51.25 290 THR A C 1
ATOM 2195 O O . THR A 1 290 ? 31.047 -7.176 6.414 1 51.25 290 THR A O 1
ATOM 2198 N N . GLU A 1 291 ? 30.375 -6.441 8.359 1 47.59 291 GLU A N 1
ATOM 2199 C CA . GLU A 1 291 ? 31.469 -5.48 8.438 1 47.59 291 GLU A CA 1
ATOM 2200 C C . GLU A 1 291 ? 32.781 -6.168 8.828 1 47.59 291 GLU A C 1
ATOM 2202 O O . GLU A 1 291 ? 32.875 -6.707 9.93 1 47.59 291 GLU A O 1
ATOM 2207 N N . ASN A 1 292 ? 33.312 -6.906 8.078 1 47.62 292 ASN A N 1
ATOM 2208 C CA . ASN A 1 292 ? 34.688 -7.188 8.477 1 47.62 292 ASN A CA 1
ATOM 2209 C C . ASN A 1 292 ? 35.625 -6.031 8.125 1 47.62 292 ASN A C 1
ATOM 2211 O O . ASN A 1 292 ? 35.281 -5.203 7.27 1 47.62 292 ASN A O 1
ATOM 2215 N N . SER A 1 293 ? 36.719 -5.875 8.883 1 49.16 293 SER A N 1
ATOM 2216 C CA . SER A 1 293 ? 37.719 -4.832 8.852 1 49.16 293 SER A CA 1
ATOM 2217 C C . SER A 1 293 ? 37.938 -4.305 7.438 1 49.16 293 SER A C 1
ATOM 2219 O O . SER A 1 293 ? 38.125 -3.1 7.238 1 49.16 293 SER A O 1
ATOM 2221 N N . ASP A 1 294 ? 38.375 -5.055 6.438 1 51.84 294 ASP A N 1
ATOM 2222 C CA . ASP A 1 294 ? 38.969 -4.602 5.191 1 51.84 294 ASP A CA 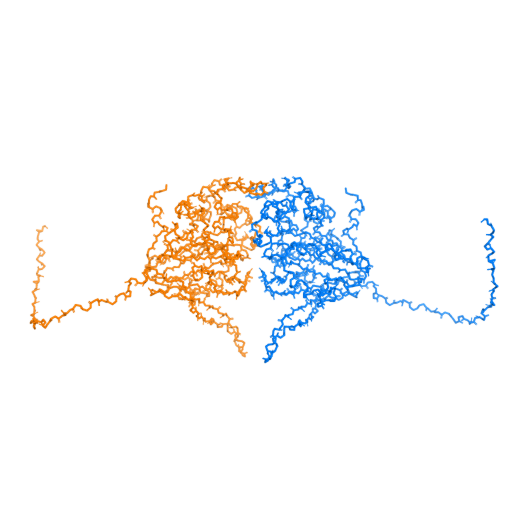1
ATOM 2223 C C . ASP A 1 294 ? 37.969 -4.637 4.047 1 51.84 294 ASP A C 1
ATOM 2225 O O . ASP A 1 294 ? 38.188 -4.062 2.982 1 51.84 294 ASP A O 1
ATOM 2229 N N . ASP A 1 295 ? 36.875 -5.617 3.979 1 52 295 ASP A N 1
ATOM 2230 C CA . ASP A 1 295 ? 35.969 -5.723 2.838 1 52 295 ASP A CA 1
ATOM 2231 C C . ASP A 1 295 ? 34.531 -5.98 3.295 1 52 295 ASP A C 1
ATOM 2233 O O . ASP A 1 295 ? 34.281 -6.922 4.051 1 52 295 ASP A O 1
ATOM 2237 N N . THR A 1 296 ? 33.75 -5.008 3.336 1 50.97 296 THR A N 1
ATOM 2238 C CA . THR A 1 296 ? 32.312 -5.129 3.607 1 50.97 296 THR A CA 1
ATOM 2239 C C . THR A 1 296 ? 31.656 -6.059 2.594 1 50.97 296 THR A C 1
ATOM 2241 O O . THR A 1 296 ? 31.562 -5.727 1.409 1 50.97 296 THR A O 1
ATOM 2244 N N . LYS A 1 297 ? 31.828 -7.379 2.824 1 52.69 297 LYS A N 1
ATOM 2245 C CA . LYS A 1 297 ? 31.141 -8.25 1.885 1 52.69 297 LYS A CA 1
ATOM 2246 C C . LYS A 1 297 ? 29.734 -8.594 2.387 1 52.69 297 LYS A C 1
ATOM 2248 O O . LYS A 1 297 ? 29.562 -8.984 3.545 1 52.69 297 LYS A O 1
ATOM 2253 N N . ALA A 1 298 ? 28.812 -8.32 1.62 1 59.16 298 ALA A N 1
ATOM 2254 C CA . ALA A 1 298 ? 27.438 -8.734 1.892 1 59.16 298 ALA A CA 1
ATOM 2255 C C . ALA A 1 298 ? 27.25 -10.219 1.598 1 59.16 298 ALA A C 1
ATOM 2257 O O . ALA A 1 298 ? 27.547 -10.688 0.494 1 59.16 298 ALA A O 1
ATOM 2258 N N . ILE A 1 299 ? 27.078 -11.195 2.67 1 60.69 299 ILE A N 1
ATOM 2259 C CA . ILE A 1 299 ? 26.828 -12.617 2.486 1 60.69 299 ILE A CA 1
ATOM 2260 C C . ILE A 1 299 ? 25.328 -12.898 2.605 1 60.69 299 ILE A C 1
ATOM 2262 O O . ILE A 1 299 ? 24.688 -12.43 3.543 1 60.69 299 ILE A O 1
ATOM 2266 N N . ALA A 1 300 ? 24.828 -13.656 1.488 1 69.38 300 ALA A N 1
ATOM 2267 C CA . ALA A 1 300 ? 23.438 -14.086 1.552 1 69.38 300 ALA A CA 1
ATOM 2268 C C . ALA A 1 300 ? 23.297 -15.383 2.354 1 69.38 300 ALA A C 1
ATOM 2270 O O . ALA A 1 300 ? 24.016 -16.359 2.104 1 69.38 300 ALA A O 1
ATOM 2271 N N . THR A 1 301 ? 22.625 -15.266 3.506 1 76.88 301 THR A N 1
ATOM 2272 C CA . THR A 1 301 ? 22.297 -16.453 4.281 1 76.88 301 THR A CA 1
ATOM 2273 C C . THR A 1 301 ? 20.859 -16.875 4.035 1 76.88 301 THR A C 1
ATOM 2275 O O . THR A 1 301 ? 19.984 -16.031 3.84 1 76.88 301 THR A O 1
ATOM 2278 N N . SER A 1 302 ? 20.766 -18.203 3.826 1 81.94 302 SER A N 1
ATOM 2279 C CA . SER A 1 302 ? 19.422 -18.719 3.578 1 81.94 302 SER A CA 1
ATOM 2280 C C . SER A 1 302 ? 18.922 -19.547 4.754 1 81.94 302 SER A C 1
ATOM 2282 O O . SER A 1 302 ? 19.719 -20.078 5.535 1 81.94 302 SER A O 1
ATOM 2284 N N . GLY A 1 303 ? 17.656 -19.391 5.055 1 89.56 303 GLY A N 1
ATOM 2285 C CA . GLY A 1 303 ? 16.969 -20.188 6.059 1 89.56 303 GLY A CA 1
ATOM 2286 C C . GLY A 1 303 ? 15.781 -20.953 5.508 1 89.56 303 GLY A C 1
ATOM 2287 O O . GLY A 1 303 ? 15.289 -20.625 4.422 1 89.56 303 GLY A O 1
ATOM 2288 N N . ARG A 1 304 ? 15.5 -22.109 6.215 1 93.81 304 ARG A N 1
ATOM 2289 C CA . ARG A 1 304 ? 14.367 -22.938 5.836 1 93.81 304 ARG A CA 1
ATOM 2290 C C . ARG A 1 304 ? 13.508 -23.281 7.051 1 93.81 304 ARG A C 1
ATOM 2292 O O . ARG A 1 304 ? 14.031 -23.641 8.102 1 93.81 304 ARG A O 1
ATOM 2299 N N . ARG A 1 305 ? 12.227 -23.047 6.887 1 96.75 305 ARG A N 1
ATOM 2300 C CA . ARG A 1 305 ? 11.266 -23.375 7.934 1 96.75 305 ARG A CA 1
ATOM 2301 C C . ARG A 1 305 ? 10.133 -24.25 7.395 1 96.75 305 ARG A C 1
ATOM 2303 O O . ARG A 1 305 ? 9.438 -23.859 6.453 1 96.75 305 ARG A O 1
ATOM 2310 N N . LYS A 1 306 ? 9.961 -25.453 8.016 1 97.62 306 LYS A N 1
ATOM 2311 C CA . LYS A 1 306 ? 8.891 -26.344 7.586 1 97.62 306 LYS A CA 1
ATOM 2312 C C . LYS A 1 306 ? 7.523 -25.797 8.016 1 97.62 306 LYS A C 1
ATOM 2314 O O . LYS A 1 306 ? 7.363 -25.328 9.148 1 97.62 306 LYS A O 1
ATOM 2319 N N . LEU A 1 307 ? 6.602 -25.828 7.113 1 98.12 307 LEU A N 1
ATOM 2320 C CA . LEU A 1 307 ? 5.25 -25.359 7.402 1 98.12 307 LEU A CA 1
ATOM 2321 C C . LEU A 1 307 ? 4.316 -26.547 7.656 1 98.12 307 LEU A C 1
ATOM 2323 O O . LEU A 1 307 ? 4.426 -27.578 6.996 1 98.12 307 LEU A O 1
ATOM 2327 N N . ASN A 1 308 ? 3.445 -26.359 8.594 1 95.81 308 ASN A N 1
ATOM 2328 C CA . ASN A 1 308 ? 2.379 -27.328 8.828 1 95.81 308 ASN A CA 1
ATOM 2329 C C . ASN A 1 308 ? 1.158 -27.031 7.957 1 95.81 308 ASN A C 1
ATOM 2331 O O . ASN A 1 308 ? 0.468 -26.031 8.172 1 95.81 308 ASN A O 1
ATOM 2335 N N . THR A 1 309 ? 0.93 -27.906 6.98 1 97.06 309 THR A N 1
ATOM 2336 C CA . THR A 1 309 ? -0.164 -27.688 6.043 1 97.06 309 THR A CA 1
ATOM 2337 C C . THR A 1 309 ? -1.145 -28.844 6.062 1 97.06 309 THR A C 1
ATOM 2339 O O . THR A 1 309 ? -0.833 -29.922 6.59 1 97.06 309 THR A O 1
ATOM 2342 N N . TRP A 1 310 ? -2.318 -28.578 5.566 1 96 310 TRP A N 1
ATOM 2343 C CA . TRP A 1 310 ? -3.266 -29.656 5.289 1 96 310 TRP A CA 1
ATOM 2344 C C . TRP A 1 310 ? -2.656 -30.688 4.344 1 96 310 TRP A C 1
ATOM 2346 O O . TRP A 1 310 ? -1.908 -30.344 3.43 1 96 310 TRP A O 1
ATOM 2356 N N . PRO A 1 311 ? -2.945 -31.984 4.527 1 93.69 311 PRO A N 1
ATOM 2357 C CA . PRO A 1 311 ? -2.385 -33 3.641 1 93.69 311 PRO A CA 1
ATOM 2358 C C . PRO A 1 311 ? -2.811 -32.844 2.186 1 93.69 311 PRO A C 1
ATOM 2360 O O . PRO A 1 311 ? -3.98 -32.562 1.91 1 93.69 311 PRO A O 1
ATOM 2363 N N . LEU A 1 312 ? -1.869 -33.031 1.326 1 94.69 312 LEU A N 1
ATOM 2364 C CA . LEU A 1 312 ? -2.119 -32.938 -0.107 1 94.69 312 LEU A CA 1
ATOM 2365 C C . LEU A 1 312 ? -2.434 -34.312 -0.707 1 94.69 312 LEU A C 1
ATOM 2367 O O . LEU A 1 312 ? -1.596 -35.219 -0.673 1 94.69 312 LEU A O 1
ATOM 2371 N N . SER A 1 313 ? -3.541 -34.406 -1.359 1 93.12 313 SER A N 1
ATOM 2372 C CA . SER A 1 313 ? -4.02 -35.656 -1.895 1 93.12 313 SER A CA 1
ATOM 2373 C C . SER A 1 313 ? -3.109 -36.188 -3.004 1 93.12 313 SER A C 1
ATOM 2375 O O . SER A 1 313 ? -2.916 -37.375 -3.146 1 93.12 313 SER A O 1
ATOM 2377 N N . PHE A 1 314 ? -2.516 -35.312 -3.707 1 94.06 314 PHE A N 1
ATOM 2378 C CA . PHE A 1 314 ? -1.66 -35.656 -4.832 1 94.06 314 PHE A CA 1
ATOM 2379 C C . PHE A 1 314 ? -0.438 -36.438 -4.359 1 94.06 314 PHE A C 1
ATOM 2381 O O . PHE A 1 314 ? 0.011 -37.375 -5.031 1 94.06 314 PHE A O 1
ATOM 2388 N N . TYR A 1 315 ? 0.058 -36.156 -3.262 1 91.69 315 TYR A N 1
ATOM 2389 C CA . TYR A 1 315 ? 1.313 -36.719 -2.791 1 91.69 315 TYR A CA 1
ATOM 2390 C C . TYR A 1 315 ? 1.06 -37.938 -1.903 1 91.69 315 TYR A C 1
ATOM 2392 O O . TYR A 1 315 ? 1.99 -38.656 -1.564 1 91.69 315 TYR A O 1
ATOM 2400 N N . SER A 1 316 ? -0.045 -38.188 -1.335 1 83.38 316 SER A N 1
ATOM 2401 C CA . SER A 1 316 ? -0.369 -39.312 -0.486 1 83.38 316 SER A CA 1
ATOM 2402 C C . SER A 1 316 ? -0.421 -40.625 -1.293 1 83.38 316 SER A C 1
ATOM 2404 O O . SER A 1 316 ? -0.041 -41.688 -0.797 1 83.38 316 SER A O 1
ATOM 2406 N N . LYS A 1 317 ? -0.9 -40.75 -2.459 1 62.5 317 LYS A N 1
ATOM 2407 C CA . LYS A 1 317 ? -1.025 -42 -3.215 1 62.5 317 LYS A CA 1
ATOM 2408 C C . LYS A 1 317 ? 0.345 -42.562 -3.574 1 62.5 317 LYS A C 1
ATOM 2410 O O . LYS A 1 317 ? 0.485 -43.781 -3.805 1 62.5 317 LYS A O 1
ATOM 2415 N N . ARG A 1 318 ? 1.35 -41.812 -3.641 1 58.34 318 ARG A N 1
ATOM 2416 C CA . ARG A 1 318 ? 2.662 -42.312 -4.043 1 58.34 318 ARG A CA 1
ATOM 2417 C C . ARG A 1 318 ? 3.367 -43 -2.881 1 58.34 318 ARG A C 1
ATOM 2419 O O . ARG A 1 318 ? 4.383 -43.688 -3.074 1 58.34 318 ARG A O 1
ATOM 2426 N N . ARG A 1 319 ? 2.828 -42.781 -1.726 1 52.19 319 ARG A N 1
ATOM 2427 C CA . ARG A 1 319 ? 3.482 -43.469 -0.621 1 52.19 319 ARG A CA 1
ATOM 2428 C C . ARG A 1 319 ? 2.973 -44.906 -0.495 1 52.19 319 ARG A C 1
ATOM 2430 O O . ARG A 1 319 ? 3.369 -45.656 0.417 1 52.19 319 ARG A O 1
ATOM 2437 N N . ALA A 1 320 ? 2.025 -45.375 -1.285 1 45.91 320 ALA A N 1
ATOM 2438 C CA . ALA A 1 320 ? 1.624 -46.75 -1.002 1 45.91 320 ALA A CA 1
ATOM 2439 C C . ALA A 1 320 ? 2.727 -47.719 -1.389 1 45.91 320 ALA A C 1
ATOM 2441 O O . ALA A 1 320 ? 3.266 -47.656 -2.496 1 45.91 320 ALA A O 1
ATOM 2442 N N . PRO A 1 321 ? 3.357 -48.5 -0.423 1 43.44 321 PRO A N 1
ATOM 2443 C CA . PRO A 1 321 ? 4.371 -49.5 -0.724 1 43.44 321 PRO A CA 1
ATOM 2444 C C . PRO A 1 321 ? 3.934 -50.469 -1.826 1 43.44 321 PRO A C 1
ATOM 2446 O O . PRO A 1 321 ? 2.736 -50.719 -1.999 1 43.44 321 PRO A O 1
ATOM 2449 N N . PRO A 1 322 ? 4.719 -50.719 -2.906 1 40.19 322 PRO A N 1
ATOM 2450 C CA . PRO A 1 322 ? 4.352 -51.75 -3.865 1 40.19 322 PRO A CA 1
ATOM 2451 C C . PRO A 1 322 ? 3.904 -53.062 -3.186 1 40.19 322 PRO A C 1
ATOM 2453 O O . PRO A 1 322 ? 4.395 -53.406 -2.105 1 40.19 322 PRO A O 1
ATOM 2456 N N . GLN A 1 323 ? 2.73 -53.375 -3.297 1 36.88 323 GLN A N 1
ATOM 2457 C CA . GLN A 1 323 ? 2.305 -54.688 -2.822 1 36.88 323 GLN A CA 1
ATOM 2458 C C . GLN A 1 323 ? 3.273 -55.781 -3.275 1 36.88 323 GLN A C 1
ATOM 2460 O O . GLN A 1 323 ? 3.625 -55.844 -4.453 1 36.88 323 GLN A O 1
ATOM 2465 N N . GLY A 1 324 ? 4.18 -56.312 -2.477 1 35.12 324 GLY A N 1
ATOM 2466 C CA . GLY A 1 324 ? 5.102 -57.438 -2.621 1 35.12 324 GLY A CA 1
ATOM 2467 C C . GLY A 1 324 ? 4.484 -58.625 -3.316 1 35.12 324 GLY A C 1
ATOM 2468 O O . GLY A 1 324 ? 3.58 -59.25 -2.777 1 35.12 324 GLY A O 1
ATOM 2469 N N . GLY A 1 325 ? 4.309 -58.594 -4.711 1 31.77 325 GLY A N 1
ATOM 2470 C CA . GLY A 1 325 ? 3.951 -59.812 -5.438 1 31.77 325 GLY A CA 1
ATOM 2471 C C . GLY A 1 325 ? 4.844 -60.969 -5.105 1 31.77 325 GLY A C 1
ATOM 2472 O O . GLY A 1 325 ? 6.035 -60.812 -4.828 1 31.77 325 GLY A O 1
ATOM 2473 N N . SER A 1 326 ? 4.363 -62.062 -4.59 1 32.28 326 SER A N 1
ATOM 2474 C CA . SER A 1 326 ? 4.98 -63.375 -4.332 1 32.28 326 SER A CA 1
ATOM 2475 C C . SER A 1 326 ? 5.652 -63.906 -5.582 1 32.28 326 SER A C 1
ATOM 2477 O O . SER A 1 326 ? 4.98 -64.25 -6.547 1 32.28 326 SER A O 1
ATOM 2479 N N . ARG A 1 327 ? 6.773 -63.25 -6.055 1 29.48 327 ARG A N 1
ATOM 2480 C CA . ARG A 1 327 ? 7.559 -63.812 -7.148 1 29.48 327 ARG A CA 1
ATOM 2481 C C . ARG A 1 327 ? 7.883 -65.25 -6.895 1 29.48 327 ARG A C 1
ATOM 2483 O O . ARG A 1 327 ? 8.383 -65.625 -5.824 1 29.48 327 ARG A O 1
ATOM 2490 N N . GLY A 1 328 ? 7.18 -66.125 -7.688 1 25.09 328 GLY A N 1
ATOM 2491 C CA . GLY A 1 328 ? 7.469 -67.5 -7.93 1 25.09 328 GLY A CA 1
ATOM 2492 C C . GLY A 1 328 ? 8.898 -67.75 -8.352 1 25.09 328 GLY A C 1
ATOM 2493 O O . GLY A 1 328 ? 9.586 -66.875 -8.828 1 25.09 328 GLY A O 1
ATOM 2494 N N . GLN A 1 329 ? 9.531 -68.812 -7.996 1 25.47 329 GLN A N 1
ATOM 2495 C CA . GLN A 1 329 ? 10.859 -69.375 -8.047 1 25.47 329 GLN A CA 1
ATOM 2496 C C . GLN A 1 329 ? 11.273 -69.688 -9.492 1 25.47 329 GLN A C 1
ATOM 2498 O O . GLN A 1 329 ? 11.961 -70.688 -9.758 1 25.47 329 GLN A O 1
ATOM 2503 N N . GLY A 1 330 ? 10.734 -68.812 -10.508 1 21.83 330 GLY A N 1
ATOM 2504 C CA . GLY A 1 330 ? 11.047 -69.438 -11.766 1 21.83 330 GLY A CA 1
ATOM 2505 C C . GLY A 1 330 ? 12.531 -69.5 -12.055 1 21.83 330 GLY A C 1
ATOM 2506 O O . GLY A 1 330 ? 13.297 -68.688 -11.578 1 21.83 330 GLY A O 1
ATOM 2507 N N . SER A 1 331 ? 12.992 -70.688 -12.352 1 24.81 331 SER A N 1
ATOM 2508 C CA . SER A 1 331 ? 14.297 -71.25 -12.68 1 24.81 331 SER A CA 1
ATOM 2509 C C . SER A 1 331 ? 14.922 -70.562 -13.883 1 24.81 331 SER A C 1
ATOM 2511 O O . SER A 1 331 ? 14.227 -70.25 -14.844 1 24.81 331 SER A O 1
ATOM 2513 N N . PRO A 1 332 ? 16.031 -69.875 -13.672 1 21.64 332 PRO A N 1
ATOM 2514 C CA . PRO A 1 332 ? 16.766 -69 -14.586 1 21.64 332 PRO A CA 1
ATOM 2515 C C . PRO A 1 332 ? 17.125 -69.688 -15.906 1 21.64 332 PRO A C 1
ATOM 2517 O O . PRO A 1 332 ? 17.938 -70.562 -15.922 1 21.64 332 PRO A O 1
ATOM 2520 N N . VAL A 1 333 ? 15.969 -69.938 -16.625 1 20.42 333 VAL A N 1
ATOM 2521 C CA . VAL A 1 333 ? 16.359 -70.688 -17.812 1 20.42 333 VAL A CA 1
ATOM 2522 C C . VAL A 1 333 ? 17.312 -69.875 -18.672 1 20.42 333 VAL A C 1
ATOM 2524 O O . VAL A 1 333 ? 17.297 -68.625 -18.625 1 20.42 333 VAL A O 1
ATOM 2527 N N . GLY A 1 334 ? 18.312 -70.5 -19.125 1 20.36 334 GLY A N 1
ATOM 2528 C CA . GLY A 1 334 ? 19.531 -70.312 -19.891 1 20.36 334 GLY A CA 1
ATOM 2529 C C . GLY A 1 334 ? 19.312 -69.75 -21.281 1 20.36 334 GLY A C 1
ATOM 2530 O O . GLY A 1 334 ? 19.359 -70.5 -22.266 1 20.36 334 GLY A O 1
ATOM 2531 N N . ALA A 1 335 ? 18.375 -68.625 -21.234 1 19.11 335 ALA A N 1
ATOM 2532 C CA . ALA A 1 335 ? 17.969 -68.375 -22.625 1 19.11 335 ALA A CA 1
ATOM 2533 C C . ALA A 1 335 ? 19.188 -68.125 -23.5 1 19.11 335 ALA A C 1
ATOM 2535 O O . ALA A 1 335 ? 20.172 -67.562 -23.047 1 19.11 335 ALA A O 1
ATOM 2536 N N . ALA A 1 336 ? 18.891 -68.438 -24.703 1 19.34 336 ALA A N 1
ATOM 2537 C CA . ALA A 1 336 ? 19.547 -68.812 -25.969 1 19.34 336 ALA A CA 1
ATOM 2538 C C . ALA A 1 336 ? 20.219 -67.562 -26.578 1 19.34 336 ALA A C 1
ATOM 2540 O O . ALA A 1 336 ? 19.891 -66.438 -26.266 1 19.34 336 ALA A O 1
ATOM 2541 N N . GLU A 1 337 ? 20.625 -67.75 -27.672 1 17.11 337 GLU A N 1
ATOM 2542 C CA . GLU A 1 337 ? 21.719 -67.562 -28.609 1 17.11 337 GLU A CA 1
ATOM 2543 C C . GLU A 1 337 ? 21.594 -66.25 -29.375 1 17.11 337 GLU A C 1
ATOM 2545 O O . GLU A 1 337 ? 20.484 -65.688 -29.5 1 17.11 337 GLU A O 1
ATOM 2550 N N . ALA A 1 338 ? 22.75 -65.75 -29.812 1 20.22 338 ALA A N 1
ATOM 2551 C CA . ALA A 1 338 ? 23.469 -64.562 -30.391 1 20.22 338 ALA A CA 1
ATOM 2552 C C . ALA A 1 338 ? 22.938 -64.25 -31.781 1 20.22 338 ALA A C 1
ATOM 2554 O O . ALA A 1 338 ? 23.547 -64.625 -32.781 1 20.22 338 ALA A O 1
ATOM 2555 N N . GLY A 1 339 ? 21.406 -64.188 -31.922 1 16.27 339 GLY A N 1
ATOM 2556 C CA . GLY A 1 339 ? 21.156 -64.188 -33.344 1 16.27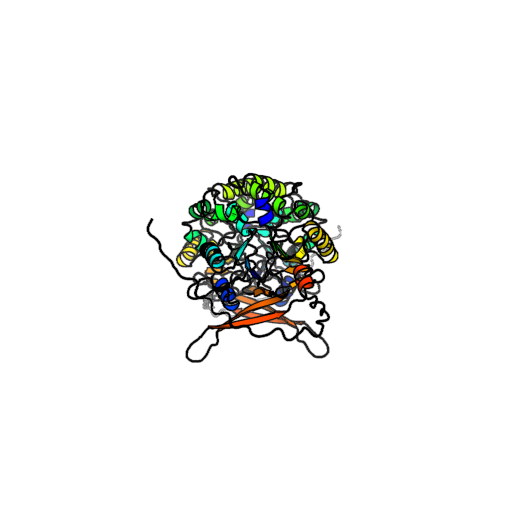 339 GLY A CA 1
ATOM 2557 C C . GLY A 1 339 ? 21.828 -63.031 -34.062 1 16.27 339 GLY A C 1
ATOM 2558 O O . GLY A 1 339 ? 22.188 -62.031 -33.438 1 16.27 339 GLY A O 1
ATOM 2559 N N . ASP A 1 340 ? 21.969 -63.125 -35.469 1 18.17 340 ASP A N 1
ATOM 2560 C CA . ASP A 1 340 ? 22.719 -62.781 -36.656 1 18.17 340 ASP A CA 1
ATOM 2561 C C . ASP A 1 340 ? 22.5 -61.312 -37.062 1 18.17 340 ASP A C 1
ATOM 2563 O O . ASP A 1 340 ? 21.484 -60.719 -36.688 1 18.17 340 ASP A O 1
ATOM 2567 N N . SER A 1 341 ? 23.453 -60.75 -37.844 1 20.56 341 SER A N 1
ATOM 2568 C CA . SER A 1 341 ? 24.203 -59.656 -38.469 1 20.56 341 SER A CA 1
ATOM 2569 C C . SER A 1 341 ? 23.422 -59 -39.594 1 20.56 341 SER A C 1
ATOM 2571 O O . SER A 1 341 ? 23.953 -58.156 -40.312 1 20.56 341 SER A O 1
ATOM 2573 N N . ILE A 1 342 ? 22.125 -58.719 -39.656 1 19.56 342 ILE A N 1
ATOM 2574 C CA . ILE A 1 342 ? 21.547 -58.438 -40.969 1 19.56 342 ILE A CA 1
ATOM 2575 C C . ILE A 1 342 ? 22.109 -57.125 -41.531 1 19.56 342 ILE A C 1
ATOM 2577 O O . ILE A 1 342 ? 22.109 -56.125 -40.844 1 19.56 342 ILE A O 1
ATOM 2581 N N . SER A 1 343 ? 22.938 -57.094 -42.625 1 21.03 343 SER A N 1
ATOM 2582 C CA . SER A 1 343 ? 23.734 -56.344 -43.594 1 21.03 343 SER A CA 1
ATOM 2583 C C . SER A 1 343 ? 22.844 -55.375 -44.375 1 21.03 343 SER A C 1
ATOM 2585 O O . SER A 1 343 ? 21.984 -55.812 -45.156 1 21.03 343 SER A O 1
ATOM 2587 N N . PHE A 1 344 ? 22.078 -54.438 -43.906 1 20.27 344 PHE A N 1
ATOM 2588 C CA . PHE A 1 344 ? 21.203 -53.781 -44.875 1 20.27 344 PHE A CA 1
ATOM 2589 C C . PHE A 1 344 ? 22.016 -52.969 -45.875 1 20.27 344 PHE A C 1
ATOM 2591 O O . PHE A 1 344 ? 22.906 -52.188 -45.469 1 20.27 344 PHE A O 1
ATOM 2598 N N . THR A 1 345 ? 22.172 -53.375 -47.188 1 21.2 345 THR A N 1
ATOM 2599 C CA . THR A 1 345 ? 22.812 -53 -48.438 1 21.2 345 THR A CA 1
ATOM 2600 C C . THR A 1 345 ? 22.281 -51.625 -48.906 1 21.2 345 THR A C 1
ATOM 2602 O O . THR A 1 345 ? 21.078 -51.438 -49.031 1 21.2 345 THR A O 1
ATOM 2605 N N . THR A 1 346 ? 22.891 -50.5 -48.406 1 20.25 346 THR A N 1
ATOM 2606 C CA . THR A 1 346 ? 22.656 -49.188 -49 1 20.25 346 THR A CA 1
ATOM 2607 C C . THR A 1 346 ? 22.828 -49.219 -50.531 1 20.25 346 THR A C 1
ATOM 2609 O O . THR A 1 346 ? 23.938 -49.438 -51 1 20.25 346 THR A O 1
ATOM 2612 N N . GLU A 1 347 ? 21.953 -49.781 -51.344 1 18.72 347 GLU A N 1
ATOM 2613 C CA . GLU A 1 347 ? 21.969 -49.781 -52.812 1 18.72 347 GLU A CA 1
ATOM 2614 C C . GLU A 1 347 ? 22.203 -48.344 -53.344 1 18.72 347 GLU A C 1
ATOM 2616 O O . GLU A 1 347 ? 21.938 -47.375 -52.625 1 18.72 347 GLU A O 1
ATOM 2621 N N . GLU A 1 348 ? 22.609 -48.219 -54.688 1 21.22 348 GLU A N 1
ATOM 2622 C CA . GLU A 1 348 ? 23.078 -47.531 -55.906 1 21.22 348 GLU A CA 1
ATOM 2623 C C . GLU A 1 348 ? 22.047 -46.531 -56.375 1 21.22 348 GLU A C 1
ATOM 2625 O O . GLU A 1 348 ? 22.344 -45.719 -57.25 1 21.22 348 GLU A O 1
ATOM 2630 N N . LEU A 1 349 ? 20.875 -46 -55.719 1 21.56 349 LEU A N 1
ATOM 2631 C CA . LEU A 1 349 ? 20.266 -45.156 -56.719 1 21.56 349 LEU A CA 1
ATOM 2632 C C . LEU A 1 349 ? 21.016 -43.844 -56.875 1 21.56 349 LEU A C 1
ATOM 2634 O O . LEU A 1 349 ? 21.484 -43.281 -55.875 1 21.56 349 LEU A O 1
ATOM 2638 N N . MET B 1 1 ? -15.312 31.5 -1.283 1 36.03 1 MET B N 1
ATOM 2639 C CA . MET B 1 1 ? -14.547 31.109 -0.101 1 36.03 1 MET B CA 1
ATOM 2640 C C . MET B 1 1 ? -13.984 32.344 0.61 1 36.03 1 MET B C 1
ATOM 2642 O O . MET B 1 1 ? -13.289 33.156 -0.001 1 36.03 1 MET B O 1
ATOM 2646 N N . THR B 1 2 ? -14.562 32.656 1.603 1 35.12 2 THR B N 1
ATOM 2647 C CA . THR B 1 2 ? -14.305 33.906 2.293 1 35.12 2 THR B CA 1
ATOM 2648 C C . THR B 1 2 ? -12.859 34 2.762 1 35.12 2 THR B C 1
ATOM 2650 O O . THR B 1 2 ? -12.203 32.969 2.934 1 35.12 2 THR B O 1
ATOM 2653 N N . ALA B 1 3 ? -12.328 35.188 2.596 1 41.16 3 ALA B N 1
ATOM 2654 C CA . ALA B 1 3 ? -11.031 35.562 3.156 1 41.16 3 ALA B CA 1
ATOM 2655 C C . ALA B 1 3 ? -10.805 34.906 4.512 1 41.16 3 ALA B C 1
ATOM 2657 O O . ALA B 1 3 ? -9.68 34.5 4.828 1 41.16 3 ALA B O 1
ATOM 2658 N N . ALA B 1 4 ? -11.789 34.75 5.211 1 41.28 4 ALA B N 1
ATOM 2659 C CA . ALA B 1 4 ? -11.758 34.156 6.547 1 41.28 4 ALA B CA 1
ATOM 2660 C C . ALA B 1 4 ? -11.398 32.656 6.48 1 41.28 4 ALA B C 1
ATOM 2662 O O . ALA B 1 4 ? -10.641 32.156 7.32 1 41.28 4 ALA B O 1
ATOM 2663 N N . ALA B 1 5 ? -11.914 31.922 5.434 1 45.56 5 ALA B N 1
ATOM 2664 C CA . ALA B 1 5 ? -11.641 30.5 5.297 1 45.56 5 ALA B CA 1
ATOM 2665 C C . ALA B 1 5 ? -10.188 30.266 4.891 1 45.56 5 ALA B C 1
ATOM 2667 O O . ALA B 1 5 ? -9.555 29.312 5.371 1 45.56 5 ALA B O 1
ATOM 2668 N N . ALA B 1 6 ? -9.578 31.094 4.004 1 48.03 6 ALA B N 1
ATOM 2669 C CA . ALA B 1 6 ? -8.172 31.062 3.604 1 48.03 6 ALA B CA 1
ATOM 2670 C C . ALA B 1 6 ? -7.258 31.328 4.797 1 48.03 6 ALA B C 1
ATOM 2672 O O . ALA B 1 6 ? -6.203 30.703 4.93 1 48.03 6 ALA B O 1
ATOM 2673 N N . ALA B 1 7 ? -7.574 32.344 5.637 1 49.97 7 ALA B N 1
ATOM 2674 C CA . ALA B 1 7 ? -6.809 32.75 6.812 1 49.97 7 ALA B CA 1
ATOM 2675 C C . ALA B 1 7 ? -6.613 31.562 7.766 1 49.97 7 ALA B C 1
ATOM 2677 O O . ALA B 1 7 ? -5.57 31.453 8.414 1 49.97 7 ALA B O 1
ATOM 2678 N N . ALA B 1 8 ? -7.473 30.531 7.449 1 72.19 8 ALA B N 1
ATOM 2679 C CA . ALA B 1 8 ? -7.5 29.422 8.398 1 72.19 8 ALA B CA 1
ATOM 2680 C C . ALA B 1 8 ? -6.48 28.344 8.031 1 72.19 8 ALA B C 1
ATOM 2682 O O . ALA B 1 8 ? -6.066 27.547 8.875 1 72.19 8 ALA B O 1
ATOM 2683 N N . LEU B 1 9 ? -5.805 28.625 6.895 1 94.5 9 LEU B N 1
ATOM 2684 C CA . LEU B 1 9 ? -4.867 27.594 6.477 1 94.5 9 LEU B CA 1
ATOM 2685 C C . LEU B 1 9 ? -3.428 28.062 6.66 1 94.5 9 LEU B C 1
ATOM 2687 O O . LEU B 1 9 ? -2.488 27.328 6.355 1 94.5 9 LEU B O 1
ATOM 2691 N N . GLU B 1 10 ? -3.242 29.344 7.125 1 95.44 10 GLU B N 1
ATOM 2692 C CA . GLU B 1 10 ? -1.962 29.906 7.551 1 95.44 10 GLU B CA 1
ATOM 2693 C C . GLU B 1 10 ? -2.031 30.406 8.992 1 95.44 10 GLU B C 1
ATOM 2695 O O . GLU B 1 10 ? -2.936 31.172 9.344 1 95.44 10 GLU B O 1
ATOM 2700 N N . MET B 1 11 ? -1.048 29.922 9.797 1 95.19 11 MET B N 1
ATOM 2701 C CA . MET B 1 11 ? -1.119 30.359 11.195 1 95.19 11 MET B CA 1
ATOM 2702 C C . MET B 1 11 ? 0.27 30.406 11.82 1 95.19 11 MET B C 1
ATOM 2704 O O . MET B 1 11 ? 1.22 29.844 11.273 1 95.19 11 MET B O 1
ATOM 2708 N N . LYS B 1 12 ? 0.322 31.172 12.859 1 96.31 12 LYS B N 1
ATOM 2709 C CA . LYS B 1 12 ? 1.498 31.219 13.727 1 96.31 12 LYS B CA 1
ATOM 2710 C C . LYS B 1 12 ? 1.237 30.484 15.047 1 96.31 12 LYS B C 1
ATOM 2712 O O . LYS B 1 12 ? 0.14 30.578 15.602 1 96.31 12 LYS B O 1
ATOM 2717 N N . TRP B 1 13 ? 2.213 29.719 15.453 1 97.38 13 TRP B N 1
ATOM 2718 C CA . TRP B 1 13 ? 2.107 28.984 16.719 1 97.38 13 TRP B CA 1
ATOM 2719 C C . TRP B 1 13 ? 3.396 29.094 17.516 1 97.38 13 TRP B C 1
ATOM 2721 O O . TRP B 1 13 ? 4.457 28.656 17.062 1 97.38 13 TRP B O 1
ATOM 2731 N N . GLU B 1 14 ? 3.289 29.641 18.672 1 96.19 14 GLU B N 1
ATOM 2732 C CA . GLU B 1 14 ? 4.477 29.891 19.484 1 96.19 14 GLU B CA 1
ATOM 2733 C C . GLU B 1 14 ? 4.855 28.672 20.312 1 96.19 14 GLU B C 1
ATOM 2735 O O . GLU B 1 14 ? 5.992 28.547 20.766 1 96.19 14 GLU B O 1
ATOM 2740 N N . GLY B 1 15 ? 3.936 27.75 20.5 1 96.5 15 GLY B N 1
ATOM 2741 C CA . GLY B 1 15 ? 4.168 26.578 21.328 1 96.5 15 GLY B CA 1
ATOM 2742 C C . GLY B 1 15 ? 4.773 25.422 20.562 1 96.5 15 GLY B C 1
ATOM 2743 O O . GLY B 1 15 ? 5.281 25.594 19.453 1 96.5 15 GLY B O 1
ATOM 2744 N N . ARG B 1 16 ? 4.742 24.312 21.188 1 97.75 16 ARG B N 1
ATOM 2745 C CA . ARG B 1 16 ? 5.242 23.047 20.672 1 97.75 16 ARG B CA 1
ATOM 2746 C C . ARG B 1 16 ? 4.332 22.516 19.562 1 97.75 16 ARG B C 1
ATOM 2748 O O . ARG B 1 16 ? 3.109 22.609 19.656 1 97.75 16 ARG B O 1
ATOM 2755 N N . ILE B 1 17 ? 4.98 22 18.469 1 98.69 17 ILE B N 1
ATOM 2756 C CA . ILE B 1 17 ? 4.234 21.359 17.391 1 98.69 17 ILE B CA 1
ATOM 2757 C C . ILE B 1 17 ? 4.605 19.875 17.328 1 98.69 17 ILE B C 1
ATOM 2759 O O . ILE B 1 17 ? 5.789 19.516 17.359 1 98.69 17 ILE B O 1
ATOM 2763 N N . VAL B 1 18 ? 3.633 19.016 17.312 1 98.75 18 VAL B N 1
ATOM 2764 C CA . VAL B 1 18 ? 3.795 17.578 17.094 1 98.75 18 VAL B CA 1
ATOM 2765 C C . VAL B 1 18 ? 3.039 17.156 15.836 1 98.75 18 VAL B C 1
ATOM 2767 O O . VAL B 1 18 ? 1.887 17.547 15.633 1 98.75 18 VAL B O 1
ATOM 2770 N N . ALA B 1 19 ? 3.689 16.406 14.938 1 98.88 19 ALA B N 1
ATOM 2771 C CA . ALA B 1 19 ? 3.025 15.961 13.719 1 98.88 19 ALA B CA 1
ATOM 2772 C C . ALA B 1 19 ? 3.096 14.445 13.578 1 98.88 19 ALA B C 1
ATOM 2774 O O . ALA B 1 19 ? 4.156 13.844 13.758 1 98.88 19 ALA B O 1
ATOM 2775 N N . LEU B 1 20 ? 1.951 13.828 13.273 1 98.5 20 LEU B N 1
ATOM 2776 C CA . LEU B 1 20 ? 1.797 12.406 12.977 1 98.5 20 LEU B CA 1
ATOM 2777 C C . LEU B 1 20 ? 1.466 12.188 11.508 1 98.5 20 LEU B C 1
ATOM 2779 O O . LEU B 1 20 ? 0.629 12.898 10.945 1 98.5 20 LEU B O 1
ATOM 2783 N N . ALA B 1 21 ? 2.158 11.195 10.953 1 98.69 21 ALA B N 1
ATOM 2784 C CA . ALA B 1 21 ? 1.817 10.828 9.586 1 98.69 21 ALA B CA 1
ATOM 2785 C C . ALA B 1 21 ? 0.684 9.805 9.555 1 98.69 21 ALA B C 1
ATOM 2787 O O . ALA B 1 21 ? -0.293 9.93 10.297 1 98.69 21 ALA B O 1
ATOM 2788 N N . ASP B 1 22 ? 0.729 8.852 8.656 1 98.81 22 ASP B N 1
ATOM 2789 C CA . ASP B 1 22 ? -0.372 7.938 8.375 1 98.81 22 ASP B CA 1
ATOM 2790 C C . ASP B 1 22 ? -0.585 6.965 9.531 1 98.81 22 ASP B C 1
ATOM 2792 O O . ASP B 1 22 ? 0.331 6.234 9.914 1 98.81 22 ASP B O 1
ATOM 2796 N N . LEU B 1 23 ? -1.864 6.969 10.047 1 98.75 23 LEU B N 1
ATOM 2797 C CA . LEU B 1 23 ? -2.143 6.129 11.211 1 98.75 23 LEU B CA 1
ATOM 2798 C C . LEU B 1 23 ? -2.75 4.797 10.781 1 98.75 23 LEU B C 1
ATOM 2800 O O . LEU B 1 23 ? -2.594 3.789 11.477 1 98.75 23 LEU B O 1
ATOM 2804 N N . HIS B 1 24 ? -3.506 4.859 9.742 1 98.38 24 HIS B N 1
ATOM 2805 C CA . HIS B 1 24 ? -4.02 3.67 9.07 1 98.38 24 HIS B CA 1
ATOM 2806 C C . HIS B 1 24 ? -4.676 2.719 10.07 1 98.38 24 HIS B C 1
ATOM 2808 O O . HIS B 1 24 ? -4.34 1.534 10.117 1 98.38 24 HIS B O 1
ATOM 2814 N N . GLY B 1 25 ? -5.543 3.211 10.828 1 98.12 25 GLY B N 1
ATOM 2815 C CA . GLY B 1 25 ? -6.461 2.438 11.648 1 98.12 25 GLY B CA 1
ATOM 2816 C C . GLY B 1 25 ? -5.781 1.759 12.82 1 98.12 25 GLY B C 1
ATOM 2817 O O . GLY B 1 25 ? -6.23 0.707 13.281 1 98.12 25 GLY B O 1
ATOM 2818 N N . ASP B 1 26 ? -4.727 2.256 13.32 1 97.19 26 ASP B N 1
ATOM 2819 C CA . ASP B 1 26 ? -4.031 1.635 14.445 1 97.19 26 ASP B CA 1
ATOM 2820 C C . ASP B 1 26 ? -4.117 2.51 15.695 1 97.19 26 ASP B C 1
ATOM 2822 O O . ASP B 1 26 ? -3.229 3.326 15.945 1 97.19 26 ASP B O 1
ATOM 2826 N N . VAL B 1 27 ? -5.066 2.221 16.469 1 97.56 27 VAL B N 1
ATOM 2827 C CA . VAL B 1 27 ? -5.312 3.029 17.656 1 97.56 27 VAL B CA 1
ATOM 2828 C C . VAL B 1 27 ? -4.234 2.756 18.703 1 97.56 27 VAL B C 1
ATOM 2830 O O . VAL B 1 27 ? -3.801 3.668 19.406 1 97.56 27 VAL B O 1
ATOM 2833 N N . LEU B 1 28 ? -3.789 1.542 18.781 1 94.94 28 LEU B N 1
ATOM 2834 C CA . LEU B 1 28 ? -2.811 1.18 19.812 1 94.94 28 LEU B CA 1
ATOM 2835 C C . LEU B 1 28 ? -1.512 1.953 19.609 1 94.94 28 LEU B C 1
ATOM 2837 O O . LEU B 1 28 ? -1.048 2.635 20.531 1 94.94 28 LEU B O 1
ATOM 2841 N N . ASN B 1 29 ? -0.921 1.905 18.438 1 95.75 29 ASN B N 1
ATOM 2842 C CA . ASN B 1 29 ? 0.324 2.621 18.172 1 95.75 29 ASN B CA 1
ATOM 2843 C C . ASN B 1 29 ? 0.129 4.133 18.266 1 95.75 29 ASN B C 1
ATOM 2845 O O . ASN B 1 29 ? 1.035 4.855 18.688 1 95.75 29 ASN B O 1
ATOM 2849 N N . THR B 1 30 ? -1.105 4.621 17.922 1 97.62 30 THR B N 1
ATOM 2850 C CA . THR B 1 30 ? -1.407 6.047 18.016 1 97.62 30 THR B CA 1
ATOM 2851 C C . THR B 1 30 ? -1.359 6.512 19.469 1 97.62 30 THR B C 1
ATOM 2853 O O . THR B 1 30 ? -0.699 7.5 19.781 1 97.62 30 THR B O 1
ATOM 2856 N N . LEU B 1 31 ? -1.989 5.746 20.312 1 96.75 31 LEU B N 1
ATOM 2857 C CA . LEU B 1 31 ? -2.061 6.121 21.719 1 96.75 31 LEU B CA 1
ATOM 2858 C C . LEU B 1 31 ? -0.696 5.992 22.391 1 96.75 31 LEU B C 1
ATOM 2860 O O . LEU B 1 31 ? -0.32 6.832 23.219 1 96.75 31 LEU B O 1
ATOM 2864 N N . LEU B 1 32 ? 0.032 4.973 22.031 1 94.44 32 LEU B N 1
ATOM 2865 C CA . LEU B 1 32 ? 1.369 4.785 22.578 1 94.44 32 LEU B CA 1
ATOM 2866 C C . LEU B 1 32 ? 2.277 5.953 22.219 1 94.44 32 LEU B C 1
ATOM 2868 O O . LEU B 1 32 ? 2.992 6.477 23.078 1 94.44 32 LEU B O 1
ATOM 2872 N N . LEU B 1 33 ? 2.221 6.32 21.031 1 96.19 33 LEU B N 1
ATOM 2873 C CA . LEU B 1 33 ? 3.082 7.383 20.516 1 96.19 33 LEU B CA 1
ATOM 2874 C C . LEU B 1 33 ? 2.703 8.727 21.141 1 96.19 33 LEU B C 1
ATOM 2876 O O . LEU B 1 33 ? 3.574 9.477 21.578 1 96.19 33 LEU B O 1
ATOM 2880 N N . LEU B 1 34 ? 1.408 9.039 21.219 1 97.38 34 LEU B N 1
ATOM 2881 C CA . LEU B 1 34 ? 0.946 10.312 21.75 1 97.38 34 LEU B CA 1
ATOM 2882 C C . LEU B 1 34 ? 1.172 10.391 23.25 1 97.38 34 LEU B C 1
ATOM 2884 O O . LEU B 1 34 ? 1.424 11.469 23.797 1 97.38 34 LEU B O 1
ATOM 2888 N N . GLU B 1 35 ? 1.103 9.242 23.891 1 95.38 35 GLU B N 1
ATOM 2889 C CA . GLU B 1 35 ? 1.435 9.219 25.312 1 95.38 35 GLU B CA 1
ATOM 2890 C C . GLU B 1 35 ? 2.914 9.516 25.547 1 95.38 35 GLU B C 1
ATOM 2892 O O . GLU B 1 35 ? 3.27 10.281 26.438 1 95.38 35 GLU B O 1
ATOM 2897 N N . ALA B 1 36 ? 3.695 8.906 24.766 1 93.44 36 ALA B N 1
ATOM 2898 C CA . ALA B 1 36 ? 5.133 9.141 24.859 1 93.44 36 ALA B CA 1
ATOM 2899 C C . ALA B 1 36 ? 5.469 10.609 24.625 1 93.44 36 ALA B C 1
ATOM 2901 O O . ALA B 1 36 ? 6.414 11.141 25.219 1 93.44 36 ALA B O 1
ATOM 2902 N N . LEU B 1 37 ? 4.699 11.273 23.859 1 96.12 37 LEU B N 1
ATOM 2903 C CA . LEU B 1 37 ? 4.898 12.68 23.531 1 96.12 37 LEU B CA 1
ATOM 2904 C C . LEU B 1 37 ? 4.234 13.578 24.562 1 96.12 37 LEU B C 1
ATOM 2906 O O . LEU B 1 37 ? 4.367 14.805 24.5 1 96.12 37 LEU B O 1
ATOM 2910 N N . GLY B 1 38 ? 3.527 12.938 25.469 1 96.06 38 GLY B N 1
ATOM 2911 C CA . GLY B 1 38 ? 2.861 13.695 26.516 1 96.06 38 GLY B CA 1
ATOM 2912 C C . GLY B 1 38 ? 1.66 14.477 26.016 1 96.06 38 GLY B C 1
ATOM 2913 O O . GLY B 1 38 ? 1.297 15.508 26.594 1 96.06 38 GLY B O 1
ATOM 2914 N N . VAL B 1 39 ? 1.037 14.031 24.953 1 97.81 39 VAL B N 1
ATOM 2915 C CA . VAL B 1 39 ? -0.051 14.766 24.312 1 97.81 39 VAL B CA 1
ATOM 2916 C C . VAL B 1 39 ? -1.394 14.219 24.797 1 97.81 39 VAL B C 1
ATOM 2918 O O . VAL B 1 39 ? -2.369 14.961 24.906 1 97.81 39 VAL B O 1
ATOM 2921 N N . ILE B 1 40 ? -1.407 12.898 25.016 1 97.38 40 ILE B N 1
ATOM 2922 C CA . ILE B 1 40 ? -2.623 12.234 25.469 1 97.38 40 ILE B CA 1
ATOM 2923 C C . ILE B 1 40 ? -2.307 11.328 26.656 1 97.38 40 ILE B C 1
ATOM 2925 O O . ILE B 1 40 ? -1.162 10.906 26.844 1 97.38 40 ILE B O 1
ATOM 2929 N N . ASP B 1 41 ? -3.311 11.141 27.484 1 96.44 41 ASP B N 1
ATOM 2930 C CA . ASP B 1 41 ? -3.277 10.078 28.484 1 96.44 41 ASP B CA 1
ATOM 2931 C C . ASP B 1 41 ? -3.82 8.766 27.906 1 96.44 41 ASP B C 1
ATOM 2933 O O . ASP B 1 41 ? -4.98 8.703 27.484 1 96.44 41 ASP B O 1
ATOM 2937 N N . ARG B 1 42 ? -3.021 7.789 27.891 1 92.31 42 ARG B N 1
ATOM 2938 C CA . ARG B 1 42 ? -3.385 6.555 27.203 1 92.31 42 ARG B CA 1
ATOM 2939 C C . ARG B 1 42 ? -4.547 5.855 27.891 1 92.31 42 ARG B C 1
ATOM 2941 O O . ARG B 1 42 ? -5.402 5.258 27.234 1 92.31 42 ARG B O 1
ATOM 2948 N N . GLU B 1 43 ? -4.625 5.918 29.156 1 93.06 43 GLU B N 1
ATOM 2949 C CA . GLU B 1 43 ? -5.648 5.227 29.922 1 93.06 43 GLU B CA 1
ATOM 2950 C C . GLU B 1 43 ? -7.012 5.895 29.766 1 93.06 43 GLU B C 1
ATOM 2952 O O . GLU B 1 43 ? -8.008 5.227 29.484 1 93.06 43 GLU B O 1
ATOM 2957 N N . THR B 1 44 ? -7.012 7.176 29.859 1 96.75 44 THR B N 1
ATOM 2958 C CA . THR B 1 44 ? -8.281 7.895 29.797 1 96.75 44 THR B CA 1
ATOM 2959 C C . THR B 1 44 ? -8.586 8.32 28.359 1 96.75 44 THR B C 1
ATOM 2961 O O . THR B 1 44 ? -9.711 8.711 28.047 1 96.75 44 THR B O 1
ATOM 2964 N N . ARG B 1 45 ? -7.562 8.359 27.5 1 97.19 45 ARG B N 1
ATOM 2965 C CA . ARG B 1 45 ? -7.629 8.781 26.109 1 97.19 45 ARG B CA 1
ATOM 2966 C C . ARG B 1 45 ? -7.969 10.266 26 1 97.19 45 ARG B C 1
ATOM 2968 O O . ARG B 1 45 ? -8.594 10.695 25.031 1 97.19 45 ARG B O 1
ATOM 2975 N N . LYS B 1 46 ? -7.578 10.969 26.984 1 98.38 46 LYS B N 1
ATOM 2976 C CA . LYS B 1 46 ? -7.891 12.391 27.016 1 98.38 46 LYS B CA 1
ATOM 2977 C C . LYS B 1 46 ? -6.652 13.234 26.719 1 98.38 46 LYS B C 1
ATOM 2979 O O . LYS B 1 46 ? -5.523 12.781 26.922 1 98.38 46 LYS B O 1
ATOM 2984 N N . TRP B 1 47 ? -6.902 14.453 26.266 1 98.5 47 TRP B N 1
ATOM 2985 C CA . TRP B 1 47 ? -5.863 15.422 25.953 1 98.5 47 TRP B CA 1
ATOM 2986 C C . TRP B 1 47 ? -5.09 15.82 27.203 1 98.5 47 TRP B C 1
ATOM 2988 O O . TRP B 1 47 ? -5.688 16.109 28.25 1 98.5 47 TRP B O 1
ATOM 2998 N N . LYS B 1 48 ? -3.812 15.828 27.156 1 97.88 48 LYS B N 1
ATOM 2999 C CA . LYS B 1 48 ? -2.965 16.312 28.25 1 97.88 48 LYS B CA 1
ATOM 3000 C C . LYS B 1 48 ? -1.797 17.125 27.703 1 97.88 48 LYS B C 1
ATOM 3002 O O . LYS B 1 48 ? -0.778 17.281 28.391 1 97.88 48 LYS B O 1
ATOM 3007 N N . GLY B 1 49 ? -1.913 17.578 26.484 1 97.62 49 GLY B N 1
ATOM 3008 C CA . GLY B 1 49 ? -0.822 18.219 25.766 1 97.62 49 GLY B CA 1
ATOM 3009 C C . GLY B 1 49 ? -0.735 19.703 26 1 97.62 49 GLY B C 1
ATOM 3010 O O . GLY B 1 49 ? 0.166 20.375 25.5 1 97.62 49 GLY B O 1
ATOM 3011 N N . GLY B 1 50 ? -1.621 20.25 26.828 1 97.75 50 GLY B N 1
ATOM 3012 C CA . GLY B 1 50 ? -1.61 21.688 27.062 1 97.75 50 GLY B CA 1
ATOM 3013 C C . GLY B 1 50 ? -1.731 22.516 25.797 1 97.75 50 GLY B C 1
ATOM 3014 O O . GLY B 1 50 ? -2.633 22.281 24.984 1 97.75 50 GLY B O 1
ATOM 3015 N N . ASN B 1 51 ? -0.798 23.422 25.562 1 98 51 ASN B N 1
ATOM 3016 C CA . ASN B 1 51 ? -0.87 24.344 24.438 1 98 51 ASN B CA 1
ATOM 3017 C C . ASN B 1 51 ? -0.179 23.766 23.203 1 98 51 ASN B C 1
ATOM 3019 O O . ASN B 1 51 ? 0.179 24.516 22.281 1 98 51 ASN B O 1
ATOM 3023 N N . THR B 1 52 ? -0.012 22.484 23.125 1 98.56 52 THR B N 1
ATOM 3024 C CA . THR B 1 52 ? 0.611 21.828 21.984 1 98.56 52 THR B CA 1
ATOM 3025 C C . THR B 1 52 ? -0.283 21.906 20.75 1 98.56 52 THR B C 1
ATOM 3027 O O . THR B 1 52 ? -1.508 21.812 20.859 1 98.56 52 THR B O 1
ATOM 3030 N N . LEU B 1 53 ? 0.321 22.172 19.594 1 98.75 53 LEU B N 1
ATOM 3031 C CA . LEU B 1 53 ? -0.346 21.984 18.297 1 98.75 53 LEU B CA 1
ATOM 3032 C C . LEU B 1 53 ? -0.068 20.594 17.75 1 98.75 53 LEU B C 1
ATOM 3034 O O . LEU B 1 53 ? 1.081 20.25 17.453 1 98.75 53 LEU B O 1
ATOM 3038 N N . LEU B 1 54 ? -1.1 19.781 17.656 1 98.81 54 LEU B N 1
ATOM 3039 C CA . LEU B 1 54 ? -1.007 18.453 17.047 1 98.81 54 LEU B CA 1
ATOM 3040 C C . LEU B 1 54 ? -1.506 18.469 15.609 1 98.81 54 LEU B C 1
ATOM 3042 O O . LEU B 1 54 ? -2.639 18.875 15.344 1 98.81 54 LEU B O 1
ATOM 3046 N N . ILE B 1 55 ? -0.645 18.031 14.672 1 98.88 55 ILE B N 1
ATOM 3047 C CA . ILE B 1 55 ? -1.021 17.969 13.266 1 98.88 55 ILE B CA 1
ATOM 3048 C C . ILE B 1 55 ? -0.988 16.531 12.789 1 98.88 55 ILE B C 1
ATOM 3050 O O . ILE B 1 55 ? 0.012 15.828 12.969 1 98.88 55 ILE B O 1
ATOM 3054 N N . GLN B 1 56 ? -2.051 16.031 12.273 1 98.81 56 GLN B N 1
ATOM 3055 C CA . GLN B 1 56 ? -2.139 14.719 11.625 1 98.81 56 GLN B CA 1
ATOM 3056 C C . GLN B 1 56 ? -2.27 14.867 10.109 1 98.81 56 GLN B C 1
ATOM 3058 O O . GLN B 1 56 ? -3.211 15.492 9.617 1 98.81 56 GLN B O 1
ATOM 3063 N N . THR B 1 57 ? -1.355 14.266 9.305 1 98.69 57 THR B N 1
ATOM 3064 C CA . THR B 1 57 ? -1.168 14.648 7.906 1 98.69 57 THR B CA 1
ATOM 3065 C C . THR B 1 57 ? -2.023 13.781 6.988 1 98.69 57 THR B C 1
ATOM 3067 O O . THR B 1 57 ? -1.786 13.727 5.781 1 98.69 57 THR B O 1
ATOM 3070 N N . GLY B 1 58 ? -2.973 13.109 7.52 1 98.69 58 GLY B N 1
ATOM 3071 C CA . GLY B 1 58 ? -3.898 12.352 6.691 1 98.69 58 GLY B CA 1
ATOM 3072 C C . GLY B 1 58 ? -3.699 10.852 6.797 1 98.69 58 GLY B C 1
ATOM 3073 O O . GLY B 1 58 ? -2.758 10.383 7.441 1 98.69 58 GLY B O 1
ATOM 3074 N N . ASP B 1 59 ? -4.73 10.102 6.195 1 98.81 59 ASP B N 1
ATOM 3075 C CA . ASP B 1 59 ? -4.746 8.641 6.125 1 98.81 59 ASP B CA 1
ATOM 3076 C C . ASP B 1 59 ? -4.895 8.023 7.516 1 98.81 59 ASP B C 1
ATOM 3078 O O . ASP B 1 59 ? -4.035 7.258 7.957 1 98.81 59 ASP B O 1
ATOM 3082 N N . ILE B 1 60 ? -6.062 8.281 8.031 1 98.44 60 ILE B N 1
ATOM 3083 C CA . ILE B 1 60 ? -6.461 7.703 9.305 1 98.44 60 ILE B CA 1
ATOM 3084 C C . ILE B 1 60 ? -7.012 6.297 9.086 1 98.44 60 ILE B C 1
ATOM 3086 O O . ILE B 1 60 ? -6.715 5.379 9.859 1 98.44 60 ILE B O 1
ATOM 3090 N N . VAL B 1 61 ? -7.691 6.156 7.93 1 97.56 61 VAL B N 1
ATOM 3091 C CA . VAL B 1 61 ? -8.422 4.918 7.684 1 97.56 61 VAL B CA 1
ATOM 3092 C C . VAL B 1 61 ? -7.621 4.02 6.75 1 97.56 61 VAL B C 1
ATOM 3094 O O . VAL B 1 61 ? -6.578 4.426 6.23 1 97.56 61 VAL B O 1
ATOM 3097 N N . ASP B 1 62 ? -8.195 2.777 6.512 1 96.38 62 ASP B N 1
ATOM 3098 C CA . ASP B 1 62 ? -7.66 1.735 5.641 1 96.38 62 ASP B CA 1
ATOM 3099 C C . ASP B 1 62 ? -6.484 1.016 6.305 1 96.38 62 ASP B C 1
ATOM 3101 O O . ASP B 1 62 ? -5.742 1.616 7.082 1 96.38 62 ASP B O 1
ATOM 3105 N N . ARG B 1 63 ? -6.297 -0.304 6.035 1 95.06 63 ARG B N 1
ATOM 3106 C CA . ARG B 1 63 ? -5.246 -1.217 6.473 1 95.06 63 ARG B CA 1
ATOM 3107 C C . ARG B 1 63 ? -5.562 -1.795 7.848 1 95.06 63 ARG B C 1
ATOM 3109 O O . ARG B 1 63 ? -5.629 -3.016 8.016 1 95.06 63 ARG B O 1
ATOM 3116 N N . GLY B 1 64 ? -5.781 -0.932 8.844 1 95.62 64 GLY B N 1
ATOM 3117 C CA . GLY B 1 64 ? -6.121 -1.405 10.18 1 95.62 64 GLY B CA 1
ATOM 3118 C C . GLY B 1 64 ? -7.594 -1.258 10.5 1 95.62 64 GLY B C 1
ATOM 3119 O O . GLY B 1 64 ? -8.336 -0.616 9.758 1 95.62 64 GLY B O 1
ATOM 3120 N N . PRO B 1 65 ? -8.023 -1.794 11.625 1 96.38 65 PRO B N 1
ATOM 3121 C CA . PRO B 1 65 ? -9.453 -1.913 11.914 1 96.38 65 PRO B CA 1
ATOM 3122 C C . PRO B 1 65 ? -10 -0.719 12.703 1 96.38 65 PRO B C 1
ATOM 3124 O O . PRO B 1 65 ? -11.211 -0.6 12.891 1 96.38 65 PRO B O 1
ATOM 3127 N N . ASP B 1 66 ? -9.164 0.275 13.07 1 97.69 66 ASP B N 1
ATOM 3128 C CA . ASP B 1 66 ? -9.594 1.205 14.109 1 97.69 66 ASP B CA 1
ATOM 3129 C C . ASP B 1 66 ? -9.781 2.611 13.547 1 97.69 66 ASP B C 1
ATOM 3131 O O . ASP B 1 66 ? -9.586 3.602 14.25 1 97.69 66 ASP B O 1
ATOM 3135 N N . GLY B 1 67 ? -10.047 2.711 12.281 1 97.75 67 GLY B N 1
ATOM 3136 C CA . GLY B 1 67 ? -10.242 4.02 11.672 1 97.75 67 GLY B CA 1
ATOM 3137 C C . GLY B 1 67 ? -11.383 4.801 12.289 1 97.75 67 GLY B C 1
ATOM 3138 O O . GLY B 1 67 ? -11.258 5.996 12.555 1 97.75 67 GLY B O 1
ATOM 3139 N N . LYS B 1 68 ? -12.531 4.137 12.547 1 97.56 68 LYS B N 1
ATOM 3140 C CA . LYS B 1 68 ? -13.695 4.77 13.156 1 97.56 68 LYS B CA 1
ATOM 3141 C C . LYS B 1 68 ? -13.352 5.344 14.523 1 97.56 68 LYS B C 1
ATOM 3143 O O . LYS B 1 68 ? -13.688 6.492 14.828 1 97.56 68 LYS B O 1
ATOM 3148 N N . ILE B 1 69 ? -12.68 4.574 15.297 1 97.75 69 ILE B N 1
ATOM 3149 C CA . ILE B 1 69 ? -12.289 4.973 16.656 1 97.75 69 ILE B CA 1
ATOM 3150 C C . ILE B 1 69 ? -11.344 6.168 16.578 1 97.75 69 ILE B C 1
ATOM 3152 O O . ILE B 1 69 ? -11.484 7.117 17.359 1 97.75 69 ILE B O 1
ATOM 3156 N N . LEU B 1 70 ? -10.461 6.133 15.688 1 98.62 70 LEU B N 1
ATOM 3157 C CA . LEU B 1 70 ? -9.469 7.195 15.578 1 98.62 70 LEU B CA 1
ATOM 3158 C C . LEU B 1 70 ? -10.125 8.508 15.156 1 98.62 70 LEU B C 1
ATOM 3160 O O . LEU B 1 70 ? -9.797 9.57 15.688 1 98.62 70 LEU B O 1
ATOM 3164 N N . TYR B 1 71 ? -11.062 8.469 14.172 1 98.44 71 TYR B N 1
ATOM 3165 C CA . TYR B 1 71 ? -11.773 9.688 13.805 1 98.44 71 TYR B CA 1
ATOM 3166 C C . TYR B 1 71 ? -12.5 10.273 15.016 1 98.44 71 TYR B C 1
ATOM 3168 O O . TYR B 1 71 ? -12.445 11.484 15.25 1 98.44 71 TYR B O 1
ATOM 3176 N N . ASP B 1 72 ? -13.148 9.422 15.75 1 98.44 72 ASP B N 1
ATOM 3177 C CA . ASP B 1 72 ? -13.891 9.875 16.922 1 98.44 72 ASP B CA 1
ATOM 3178 C C . ASP B 1 72 ? -12.961 10.492 17.953 1 98.44 72 ASP B C 1
ATOM 3180 O O . ASP B 1 72 ? -13.273 11.539 18.531 1 98.44 72 ASP B O 1
ATOM 3184 N N . LEU B 1 73 ? -11.859 9.875 18.219 1 98.69 73 LEU B N 1
ATOM 3185 C CA . LEU B 1 73 ? -10.883 10.391 19.172 1 98.69 73 LEU B CA 1
ATOM 3186 C C . LEU B 1 73 ? -10.352 11.75 18.734 1 98.69 73 LEU B C 1
ATOM 3188 O O . LEU B 1 73 ? -10.258 12.672 19.531 1 98.69 73 LEU B O 1
ATOM 3192 N N . PHE B 1 74 ? -10.023 11.867 17.5 1 98.69 74 PHE B N 1
ATOM 3193 C CA . PHE B 1 74 ? -9.477 13.133 17 1 98.69 74 PHE B CA 1
ATOM 3194 C C . PHE B 1 74 ? -10.516 14.25 17.125 1 98.69 74 PHE B C 1
ATOM 3196 O O . PHE B 1 74 ? -10.172 15.391 17.422 1 98.69 74 PHE B O 1
ATOM 3203 N N . MET B 1 75 ? -11.773 13.953 16.859 1 98.19 75 MET B N 1
ATOM 3204 C CA . MET B 1 75 ? -12.828 14.938 17.047 1 98.19 75 MET B CA 1
ATOM 3205 C C . MET B 1 75 ? -12.906 15.383 18.5 1 98.19 75 MET B C 1
ATOM 3207 O O . MET B 1 75 ? -13.055 16.562 18.797 1 98.19 75 MET B O 1
ATOM 3211 N N . GLU B 1 76 ? -12.781 14.43 19.375 1 98.5 76 GLU B N 1
ATOM 3212 C CA . GLU B 1 76 ? -12.797 14.734 20.797 1 98.5 76 GLU B CA 1
ATOM 3213 C C . GLU B 1 76 ? -11.57 15.555 21.203 1 98.5 76 GLU B C 1
ATOM 3215 O O . GLU B 1 76 ? -11.688 16.516 21.969 1 98.5 76 GLU B O 1
ATOM 3220 N N . TRP B 1 77 ? -10.453 15.148 20.703 1 98.75 77 TRP B N 1
ATOM 3221 C CA . TRP B 1 77 ? -9.211 15.828 21.047 1 98.75 77 TRP B CA 1
ATOM 3222 C C . TRP B 1 77 ? -9.219 17.266 20.547 1 98.75 77 TRP B C 1
ATOM 3224 O O . TRP B 1 77 ? -8.617 18.156 21.156 1 98.75 77 TRP B O 1
ATOM 3234 N N . GLN B 1 78 ? -9.859 17.516 19.438 1 98.19 78 GLN B N 1
ATOM 3235 C CA . GLN B 1 78 ? -9.961 18.859 18.906 1 98.19 78 GLN B CA 1
ATOM 3236 C C . GLN B 1 78 ? -10.625 19.797 19.922 1 98.19 78 GLN B C 1
ATOM 3238 O O . GLN B 1 78 ? -10.164 20.922 20.125 1 98.19 78 GLN B O 1
ATOM 3243 N N . VAL B 1 79 ? -11.656 19.344 20.516 1 98.25 79 VAL B N 1
ATOM 3244 C CA . VAL B 1 79 ? -12.383 20.141 21.5 1 98.25 79 VAL B CA 1
ATOM 3245 C C . VAL B 1 79 ? -11.531 20.297 22.766 1 98.25 79 VAL B C 1
ATOM 3247 O O . VAL B 1 79 ? -11.359 21.406 23.266 1 98.25 79 VAL B O 1
ATOM 3250 N N . GLN B 1 80 ? -10.977 19.234 23.234 1 98.69 80 GLN B N 1
ATOM 3251 C CA . GLN B 1 80 ? -10.211 19.234 24.469 1 98.69 80 GLN B CA 1
ATOM 3252 C C . GLN B 1 80 ? -8.961 20.094 24.359 1 98.69 80 GLN B C 1
ATOM 3254 O O . GLN B 1 80 ? -8.609 20.812 25.281 1 98.69 80 GLN B O 1
ATOM 3259 N N . ALA B 1 81 ? -8.297 19.984 23.25 1 98.69 81 ALA B N 1
ATOM 3260 C CA . ALA B 1 81 ? -7.098 20.797 23.016 1 98.69 81 ALA B CA 1
ATOM 3261 C C . ALA B 1 81 ? -7.418 22.281 23.062 1 98.69 81 ALA B C 1
ATOM 3263 O O . ALA B 1 81 ? -6.691 23.062 23.688 1 98.69 81 ALA B O 1
ATOM 3264 N N . ARG B 1 82 ? -8.492 22.641 22.391 1 97.81 82 ARG B N 1
ATOM 3265 C CA . ARG B 1 82 ? -8.898 24.047 22.375 1 97.81 82 ARG B CA 1
ATOM 3266 C C . ARG B 1 82 ? -9.148 24.547 23.797 1 97.81 82 ARG B C 1
ATOM 3268 O O . ARG B 1 82 ? -8.742 25.672 24.141 1 97.81 82 ARG B O 1
ATOM 3275 N N . GLU B 1 83 ? -9.734 23.734 24.547 1 98.12 83 GLU B N 1
ATOM 3276 C CA . GLU B 1 83 ? -10.047 24.109 25.922 1 98.12 83 GLU B CA 1
ATOM 3277 C C . GLU B 1 83 ? -8.781 24.25 26.766 1 98.12 83 GLU B C 1
ATOM 3279 O O . GLU B 1 83 ? -8.742 25.031 27.719 1 98.12 83 GLU B O 1
ATOM 3284 N N . ALA B 1 84 ? -7.746 23.578 26.391 1 98.06 84 ALA B N 1
ATOM 3285 C CA . ALA B 1 84 ? -6.492 23.562 27.141 1 98.06 84 ALA B CA 1
ATOM 3286 C C . ALA B 1 84 ? -5.5 24.562 26.547 1 98.06 84 ALA B C 1
ATOM 3288 O O . ALA B 1 84 ? -4.367 24.688 27.031 1 98.06 84 ALA B O 1
ATOM 3289 N N . GLY B 1 85 ? -5.918 25.312 25.516 1 97.88 85 GLY B N 1
ATOM 3290 C CA . GLY B 1 85 ? -5.055 26.297 24.906 1 97.88 85 GLY B CA 1
ATOM 3291 C C . GLY B 1 85 ? -4.238 25.75 23.75 1 97.88 85 GLY B C 1
ATOM 3292 O O . GLY B 1 85 ? -3.434 26.453 23.156 1 97.88 85 GLY B O 1
ATOM 3293 N N . GLY B 1 86 ? -4.496 24.484 23.469 1 98.38 86 GLY B N 1
ATOM 3294 C CA . GLY B 1 86 ? -3.84 23.844 22.328 1 98.38 86 GLY B CA 1
ATOM 3295 C C . GLY B 1 86 ? -4.711 23.781 21.094 1 98.38 86 GLY B C 1
ATOM 3296 O O . GLY B 1 86 ? -5.66 24.547 20.953 1 98.38 86 GLY B O 1
ATOM 3297 N N . LYS B 1 87 ? -4.297 22.938 20.125 1 98.31 87 LYS B N 1
ATOM 3298 C CA . LYS B 1 87 ? -5.031 22.797 18.875 1 98.31 87 LYS B CA 1
ATOM 3299 C C . LYS B 1 87 ? -4.723 21.453 18.203 1 98.31 87 LYS B C 1
ATOM 3301 O O . LYS B 1 87 ? -3.605 20.953 18.297 1 98.31 87 LYS B O 1
ATOM 3306 N N . VAL B 1 88 ? -5.711 20.859 17.578 1 98.44 88 VAL B N 1
ATOM 3307 C CA . VAL B 1 88 ? -5.555 19.688 16.734 1 98.44 88 VAL B CA 1
ATOM 3308 C C . VAL B 1 88 ? -5.961 20.016 15.297 1 98.44 88 VAL B C 1
ATOM 3310 O O . VAL B 1 88 ? -7.059 20.516 15.055 1 98.44 88 VAL B O 1
ATOM 3313 N N . LEU B 1 89 ? -5.043 19.797 14.391 1 98 89 LEU B N 1
ATOM 3314 C CA . LEU B 1 89 ? -5.309 19.953 12.961 1 98 89 LEU B CA 1
ATOM 3315 C C . LEU B 1 89 ? -5.176 18.625 12.242 1 98 89 LEU B C 1
ATOM 3317 O O . LEU B 1 89 ? -4.176 17.922 12.406 1 98 89 LEU B O 1
ATOM 3321 N N . GLN B 1 90 ? -6.195 18.297 11.508 1 98.25 90 GLN B N 1
ATOM 3322 C CA . GLN B 1 90 ? -6.164 17.109 10.656 1 98.25 90 GLN B CA 1
ATOM 3323 C C . GLN B 1 90 ? -6.207 17.484 9.18 1 98.25 90 GLN B C 1
ATOM 3325 O O . GLN B 1 90 ? -6.941 18.391 8.789 1 98.25 90 GLN B O 1
ATOM 3330 N N . LEU B 1 91 ? -5.352 16.828 8.438 1 98.69 91 LEU B N 1
ATOM 3331 C CA . LEU B 1 91 ? -5.387 16.953 6.98 1 98.69 91 LEU B CA 1
ATOM 3332 C C . LEU B 1 91 ? -6 15.703 6.348 1 98.69 91 LEU B C 1
ATOM 3334 O O . LEU B 1 91 ? -6.109 14.664 7 1 98.69 91 LEU B O 1
ATOM 3338 N N . ILE B 1 92 ? -6.465 15.812 5.105 1 98.81 92 ILE B N 1
ATOM 3339 C CA . ILE B 1 92 ? -7.039 14.664 4.41 1 98.81 92 ILE B CA 1
ATOM 3340 C C . ILE B 1 92 ? -5.961 13.969 3.584 1 98.81 92 ILE B C 1
ATOM 3342 O O . ILE B 1 92 ? -5.121 14.625 2.967 1 98.81 92 ILE B O 1
ATOM 3346 N N . GLY B 1 93 ? -5.922 12.648 3.635 1 98.81 93 GLY B N 1
ATOM 3347 C CA . GLY B 1 93 ? -5.051 11.836 2.803 1 98.81 93 GLY B CA 1
ATOM 3348 C C . GLY B 1 93 ? -5.793 11.086 1.709 1 98.81 93 GLY B C 1
ATOM 3349 O O . GLY B 1 93 ? -7.012 11.203 1.59 1 98.81 93 GLY B O 1
ATOM 3350 N N . ASN B 1 94 ? -5.078 10.406 0.864 1 98.75 94 ASN B N 1
ATOM 3351 C CA . ASN B 1 94 ? -5.699 9.734 -0.275 1 98.75 94 ASN B CA 1
ATOM 3352 C C . ASN B 1 94 ? -6.621 8.609 0.172 1 98.75 94 ASN B C 1
ATOM 3354 O O . ASN B 1 94 ? -7.68 8.391 -0.424 1 98.75 94 ASN B O 1
ATOM 3358 N N . HIS B 1 95 ? -6.281 7.855 1.188 1 98.75 95 HIS B N 1
ATOM 3359 C CA . HIS B 1 95 ? -7.152 6.789 1.671 1 98.75 95 HIS B CA 1
ATOM 3360 C C . HIS B 1 95 ? -8.43 7.352 2.285 1 98.75 95 HIS B C 1
ATOM 3362 O O . HIS B 1 95 ? -9.492 6.734 2.193 1 98.75 95 HIS B O 1
ATOM 3368 N N . ASP B 1 96 ? -8.336 8.508 2.904 1 98.75 96 ASP B N 1
ATOM 3369 C CA . ASP B 1 96 ? -9.531 9.195 3.389 1 98.75 96 ASP B CA 1
ATOM 3370 C C . ASP B 1 96 ? -10.453 9.562 2.232 1 98.75 96 ASP B C 1
ATOM 3372 O O . ASP B 1 96 ? -11.648 9.266 2.271 1 98.75 96 ASP B O 1
ATOM 3376 N N . ALA B 1 97 ? -9.844 10.148 1.224 1 98.75 97 ALA B N 1
ATOM 3377 C CA . ALA B 1 97 ? -10.617 10.578 0.061 1 98.75 97 ALA B CA 1
ATOM 3378 C C . ALA B 1 97 ? -11.219 9.375 -0.672 1 98.75 97 ALA B C 1
ATOM 3380 O O . ALA B 1 97 ? -12.336 9.445 -1.179 1 98.75 97 ALA B O 1
ATOM 3381 N N . MET B 1 98 ? -10.477 8.266 -0.75 1 98.44 98 MET B N 1
ATOM 3382 C CA . MET B 1 98 ? -11 7.047 -1.365 1 98.44 98 MET B CA 1
ATOM 3383 C C . MET B 1 98 ? -12.281 6.59 -0.674 1 98.44 98 MET B C 1
ATOM 3385 O O . MET B 1 98 ? -13.258 6.25 -1.337 1 98.44 98 MET B O 1
ATOM 3389 N N . ASN B 1 99 ? -12.273 6.617 0.629 1 98.19 99 ASN B N 1
ATOM 3390 C CA . ASN B 1 99 ? -13.453 6.199 1.373 1 98.19 99 ASN B CA 1
ATOM 3391 C C . ASN B 1 99 ? -14.633 7.145 1.142 1 98.19 99 ASN B C 1
ATOM 3393 O O . ASN B 1 99 ? -15.766 6.703 0.977 1 98.19 99 ASN B O 1
ATOM 3397 N N . VAL B 1 100 ? -14.328 8.445 1.094 1 98.31 100 VAL B N 1
ATOM 3398 C CA . VAL B 1 100 ? -15.352 9.453 0.836 1 98.31 100 VAL B CA 1
ATOM 3399 C C . VAL B 1 100 ? -15.992 9.203 -0.525 1 98.31 100 VAL B C 1
ATOM 3401 O O . VAL B 1 100 ? -17.203 9.398 -0.694 1 98.31 100 VAL B O 1
ATOM 3404 N N . CYS B 1 101 ? -15.203 8.688 -1.483 1 97.88 101 CYS B N 1
ATOM 3405 C CA . CYS B 1 101 ? -15.672 8.539 -2.855 1 97.88 101 CYS B CA 1
ATOM 3406 C C . CYS B 1 101 ? -16.078 7.094 -3.137 1 97.88 101 CYS B C 1
ATOM 3408 O O . CYS B 1 101 ? -16.188 6.691 -4.297 1 97.88 101 CYS B O 1
ATOM 3410 N N . GLY B 1 102 ? -16.188 6.301 -2.115 1 96.19 102 GLY B N 1
ATOM 3411 C CA . GLY B 1 102 ? -16.797 4.984 -2.234 1 96.19 102 GLY B CA 1
ATOM 3412 C C . GLY B 1 102 ? -15.805 3.904 -2.621 1 96.19 102 GLY B C 1
ATOM 3413 O O . GLY B 1 102 ? -16.188 2.773 -2.922 1 96.19 102 GLY B O 1
ATOM 3414 N N . ASP B 1 103 ? -14.531 4.207 -2.703 1 96.19 103 ASP B N 1
ATOM 3415 C CA . ASP B 1 103 ? -13.492 3.219 -2.971 1 96.19 103 ASP B CA 1
ATOM 3416 C C . ASP B 1 103 ? -13.047 2.527 -1.683 1 96.19 103 ASP B C 1
ATOM 3418 O O . ASP B 1 103 ? -12.195 3.049 -0.954 1 96.19 103 ASP B O 1
ATOM 3422 N N . PHE B 1 104 ? -13.531 1.306 -1.464 1 95.44 104 PHE B N 1
ATOM 3423 C CA . PHE B 1 104 ? -13.312 0.604 -0.204 1 95.44 104 PHE B CA 1
ATOM 3424 C C . PHE B 1 104 ? -12.383 -0.584 -0.4 1 95.44 104 PHE B C 1
ATOM 3426 O O . PHE B 1 104 ? -12.398 -1.532 0.388 1 95.44 104 PHE B O 1
ATOM 3433 N N . ARG B 1 105 ? -11.555 -0.596 -1.361 1 93.62 105 ARG B N 1
ATOM 3434 C CA . ARG B 1 105 ? -10.734 -1.747 -1.718 1 93.62 105 ARG B CA 1
ATOM 3435 C C . ARG B 1 105 ? -9.617 -1.959 -0.699 1 93.62 105 ARG B C 1
ATOM 3437 O O . ARG B 1 105 ? -9.016 -3.031 -0.649 1 93.62 105 ARG B O 1
ATOM 3444 N N . TYR B 1 106 ? -9.383 -0.946 0.168 1 95.25 106 TYR B N 1
ATOM 3445 C CA . TYR B 1 106 ? -8.258 -1.03 1.093 1 95.25 106 TYR B CA 1
ATOM 3446 C C . TYR B 1 106 ? -8.742 -1.127 2.535 1 95.25 106 TYR B C 1
ATOM 3448 O O . TYR B 1 106 ? -7.938 -1.122 3.469 1 95.25 106 TYR B O 1
ATOM 3456 N N . VAL B 1 107 ? -10.031 -1.229 2.738 1 94.69 107 VAL B N 1
ATOM 3457 C CA . VAL B 1 107 ? -10.609 -1.196 4.078 1 94.69 107 VAL B CA 1
ATOM 3458 C C . VAL B 1 107 ? -10.406 -2.545 4.766 1 94.69 107 VAL B C 1
ATOM 3460 O O . VAL B 1 107 ? -10.352 -3.584 4.102 1 94.69 107 VAL B O 1
ATOM 3463 N N . HIS B 1 108 ? -10.25 -2.488 6.031 1 93.56 108 HIS B N 1
ATOM 3464 C CA . HIS B 1 108 ? -10.219 -3.691 6.852 1 93.56 108 HIS B CA 1
ATOM 3465 C C . HIS B 1 108 ? -11.625 -4.246 7.062 1 93.56 108 HIS B C 1
ATOM 3467 O O . HIS B 1 108 ? -12.547 -3.504 7.414 1 93.56 108 HIS B O 1
ATOM 3473 N N . PRO B 1 109 ? -11.805 -5.547 6.945 1 91.69 109 PRO B N 1
ATOM 3474 C CA . PRO B 1 109 ? -13.156 -6.105 7.086 1 91.69 109 PRO B CA 1
ATOM 3475 C C . PRO B 1 109 ? -13.758 -5.844 8.461 1 91.69 109 PRO B C 1
ATOM 3477 O O . PRO B 1 109 ? -14.961 -5.594 8.578 1 91.69 109 PRO B O 1
ATOM 3480 N N . ASN B 1 110 ? -12.945 -5.863 9.469 1 91.62 110 ASN B N 1
ATOM 3481 C CA . ASN B 1 110 ? -13.453 -5.617 10.82 1 91.62 110 ASN B CA 1
ATOM 3482 C C . ASN B 1 110 ? -13.945 -4.184 10.977 1 91.62 110 ASN B C 1
ATOM 3484 O O . ASN B 1 110 ? -14.898 -3.928 11.711 1 91.62 110 ASN B O 1
ATOM 3488 N N . GLU B 1 111 ? -13.273 -3.297 10.383 1 93.06 111 GLU B N 1
ATOM 3489 C CA . GLU B 1 111 ? -13.742 -1.916 10.43 1 93.06 111 GLU B CA 1
ATOM 3490 C C . GLU B 1 111 ? -15.062 -1.756 9.68 1 93.06 111 GLU B C 1
ATOM 3492 O O . GLU B 1 111 ? -15.961 -1.046 10.141 1 93.06 111 GLU B O 1
ATOM 3497 N N . THR B 1 112 ? -15.141 -2.406 8.555 1 92.62 112 THR B N 1
ATOM 3498 C CA . THR B 1 112 ? -16.375 -2.369 7.777 1 92.62 112 THR B CA 1
ATOM 3499 C C . THR B 1 112 ? -17.547 -2.887 8.602 1 92.62 112 THR B C 1
ATOM 3501 O O . THR B 1 112 ? -18.641 -2.32 8.555 1 92.62 112 THR B O 1
ATOM 3504 N N . ALA B 1 113 ? -17.312 -3.943 9.328 1 92 113 ALA B N 1
ATOM 3505 C CA . ALA B 1 113 ? -18.344 -4.52 10.18 1 92 113 ALA B CA 1
ATOM 3506 C C . ALA B 1 113 ? -18.797 -3.516 11.234 1 92 113 ALA B C 1
ATOM 3508 O O . ALA B 1 113 ? -19.984 -3.494 11.609 1 92 113 ALA B O 1
ATOM 3509 N N . GLN B 1 114 ? -17.906 -2.66 11.703 1 93.12 114 GLN B N 1
ATOM 3510 C CA . GLN B 1 114 ? -18.234 -1.655 12.711 1 93.12 114 GLN B CA 1
ATOM 3511 C C . GLN B 1 114 ? -19.203 -0.614 12.172 1 93.12 114 GLN B C 1
ATOM 3513 O O . GLN B 1 114 ? -19.906 0.051 12.938 1 93.12 114 GLN B O 1
ATOM 3518 N N . PHE B 1 115 ? -19.234 -0.477 10.875 1 94.94 115 PHE B N 1
ATOM 3519 C CA . PHE B 1 115 ? -20.141 0.462 10.242 1 94.94 115 PHE B CA 1
ATOM 3520 C C . PHE B 1 115 ? -21.453 -0.226 9.867 1 94.94 115 PHE B C 1
ATOM 3522 O O . PHE B 1 115 ? -22.344 0.396 9.289 1 94.94 115 PHE B O 1
ATOM 3529 N N . GLY B 1 116 ? -21.625 -1.523 10.148 1 93 116 GLY B N 1
ATOM 3530 C CA . GLY B 1 116 ? -22.812 -2.279 9.758 1 93 116 GLY B CA 1
ATOM 3531 C C . GLY B 1 116 ? -22.719 -2.84 8.352 1 93 116 GLY B C 1
ATOM 3532 O O . GLY B 1 116 ? -23.75 -3.008 7.684 1 93 116 GLY B O 1
ATOM 3533 N N . GLY B 1 117 ? -21.5 -3.012 7.918 1 91.56 117 GLY B N 1
ATOM 3534 C CA . GLY B 1 117 ? -21.281 -3.543 6.582 1 91.56 117 GLY B CA 1
ATOM 3535 C C . GLY B 1 117 ? -20.969 -2.469 5.559 1 91.56 117 GLY B C 1
ATOM 3536 O O . GLY B 1 117 ? -20.812 -1.299 5.906 1 91.56 117 GLY B O 1
ATOM 3537 N N . LEU B 1 118 ? -20.859 -2.904 4.301 1 89.88 118 LEU B N 1
ATOM 3538 C CA . LEU B 1 118 ? -20.469 -2.004 3.225 1 89.88 118 LEU B CA 1
ATOM 3539 C C . LEU B 1 118 ? -21.484 -0.887 3.045 1 89.88 118 LEU B C 1
ATOM 3541 O O . LEU B 1 118 ? -21.125 0.262 2.789 1 89.88 118 LEU B O 1
ATOM 3545 N N . SER B 1 119 ? -22.734 -1.24 3.139 1 91.94 119 SER B N 1
ATOM 3546 C CA . SER B 1 119 ? -23.781 -0.239 2.996 1 91.94 119 SER B CA 1
ATOM 3547 C C . SER B 1 119 ? -23.719 0.804 4.105 1 91.94 119 SER B C 1
ATOM 3549 O O . SER B 1 119 ? -23.891 1.997 3.857 1 91.94 119 SER B O 1
ATOM 3551 N N . GLY B 1 120 ? -23.5 0.334 5.316 1 95.38 120 GLY B N 1
ATOM 3552 C CA . GLY B 1 120 ? -23.344 1.25 6.434 1 95.38 120 GLY B CA 1
ATOM 3553 C C . GLY B 1 120 ? -22.125 2.15 6.309 1 95.38 120 GLY B C 1
ATOM 3554 O O . GLY B 1 120 ? -22.188 3.34 6.629 1 95.38 120 GLY B O 1
ATOM 3555 N N . ARG B 1 121 ? -21.062 1.604 5.82 1 95.88 121 ARG B N 1
ATOM 3556 C CA . ARG B 1 121 ? -19.844 2.389 5.605 1 95.88 121 ARG B CA 1
ATOM 3557 C C . ARG B 1 121 ? -20.062 3.455 4.539 1 95.88 121 ARG B C 1
ATOM 3559 O O . ARG B 1 121 ? -19.672 4.609 4.715 1 95.88 121 ARG B O 1
ATOM 3566 N N . ARG B 1 122 ? -20.719 3.061 3.479 1 95.94 122 ARG B N 1
ATOM 3567 C CA . ARG B 1 122 ? -21.031 4.008 2.41 1 95.94 122 ARG B CA 1
ATOM 3568 C C . ARG B 1 122 ? -21.844 5.18 2.938 1 95.94 122 ARG B C 1
ATOM 3570 O O . ARG B 1 122 ? -21.594 6.332 2.59 1 95.94 122 ARG B O 1
ATOM 3577 N N . ALA B 1 123 ? -22.781 4.871 3.725 1 96.5 123 ALA B N 1
ATOM 3578 C CA . ALA B 1 123 ? -23.641 5.906 4.305 1 96.5 123 ALA B CA 1
ATOM 3579 C C . ALA B 1 123 ? -22.828 6.82 5.227 1 96.5 123 ALA B C 1
ATOM 3581 O O . ALA B 1 123 ? -23 8.047 5.195 1 96.5 123 ALA B O 1
ATOM 3582 N N . ALA B 1 124 ? -21.953 6.242 5.984 1 97.88 124 ALA B N 1
ATOM 3583 C CA . ALA B 1 124 ? -21.172 6.988 6.973 1 97.88 124 ALA B CA 1
ATOM 3584 C C . ALA B 1 124 ? -20.203 7.949 6.297 1 97.88 124 ALA B C 1
ATOM 3586 O O . ALA B 1 124 ? -19.922 9.023 6.828 1 97.88 124 ALA B O 1
ATOM 3587 N N . PHE B 1 125 ? -19.75 7.609 5.125 1 98.06 125 PHE B N 1
ATOM 3588 C CA . PHE B 1 125 ? -18.75 8.414 4.438 1 98.06 125 PHE B CA 1
ATOM 3589 C C . PHE B 1 125 ? -19.391 9.25 3.334 1 98.06 125 PHE B C 1
ATOM 3591 O O . PHE B 1 125 ? -18.703 9.969 2.611 1 98.06 125 PHE B O 1
ATOM 3598 N N . SER B 1 126 ? -20.719 9.227 3.225 1 97.06 126 SER B N 1
ATOM 3599 C CA . SER B 1 126 ? -21.438 10 2.223 1 97.06 126 SER B CA 1
ATOM 3600 C C . SER B 1 126 ? -21.438 11.484 2.57 1 97.06 126 SER B C 1
ATOM 3602 O O . SER B 1 126 ? -20.953 11.883 3.629 1 97.06 126 SER B O 1
ATOM 3604 N N . ASP B 1 127 ? -21.984 12.32 1.663 1 96.75 127 ASP B N 1
ATOM 3605 C CA . ASP B 1 127 ? -22.031 13.773 1.839 1 96.75 127 ASP B CA 1
ATOM 3606 C C . ASP B 1 127 ? -22.766 14.141 3.131 1 96.75 127 ASP B C 1
ATOM 3608 O O . ASP B 1 127 ? -22.438 15.148 3.76 1 96.75 127 ASP B O 1
ATOM 3612 N N . GLU B 1 128 ? -23.656 13.281 3.541 1 96.62 128 GLU B N 1
ATOM 3613 C CA . GLU B 1 128 ? -24.484 13.594 4.703 1 96.62 128 GLU B CA 1
ATOM 3614 C C . GLU B 1 128 ? -24.016 12.812 5.934 1 96.62 128 GLU B C 1
ATOM 3616 O O . GLU B 1 128 ? -24.469 13.086 7.047 1 96.62 128 GLU B O 1
ATOM 3621 N N . GLY B 1 129 ? -23.156 11.898 5.727 1 98.12 129 GLY B N 1
ATOM 3622 C CA . GLY B 1 129 ? -22.688 11.078 6.832 1 98.12 129 GLY B CA 1
ATOM 3623 C C . GLY B 1 129 ? -21.703 11.797 7.742 1 98.12 129 GLY B C 1
ATOM 3624 O O . GLY B 1 129 ? -21.047 12.75 7.316 1 98.12 129 GLY B O 1
ATOM 3625 N N . LYS B 1 130 ? -21.594 11.305 8.945 1 97.88 130 LYS B N 1
ATOM 3626 C CA . LYS B 1 130 ? -20.75 11.906 9.977 1 97.88 130 LYS B CA 1
ATOM 3627 C C . LYS B 1 130 ? -19.312 12.039 9.508 1 97.88 130 LYS B C 1
ATOM 3629 O O . LYS B 1 130 ? -18.734 13.125 9.562 1 97.88 130 LYS B O 1
ATOM 3634 N N . TYR B 1 131 ? -18.781 11 9.023 1 98.38 131 TYR B N 1
ATOM 3635 C CA . TYR B 1 131 ? -17.375 10.984 8.641 1 98.38 131 TYR B CA 1
ATOM 3636 C C . TYR B 1 131 ? -17.172 11.625 7.27 1 98.38 131 TYR B C 1
ATOM 3638 O O . TYR B 1 131 ? -16.141 12.25 7.012 1 98.38 131 TYR B O 1
ATOM 3646 N N . GLY B 1 132 ? -18.141 11.461 6.363 1 98.44 132 GLY B N 1
ATOM 3647 C CA . GLY B 1 132 ? -18.078 12.148 5.086 1 98.44 132 GLY B CA 1
ATOM 3648 C C . GLY B 1 132 ? -18.031 13.656 5.223 1 98.44 132 GLY B C 1
ATOM 3649 O O . GLY B 1 132 ? -17.234 14.328 4.559 1 98.44 132 GLY B O 1
ATOM 3650 N N . THR B 1 133 ? -18.875 14.148 6.086 1 98.06 133 THR B N 1
ATOM 3651 C CA . THR B 1 133 ? -18.906 15.586 6.328 1 98.06 133 THR B CA 1
ATOM 3652 C C . THR B 1 133 ? -17.594 16.078 6.93 1 98.06 133 THR B C 1
ATOM 3654 O O . THR B 1 133 ? -17.062 17.109 6.508 1 98.06 133 THR B O 1
ATOM 3657 N N . LEU B 1 134 ? -17.078 15.336 7.871 1 97.75 134 LEU B N 1
ATOM 3658 C CA . LEU B 1 134 ? -15.805 15.672 8.484 1 97.75 134 LEU B CA 1
ATOM 3659 C C . LEU B 1 134 ? -14.695 15.734 7.438 1 97.75 134 LEU B C 1
ATOM 3661 O O . LEU B 1 134 ? -13.992 16.734 7.328 1 97.75 134 LEU B O 1
ATOM 3665 N N . LEU B 1 135 ? -14.594 14.68 6.684 1 98.31 135 LEU B N 1
ATOM 3666 C CA . LEU B 1 135 ? -13.469 14.516 5.773 1 98.31 135 LEU B CA 1
ATOM 3667 C C . LEU B 1 135 ? -13.516 15.547 4.652 1 98.31 135 LEU B C 1
ATOM 3669 O O . LEU B 1 135 ? -12.477 16.031 4.195 1 98.31 135 LEU B O 1
ATOM 3673 N N . ARG B 1 136 ? -14.719 15.945 4.227 1 98 136 ARG B N 1
ATOM 3674 C CA . ARG B 1 136 ? -14.883 16.953 3.178 1 98 136 ARG B CA 1
ATOM 3675 C C . ARG B 1 136 ? -14.484 18.328 3.672 1 98 136 ARG B C 1
ATOM 3677 O O . ARG B 1 136 ? -14.234 19.234 2.871 1 98 136 ARG B O 1
ATOM 3684 N N . SER B 1 137 ? -14.406 18.469 4.957 1 96.94 137 SER B N 1
ATOM 3685 C CA . SER B 1 137 ? -14.055 19.766 5.535 1 96.94 137 SER B CA 1
ATOM 3686 C C . SER B 1 137 ? -12.547 19.875 5.762 1 96.94 137 SER B C 1
ATOM 3688 O O . SER B 1 137 ? -12.031 20.969 6.004 1 96.94 137 SER B O 1
ATOM 3690 N N . LEU B 1 138 ? -11.805 18.797 5.711 1 97.75 138 LEU B N 1
ATOM 3691 C CA . LEU B 1 138 ? -10.383 18.797 6.043 1 97.75 138 LEU B CA 1
ATOM 3692 C C . LEU B 1 138 ? -9.555 19.359 4.895 1 97.75 138 LEU B C 1
ATOM 3694 O O . LEU B 1 138 ? -9.82 19.062 3.725 1 97.75 138 LEU B O 1
ATOM 3698 N N . PRO B 1 139 ? -8.539 20.188 5.211 1 97.94 139 PRO B N 1
ATOM 3699 C CA . PRO B 1 139 ? -7.699 20.75 4.152 1 97.94 139 PRO B CA 1
ATOM 3700 C C . PRO B 1 139 ? -6.633 19.781 3.66 1 97.94 139 PRO B C 1
ATOM 3702 O O . PRO B 1 139 ? -6.293 18.828 4.363 1 97.94 139 PRO B O 1
ATOM 3705 N N . ALA B 1 140 ? -6.133 20.094 2.479 1 97.75 140 ALA B N 1
ATOM 3706 C CA . ALA B 1 140 ? -5.043 19.312 1.902 1 97.75 140 ALA B CA 1
ATOM 3707 C C . ALA B 1 140 ? -3.689 19.781 2.438 1 97.75 140 ALA B C 1
ATOM 3709 O O . ALA B 1 140 ? -2.684 19.078 2.289 1 97.75 140 ALA B O 1
ATOM 3710 N N . GLY B 1 141 ? -3.68 20.953 3.061 1 98.38 141 GLY B N 1
ATOM 3711 C CA . GLY B 1 141 ? -2.441 21.469 3.615 1 98.38 141 GLY B CA 1
ATOM 3712 C C . GLY B 1 141 ? -2.654 22.688 4.512 1 98.38 141 GLY B C 1
ATOM 3713 O O . GLY B 1 141 ? -3.668 23.375 4.398 1 98.38 141 GLY B O 1
ATOM 3714 N N . VAL B 1 142 ? -1.672 22.938 5.367 1 98.56 142 VAL B N 1
ATOM 3715 C CA . VAL B 1 142 ? -1.657 24.109 6.25 1 98.56 142 VAL B CA 1
ATOM 3716 C C . VAL B 1 142 ? -0.23 24.625 6.391 1 98.56 142 VAL B C 1
ATOM 3718 O O . VAL B 1 142 ? 0.731 23.859 6.297 1 98.56 142 VAL B O 1
ATOM 3721 N N . ASN B 1 143 ? -0.129 25.906 6.484 1 98.56 143 ASN B N 1
ATOM 3722 C CA . ASN B 1 143 ? 1.152 26.562 6.738 1 98.56 143 ASN B CA 1
ATOM 3723 C C . ASN B 1 143 ? 1.242 27.078 8.172 1 98.56 143 ASN B C 1
ATOM 3725 O O . ASN B 1 143 ? 0.505 27.984 8.555 1 98.56 143 ASN B O 1
ATOM 3729 N N . VAL B 1 144 ? 2.139 26.469 8.969 1 98.25 144 VAL B N 1
ATOM 3730 C CA . VAL B 1 144 ? 2.365 26.891 10.344 1 98.25 144 VAL B CA 1
ATOM 3731 C C . VAL B 1 144 ? 3.812 27.344 10.523 1 98.25 144 VAL B C 1
ATOM 3733 O O . VAL B 1 144 ? 4.734 26.516 10.461 1 98.25 144 VAL B O 1
ATOM 3736 N N . ASN B 1 145 ? 4.031 28.578 10.797 1 97.69 145 ASN B N 1
ATOM 3737 C CA . ASN B 1 145 ? 5.355 29.125 11.086 1 97.69 145 ASN B CA 1
ATOM 3738 C C . ASN B 1 145 ? 6.305 28.953 9.898 1 97.69 145 ASN B C 1
ATOM 3740 O O . ASN B 1 145 ? 7.5 28.719 10.086 1 97.69 145 ASN B O 1
ATOM 3744 N N . GLY B 1 146 ? 5.773 28.844 8.711 1 97.69 146 GLY B N 1
ATOM 3745 C CA . GLY B 1 146 ? 6.613 28.656 7.535 1 97.69 146 GLY B CA 1
ATOM 3746 C C . GLY B 1 146 ? 6.848 27.203 7.195 1 97.69 146 GLY B C 1
ATOM 3747 O O . GLY B 1 146 ? 7.656 26.891 6.316 1 97.69 146 GLY B O 1
ATOM 3748 N N . LEU B 1 147 ? 6.199 26.328 7.895 1 98.62 147 LEU B N 1
ATOM 3749 C CA . LEU B 1 147 ? 6.168 24.906 7.582 1 98.62 147 LEU B CA 1
ATOM 3750 C C . LEU B 1 147 ? 4.844 24.516 6.934 1 98.62 147 LEU B C 1
ATOM 3752 O O . LEU B 1 147 ? 3.781 24.672 7.543 1 98.62 147 LEU B O 1
ATOM 3756 N N . VAL B 1 148 ? 4.91 24.062 5.738 1 98.81 148 VAL B N 1
ATOM 3757 C CA . VAL B 1 148 ? 3.699 23.562 5.094 1 98.81 148 VAL B CA 1
ATOM 3758 C C . VAL B 1 148 ? 3.551 22.078 5.348 1 98.81 148 VAL B C 1
ATOM 3760 O O . VAL B 1 148 ? 4.402 21.281 4.941 1 98.81 148 VAL B O 1
ATOM 3763 N N . PHE B 1 149 ? 2.514 21.719 6.062 1 98.88 149 PHE B N 1
ATOM 3764 C CA . PHE B 1 149 ? 2.148 20.328 6.266 1 98.88 149 PHE B CA 1
ATOM 3765 C C . PHE B 1 149 ? 1.133 19.875 5.223 1 98.88 149 PHE B C 1
ATOM 3767 O O . PHE B 1 149 ? 0.144 20.578 4.969 1 98.88 149 PHE B O 1
ATOM 3774 N N . THR B 1 150 ? 1.375 18.797 4.582 1 98.88 150 THR B N 1
ATOM 3775 C CA . THR B 1 150 ? 0.502 18.203 3.576 1 98.88 150 THR B CA 1
ATOM 3776 C C . THR B 1 150 ? 0.671 16.688 3.535 1 98.88 150 THR B C 1
ATOM 3778 O O . THR B 1 150 ? 1.631 16.156 4.09 1 98.88 150 THR B O 1
ATOM 3781 N N . HIS B 1 151 ? -0.315 16.016 2.99 1 98.88 151 HIS B N 1
ATOM 3782 C CA . HIS B 1 151 ? -0.269 14.562 3.012 1 98.88 151 HIS B CA 1
ATOM 3783 C C . HIS B 1 151 ? 0.858 14.031 2.131 1 98.88 151 HIS B C 1
ATOM 3785 O O . HIS B 1 151 ? 1.789 13.391 2.623 1 98.88 151 HIS B O 1
ATOM 3791 N N . ALA B 1 152 ? 0.782 14.414 0.854 1 98.81 152 ALA B N 1
ATOM 3792 C CA . ALA B 1 152 ? 1.723 13.789 -0.072 1 98.81 152 ALA B CA 1
ATOM 3793 C C . ALA B 1 152 ? 2.676 14.82 -0.666 1 98.81 152 ALA B C 1
ATOM 3795 O O . ALA B 1 152 ? 3.699 14.469 -1.254 1 98.81 152 ALA B O 1
ATOM 3796 N N . GLY B 1 153 ? 2.365 16.141 -0.597 1 98.75 153 GLY B N 1
ATOM 3797 C CA . GLY B 1 153 ? 3.139 17.219 -1.187 1 98.75 153 GLY B CA 1
ATOM 3798 C C . GLY B 1 153 ? 2.338 18.062 -2.16 1 98.75 153 GLY B C 1
ATOM 3799 O O . GLY B 1 153 ? 1.446 17.562 -2.844 1 98.75 153 GLY B O 1
ATOM 3800 N N . ILE B 1 154 ? 2.721 19.328 -2.24 1 98.75 154 ILE B N 1
ATOM 3801 C CA . ILE B 1 154 ? 2.064 20.266 -3.152 1 98.75 154 ILE B CA 1
ATOM 3802 C C . ILE B 1 154 ? 3.033 20.656 -4.266 1 98.75 154 ILE B C 1
ATOM 3804 O O . ILE B 1 154 ? 4.027 21.344 -4.012 1 98.75 154 ILE B O 1
ATOM 3808 N N . SER B 1 155 ? 2.752 20.25 -5.492 1 98.19 155 SER B N 1
ATOM 3809 C CA . SER B 1 155 ? 3.6 20.578 -6.633 1 98.19 155 SER B CA 1
ATOM 3810 C C . SER B 1 155 ? 3.449 22.047 -7.02 1 98.19 155 SER B C 1
ATOM 3812 O O . SER B 1 155 ? 2.508 22.719 -6.586 1 98.19 155 SER B O 1
ATOM 3814 N N . PRO B 1 156 ? 4.355 22.547 -7.836 1 98.38 156 PRO B N 1
ATOM 3815 C CA . PRO B 1 156 ? 4.301 23.969 -8.188 1 98.38 156 PRO B CA 1
ATOM 3816 C C . PRO B 1 156 ? 2.971 24.375 -8.82 1 98.38 156 PRO B C 1
ATOM 3818 O O . PRO B 1 156 ? 2.447 25.453 -8.531 1 98.38 156 PRO B O 1
ATOM 3821 N N . ALA B 1 157 ? 2.43 23.531 -9.68 1 97.5 157 ALA B N 1
ATOM 3822 C CA . ALA B 1 157 ? 1.167 23.859 -10.336 1 97.5 157 ALA B CA 1
ATOM 3823 C C . ALA B 1 157 ? 0.049 24.062 -9.32 1 97.5 157 ALA B C 1
ATOM 3825 O O . ALA B 1 157 ? -0.769 24.969 -9.461 1 97.5 157 ALA B O 1
ATOM 3826 N N . PHE B 1 158 ? -0.006 23.281 -8.281 1 98.44 158 PHE B N 1
ATOM 3827 C CA . PHE B 1 158 ? -0.997 23.422 -7.219 1 98.44 158 PHE B CA 1
ATOM 3828 C C . PHE B 1 158 ? -0.621 24.547 -6.266 1 98.44 158 PHE B C 1
ATOM 3830 O O . PHE B 1 158 ? -1.49 25.281 -5.781 1 98.44 158 PHE B O 1
ATOM 3837 N N . ALA B 1 159 ? 0.675 24.672 -6.008 1 98.56 159 ALA B N 1
ATOM 3838 C CA . ALA B 1 159 ? 1.146 25.734 -5.109 1 98.56 159 ALA B CA 1
ATOM 3839 C C . ALA B 1 159 ? 0.779 27.109 -5.645 1 98.56 159 ALA B C 1
ATOM 3841 O O . ALA B 1 159 ? 0.505 28.031 -4.867 1 98.56 159 ALA B O 1
ATOM 3842 N N . ALA B 1 160 ? 0.732 27.203 -6.93 1 98.12 160 ALA B N 1
ATOM 3843 C CA . ALA B 1 160 ? 0.419 28.469 -7.57 1 98.12 160 ALA B CA 1
ATOM 3844 C C . ALA B 1 160 ? -1.01 28.906 -7.258 1 98.12 160 ALA B C 1
ATOM 3846 O O . ALA B 1 160 ? -1.327 30.094 -7.301 1 98.12 160 ALA B O 1
ATOM 3847 N N . LEU B 1 161 ? -1.876 27.984 -6.867 1 97.31 161 LEU B N 1
ATOM 3848 C CA . LEU B 1 161 ? -3.252 28.297 -6.5 1 97.31 161 LEU B CA 1
ATOM 3849 C C . LEU B 1 161 ? -3.326 28.812 -5.066 1 97.31 161 LEU B C 1
ATOM 3851 O O . LEU B 1 161 ? -4.344 29.375 -4.656 1 97.31 161 LEU B O 1
ATOM 3855 N N . GLY B 1 162 ? -2.227 28.594 -4.316 1 97.12 162 GLY B N 1
ATOM 3856 C CA . GLY B 1 162 ? -2.283 28.828 -2.883 1 97.12 162 GLY B CA 1
ATOM 3857 C C . GLY B 1 162 ? -3.016 27.719 -2.135 1 97.12 162 GLY B C 1
ATOM 3858 O O . GLY B 1 162 ? -3.729 26.922 -2.74 1 97.12 162 GLY B O 1
ATOM 3859 N N . LEU B 1 163 ? -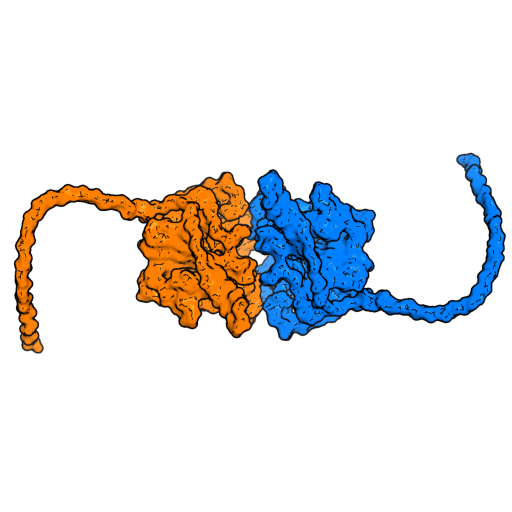2.844 27.688 -0.81 1 98 163 LEU B N 1
ATOM 3860 C CA . LEU B 1 163 ? -3.475 26.641 -0.009 1 98 163 LEU B CA 1
ATOM 3861 C C . LEU B 1 163 ? -4.996 26.75 -0.082 1 98 163 LEU B C 1
ATOM 3863 O O . LEU B 1 163 ? -5.691 25.734 -0.138 1 98 163 LEU B O 1
ATOM 3867 N N . SER B 1 164 ? -5.5 27.922 -0.097 1 97 164 SER B N 1
ATOM 3868 C CA . SER B 1 164 ? -6.941 28.125 -0.197 1 97 164 SER B CA 1
ATOM 3869 C C . SER B 1 164 ? -7.477 27.609 -1.532 1 97 164 SER B C 1
ATOM 3871 O O . SER B 1 164 ? -8.555 27.016 -1.589 1 97 164 SER B O 1
ATOM 3873 N N . GLY B 1 165 ? -6.746 27.938 -2.588 1 97.44 165 GLY B N 1
ATOM 3874 C CA . GLY B 1 165 ? -7.141 27.438 -3.9 1 97.44 165 GLY B CA 1
ATOM 3875 C C . GLY B 1 165 ? -7.152 25.922 -3.996 1 97.44 165 GLY B C 1
ATOM 3876 O O . GLY B 1 165 ? -8.07 25.344 -4.574 1 97.44 165 GLY B O 1
ATOM 3877 N N . VAL B 1 166 ? -6.168 25.312 -3.449 1 97.94 166 VAL B N 1
ATOM 3878 C CA . VAL B 1 166 ? -6.094 23.859 -3.436 1 97.94 166 VAL B CA 1
ATOM 3879 C C . VAL B 1 166 ? -7.273 23.297 -2.646 1 97.94 166 VAL B C 1
ATOM 3881 O O . VAL B 1 166 ? -7.891 22.312 -3.064 1 97.94 166 VAL B O 1
ATOM 3884 N N . HIS B 1 167 ? -7.574 23.906 -1.506 1 97.38 167 HIS B N 1
ATOM 3885 C CA . HIS B 1 167 ? -8.688 23.469 -0.672 1 97.38 167 HIS B CA 1
ATOM 3886 C C . HIS B 1 167 ? -10.008 23.578 -1.425 1 97.38 167 HIS B C 1
ATOM 3888 O O . HIS B 1 167 ? -10.852 22.672 -1.331 1 97.38 167 HIS B O 1
ATOM 3894 N N . GLN B 1 168 ? -10.164 24.641 -2.15 1 97.19 168 GLN B N 1
ATOM 3895 C CA . GLN B 1 168 ? -11.383 24.844 -2.918 1 97.19 168 GLN B CA 1
ATOM 3896 C C . GLN B 1 168 ? -11.523 23.797 -4.023 1 97.19 168 GLN B C 1
ATOM 3898 O O . GLN B 1 168 ? -12.602 23.219 -4.215 1 97.19 168 GLN B O 1
ATOM 3903 N N . LEU B 1 169 ? -10.453 23.594 -4.719 1 98 169 LEU B N 1
ATOM 3904 C CA . LEU B 1 169 ? -10.453 22.609 -5.789 1 98 169 LEU B CA 1
ATOM 3905 C C . LEU B 1 169 ? -10.789 21.219 -5.25 1 98 169 LEU B C 1
ATOM 3907 O O . LEU B 1 169 ? -11.617 20.5 -5.828 1 98 169 LEU B O 1
ATOM 3911 N N . LEU B 1 170 ? -10.211 20.875 -4.172 1 98.25 170 LEU B N 1
ATOM 3912 C CA . LEU B 1 170 ? -10.461 19.578 -3.543 1 98.25 170 LEU B CA 1
ATOM 3913 C C . LEU B 1 170 ? -11.914 19.469 -3.09 1 98.25 170 LEU B C 1
ATOM 3915 O O . LEU B 1 170 ? -12.547 18.422 -3.268 1 98.25 170 LEU B O 1
ATOM 3919 N N . GLY B 1 171 ? -12.398 20.547 -2.498 1 97.81 171 GLY B N 1
ATOM 3920 C CA . GLY B 1 171 ? -13.789 20.578 -2.076 1 97.81 171 GLY B CA 1
ATOM 3921 C C . GLY B 1 171 ? -14.766 20.328 -3.213 1 97.81 171 GLY B C 1
ATOM 3922 O O . GLY B 1 171 ? -15.734 19.594 -3.049 1 97.81 171 GLY B O 1
ATOM 3923 N N . GLU B 1 172 ? -14.492 20.859 -4.363 1 97.94 172 GLU B N 1
ATOM 3924 C CA . GLU B 1 172 ? -15.336 20.672 -5.539 1 97.94 172 GLU B CA 1
ATOM 3925 C C . GLU B 1 172 ? -15.281 19.219 -6.02 1 97.94 172 GLU B C 1
ATOM 3927 O O . GLU B 1 172 ? -16.281 18.672 -6.469 1 97.94 172 GLU B O 1
ATOM 3932 N N . GLU B 1 173 ? -14.195 18.672 -5.922 1 98.38 173 GLU B N 1
ATOM 3933 C CA . GLU B 1 173 ? -14 17.312 -6.414 1 98.38 173 GLU B CA 1
ATOM 3934 C C . GLU B 1 173 ? -14.688 16.297 -5.504 1 98.38 173 GLU B C 1
ATOM 3936 O O . GLU B 1 173 ? -15.164 15.258 -5.973 1 98.38 173 GLU B O 1
ATOM 3941 N N . LEU B 1 174 ? -14.797 16.594 -4.172 1 98.5 174 LEU B N 1
ATOM 3942 C CA . LEU B 1 174 ? -15.227 15.57 -3.225 1 98.5 174 LEU B CA 1
ATOM 3943 C C . LEU B 1 174 ? -16.703 15.75 -2.859 1 98.5 174 LEU B C 1
ATOM 3945 O O . LEU B 1 174 ? -17.281 14.922 -2.154 1 98.5 174 LEU B O 1
ATOM 3949 N N . ARG B 1 175 ? -17.312 16.797 -3.365 1 97.19 175 ARG B N 1
ATOM 3950 C CA . ARG B 1 175 ? -18.703 17.047 -3.008 1 97.19 175 ARG B CA 1
ATOM 3951 C C . ARG B 1 175 ? -19.641 16.328 -3.973 1 97.19 175 ARG B C 1
ATOM 3953 O O . ARG B 1 175 ? -19.203 15.719 -4.949 1 97.19 175 ARG B O 1
ATOM 3960 N N . ASP B 1 176 ? -20.938 16.25 -3.732 1 96.56 176 ASP B N 1
ATOM 3961 C CA . ASP B 1 176 ? -21.984 15.711 -4.586 1 96.56 176 ASP B CA 1
ATOM 3962 C C . ASP B 1 176 ? -21.672 14.273 -5.012 1 96.56 176 ASP B C 1
ATOM 3964 O O . ASP B 1 176 ? -21.656 13.969 -6.203 1 96.56 176 ASP B O 1
ATOM 3968 N N . GLY B 1 177 ? -21.406 13.484 -4.031 1 95.25 177 GLY B N 1
ATOM 3969 C CA . GLY B 1 177 ? -21.125 12.086 -4.316 1 95.25 177 GLY B CA 1
ATOM 3970 C C . GLY B 1 177 ? -19.844 11.891 -5.117 1 95.25 177 GLY B C 1
ATOM 3971 O O . GLY B 1 177 ? -19.719 10.914 -5.855 1 95.25 177 GLY B O 1
ATOM 3972 N N . CYS B 1 178 ? -18.969 12.891 -5.176 1 97.94 178 CYS B N 1
ATOM 3973 C CA . CYS B 1 178 ? -17.656 12.852 -5.84 1 97.94 178 CYS B CA 1
ATOM 3974 C C . CYS B 1 178 ? -17.828 12.773 -7.352 1 97.94 178 CYS B C 1
ATOM 3976 O O . CYS B 1 178 ? -17.047 12.102 -8.031 1 97.94 178 CYS B O 1
ATOM 3978 N N . ALA B 1 179 ? -18.828 13.398 -7.883 1 96.81 179 ALA B N 1
ATOM 3979 C CA . ALA B 1 179 ? -19.109 13.336 -9.312 1 96.81 179 ALA B CA 1
ATOM 3980 C C . ALA B 1 179 ? -17.938 13.875 -10.125 1 96.81 179 ALA B C 1
ATOM 3982 O O . ALA B 1 179 ? -17.516 13.258 -11.109 1 96.81 179 ALA B O 1
ATOM 3983 N N . VAL B 1 180 ? -17.406 15.031 -9.711 1 97.5 180 VAL B N 1
ATOM 3984 C CA . VAL B 1 180 ? -16.297 15.641 -10.43 1 97.5 180 VAL B CA 1
ATOM 3985 C C . VAL B 1 180 ? -15.047 14.766 -10.297 1 97.5 180 VAL B C 1
ATOM 3987 O O . VAL B 1 180 ? -14.328 14.547 -11.273 1 97.5 180 VAL B O 1
ATOM 3990 N N . HIS B 1 181 ? -14.805 14.258 -9.148 1 97.69 181 HIS B N 1
ATOM 3991 C CA . HIS B 1 181 ? -13.68 13.352 -8.914 1 97.69 181 HIS B CA 1
ATOM 3992 C C . HIS B 1 181 ? -13.742 12.156 -9.852 1 97.69 181 HIS B C 1
ATOM 3994 O O . HIS B 1 181 ? -12.742 11.812 -10.5 1 97.69 181 HIS B O 1
ATOM 4000 N N . HIS B 1 182 ? -14.906 11.516 -9.891 1 96.06 182 HIS B N 1
ATOM 4001 C CA . HIS B 1 182 ? -15.062 10.312 -10.703 1 96.06 182 HIS B CA 1
ATOM 4002 C C . HIS B 1 182 ? -14.844 10.609 -12.18 1 96.06 182 HIS B C 1
ATOM 4004 O O . HIS B 1 182 ? -14.227 9.828 -12.898 1 96.06 182 HIS B O 1
ATOM 4010 N N . ARG B 1 183 ? -15.328 11.695 -12.617 1 94.69 183 ARG B N 1
ATOM 4011 C CA . ARG B 1 183 ? -15.156 12.094 -14.016 1 94.69 183 ARG B CA 1
ATOM 4012 C C . ARG B 1 183 ? -13.68 12.336 -14.336 1 94.69 183 ARG B C 1
ATOM 4014 O O . ARG B 1 183 ? -13.172 11.859 -15.352 1 94.69 183 ARG B O 1
ATOM 4021 N N . LYS B 1 184 ? -13.031 13.078 -13.469 1 95.75 184 LYS B N 1
ATOM 4022 C CA . LYS B 1 184 ? -11.625 13.391 -13.695 1 95.75 184 LYS B CA 1
ATOM 4023 C C . LYS B 1 184 ? -10.75 12.141 -13.586 1 95.75 184 LYS B C 1
ATOM 4025 O O . LYS B 1 184 ? -9.766 12 -14.312 1 95.75 184 LYS B O 1
ATOM 4030 N N . GLN B 1 185 ? -11.109 11.32 -12.703 1 94.81 185 GLN B N 1
ATOM 4031 C CA . GLN B 1 185 ? -10.367 10.07 -12.539 1 94.81 185 GLN B CA 1
ATOM 4032 C C . GLN B 1 185 ? -10.469 9.203 -13.781 1 94.81 185 GLN B C 1
ATOM 4034 O O . GLN B 1 185 ? -9.469 8.633 -14.234 1 94.81 185 GLN B O 1
ATOM 4039 N N . MET B 1 186 ? -11.688 9.062 -14.32 1 92.75 186 MET B N 1
ATOM 4040 C CA . MET B 1 186 ? -11.883 8.32 -15.555 1 92.75 186 MET B CA 1
ATOM 4041 C C . MET B 1 186 ? -11.008 8.867 -16.672 1 92.75 186 MET B C 1
ATOM 4043 O O . MET B 1 186 ? -10.406 8.102 -17.422 1 92.75 186 MET B O 1
ATOM 4047 N N . ARG B 1 187 ? -10.906 10.109 -16.734 1 92.88 187 ARG B N 1
ATOM 4048 C CA . ARG B 1 187 ? -10.078 10.742 -17.75 1 92.88 187 ARG B CA 1
ATOM 4049 C C . ARG B 1 187 ? -8.602 10.438 -17.516 1 92.88 187 ARG B C 1
ATOM 4051 O O . ARG B 1 187 ? -7.855 10.18 -18.453 1 92.88 187 ARG B O 1
ATOM 4058 N N . GLU B 1 188 ? -8.227 10.531 -16.281 1 92.25 188 GLU B N 1
ATOM 4059 C CA . GLU B 1 188 ? -6.84 10.227 -15.938 1 92.25 188 GLU B CA 1
ATOM 4060 C C . GLU B 1 188 ? -6.461 8.805 -16.344 1 92.25 188 GLU B C 1
ATOM 4062 O O . GLU B 1 188 ? -5.352 8.57 -16.828 1 92.25 188 GLU B O 1
ATOM 4067 N N . PHE B 1 189 ? -7.375 7.887 -16.219 1 90.38 189 PHE B N 1
ATOM 4068 C CA . PHE B 1 189 ? -7.102 6.48 -16.484 1 90.38 189 PHE B CA 1
ATOM 4069 C C . PHE B 1 189 ? -7.121 6.203 -17.984 1 90.38 189 PHE B C 1
ATOM 4071 O O . PHE B 1 189 ? -6.441 5.293 -18.469 1 90.38 189 PHE B O 1
ATOM 4078 N N . THR B 1 190 ? -7.809 6.957 -18.703 1 87.88 190 THR B N 1
ATOM 4079 C CA . THR B 1 190 ? -8.031 6.605 -20.094 1 87.88 190 THR B CA 1
ATOM 4080 C C . THR B 1 190 ? -7.195 7.48 -21.016 1 87.88 190 THR B C 1
ATOM 4082 O O . THR B 1 190 ? -6.719 7.02 -22.062 1 87.88 190 THR B O 1
ATOM 4085 N N . SER B 1 191 ? -6.98 8.773 -20.719 1 81.56 191 SER B N 1
ATOM 4086 C CA . SER B 1 191 ? -6.363 9.656 -21.719 1 81.56 191 SER B CA 1
ATOM 4087 C C . SER B 1 191 ? -5.297 10.539 -21.078 1 81.56 191 SER B C 1
ATOM 4089 O O . SER B 1 191 ? -4.664 11.352 -21.75 1 81.56 191 SER B O 1
ATOM 4091 N N . GLY B 1 192 ? -4.816 10.352 -19.922 1 73.5 192 GLY B N 1
ATOM 4092 C CA . GLY B 1 192 ? -3.775 11.133 -19.266 1 73.5 192 GLY B CA 1
ATOM 4093 C C . GLY B 1 192 ? -4.246 12.5 -18.812 1 73.5 192 GLY B C 1
ATOM 4094 O O . GLY B 1 192 ? -3.434 13.359 -18.469 1 73.5 192 GLY B O 1
ATOM 4095 N N . GLY B 1 193 ? -5.254 12.891 -18.188 1 65.25 193 GLY B N 1
ATOM 4096 C CA . GLY B 1 193 ? -5.879 14.102 -17.688 1 65.25 193 GLY B CA 1
ATOM 4097 C C . GLY B 1 193 ? -5.078 15.352 -17.984 1 65.25 193 GLY B C 1
ATOM 4098 O O . GLY B 1 193 ? -3.854 15.289 -18.125 1 65.25 193 GLY B O 1
ATOM 4099 N N . ASN B 1 194 ? -5.695 16.438 -18.375 1 69.31 194 ASN B N 1
ATOM 4100 C CA . ASN B 1 194 ? -5.023 17.703 -18.672 1 69.31 194 ASN B CA 1
ATOM 4101 C C . ASN B 1 194 ? -5.383 18.781 -17.656 1 69.31 194 ASN B C 1
ATOM 4103 O O . ASN B 1 194 ? -4.977 19.938 -17.797 1 69.31 194 ASN B O 1
ATOM 4107 N N . SER B 1 195 ? -6.035 18.469 -16.719 1 84.56 195 SER B N 1
ATOM 4108 C CA . SER B 1 195 ? -6.469 19.469 -15.75 1 84.56 195 SER B CA 1
ATOM 4109 C C . SER B 1 195 ? -5.938 19.156 -14.359 1 84.56 195 SER B C 1
ATOM 4111 O O . SER B 1 195 ? -5.562 18.016 -14.07 1 84.56 195 SER B O 1
ATOM 4113 N N . LEU B 1 196 ? -5.871 20.297 -13.578 1 94.5 196 LEU B N 1
ATOM 4114 C CA . LEU B 1 196 ? -5.492 20.109 -12.18 1 94.5 196 LEU B CA 1
ATOM 4115 C C . LEU B 1 196 ? -6.492 19.219 -11.461 1 94.5 196 LEU B C 1
ATOM 4117 O O . LEU B 1 196 ? -7.695 19.484 -11.469 1 94.5 196 LEU B O 1
ATOM 4121 N N . PHE B 1 197 ? -6.094 18.172 -10.953 1 97.38 197 PHE B N 1
ATOM 4122 C CA . PHE B 1 197 ? -6.855 17.156 -10.242 1 97.38 197 PHE B CA 1
ATOM 4123 C C . PHE B 1 197 ? -6.281 16.922 -8.852 1 97.38 197 PHE B C 1
ATOM 4125 O O . PHE B 1 197 ? -5.395 16.078 -8.68 1 97.38 197 PHE B O 1
ATOM 4132 N N . ALA B 1 198 ? -6.812 17.656 -7.84 1 98.06 198 ALA B N 1
ATOM 4133 C CA . ALA B 1 198 ? -6.223 17.703 -6.504 1 98.06 198 ALA B CA 1
ATOM 4134 C C . ALA B 1 198 ? -6.27 16.312 -5.848 1 98.06 198 ALA B C 1
ATOM 4136 O O . ALA B 1 198 ? -5.344 15.945 -5.121 1 98.06 198 ALA B O 1
ATOM 4137 N N . SER B 1 199 ? -7.348 15.586 -6.129 1 98 199 SER B N 1
ATOM 4138 C CA . SER B 1 199 ? -7.469 14.25 -5.547 1 98 199 SER B CA 1
ATOM 4139 C C . SER B 1 199 ? -6.938 13.18 -6.496 1 98 199 SER B C 1
ATOM 4141 O O . SER B 1 199 ? -7.18 11.992 -6.293 1 98 199 SER B O 1
ATOM 4143 N N . GLY B 1 200 ? -6.234 13.617 -7.559 1 96 200 GLY B N 1
ATOM 4144 C CA . GLY B 1 200 ? -5.684 12.711 -8.547 1 96 200 GLY B CA 1
ATOM 4145 C C . GLY B 1 200 ? -4.227 12.367 -8.305 1 96 200 GLY B C 1
ATOM 4146 O O . GLY B 1 200 ? -3.641 12.805 -7.309 1 96 200 GLY B O 1
ATOM 4147 N N . GLY B 1 201 ? -3.664 11.656 -9.156 1 94.5 201 GLY B N 1
ATOM 4148 C CA . GLY B 1 201 ? -2.352 11.047 -8.992 1 94.5 201 GLY B CA 1
ATOM 4149 C C . GLY B 1 201 ? -1.247 12.062 -8.781 1 94.5 201 GLY B C 1
ATOM 4150 O O . GLY B 1 201 ? -0.261 11.789 -8.094 1 94.5 201 GLY B O 1
ATOM 4151 N N . GLU B 1 202 ? -1.364 13.219 -9.328 1 93.31 202 GLU B N 1
ATOM 4152 C CA . GLU B 1 202 ? -0.332 14.25 -9.219 1 93.31 202 GLU B CA 1
ATOM 4153 C C . GLU B 1 202 ? -0.69 15.281 -8.156 1 93.31 202 GLU B C 1
ATOM 4155 O O . GLU B 1 202 ? 0.058 16.234 -7.93 1 93.31 202 GLU B O 1
ATOM 4160 N N . GLY B 1 203 ? -1.799 15.094 -7.547 1 97.5 203 GLY B N 1
ATOM 4161 C CA . GLY B 1 203 ? -2.291 16.047 -6.57 1 97.5 203 GLY B CA 1
ATOM 4162 C C . GLY B 1 203 ? -1.685 15.859 -5.191 1 97.5 203 GLY B C 1
ATOM 4163 O O . GLY B 1 203 ? -0.942 14.898 -4.961 1 97.5 203 GLY B O 1
ATOM 4164 N N . PRO B 1 204 ? -2.014 16.734 -4.293 1 98.56 204 PRO B N 1
ATOM 4165 C CA . PRO B 1 204 ? -1.396 16.781 -2.965 1 98.56 204 PRO B CA 1
ATOM 4166 C C . PRO B 1 204 ? -1.707 15.539 -2.127 1 98.56 204 PRO B C 1
ATOM 4168 O O . PRO B 1 204 ? -1.076 15.32 -1.091 1 98.56 204 PRO B O 1
ATOM 4171 N N . LEU B 1 205 ? -2.709 14.695 -2.555 1 98.62 205 LEU B N 1
ATOM 4172 C CA . LEU B 1 205 ? -3.076 13.523 -1.764 1 98.62 205 LEU B CA 1
ATOM 4173 C C . LEU B 1 205 ? -2.32 12.289 -2.24 1 98.62 205 LEU B C 1
ATOM 4175 O O . LEU B 1 205 ? -2.299 11.266 -1.554 1 98.62 205 LEU B O 1
ATOM 4179 N N . TRP B 1 206 ? -1.609 12.43 -3.414 1 98 206 TRP B N 1
ATOM 4180 C CA . TRP B 1 206 ? -1.135 11.188 -4.02 1 98 206 TRP B CA 1
ATOM 4181 C C . TRP B 1 206 ? 0.31 11.328 -4.484 1 98 206 TRP B C 1
ATOM 4183 O O . TRP B 1 206 ? 1.025 10.336 -4.621 1 98 206 TRP B O 1
ATOM 4193 N N . THR B 1 207 ? 0.755 12.578 -4.781 1 96.75 207 THR B N 1
ATOM 4194 C CA . THR B 1 207 ? 2 12.766 -5.52 1 96.75 207 THR B CA 1
ATOM 4195 C C . THR B 1 207 ? 3.178 12.172 -4.75 1 96.75 207 THR B C 1
ATOM 4197 O O . THR B 1 207 ? 3.184 12.172 -3.518 1 96.75 207 THR B O 1
ATOM 4200 N N . ARG B 1 208 ? 4.105 11.633 -5.492 1 95.75 208 ARG B N 1
ATOM 4201 C CA . ARG B 1 208 ? 5.359 11.18 -4.898 1 95.75 208 ARG B CA 1
ATOM 4202 C C . ARG B 1 208 ? 6.555 11.883 -5.527 1 95.75 208 ARG B C 1
ATOM 4204 O O . ARG B 1 208 ? 7.672 11.367 -5.496 1 95.75 208 ARG B O 1
ATOM 4211 N N . LEU B 1 209 ? 6.246 13.047 -6.055 1 94.31 209 LEU B N 1
ATOM 4212 C CA . LEU B 1 209 ? 7.23 13.875 -6.742 1 94.31 209 LEU B CA 1
ATOM 4213 C C . LEU B 1 209 ? 8.438 14.125 -5.852 1 94.31 209 LEU B C 1
ATOM 4215 O O . LEU B 1 209 ? 9.586 13.961 -6.289 1 94.31 209 LEU B O 1
ATOM 4219 N N . TYR B 1 210 ? 8.211 14.344 -4.605 1 97.44 210 TYR B N 1
ATOM 4220 C CA . TYR B 1 210 ? 9.297 14.828 -3.754 1 97.44 210 TYR B CA 1
ATOM 4221 C C . TYR B 1 210 ? 9.992 13.664 -3.045 1 97.44 210 TYR B C 1
ATOM 4223 O O . TYR B 1 210 ? 11.172 13.758 -2.705 1 97.44 210 TYR B O 1
ATOM 4231 N N . THR B 1 211 ? 9.289 12.594 -2.842 1 96.31 211 THR B N 1
ATOM 4232 C CA . THR B 1 211 ? 9.82 11.539 -1.99 1 96.31 211 THR B CA 1
ATOM 4233 C C . THR B 1 211 ? 10.43 10.422 -2.832 1 96.31 211 THR B C 1
ATOM 4235 O O . THR B 1 211 ? 11.219 9.617 -2.326 1 96.31 211 THR B O 1
ATOM 4238 N N . MET B 1 212 ? 10.109 10.445 -4.133 1 93.56 212 MET B N 1
ATOM 4239 C CA . MET B 1 212 ? 10.562 9.281 -4.887 1 93.56 212 MET B CA 1
ATOM 4240 C C . MET B 1 212 ? 11.367 9.703 -6.113 1 93.56 212 MET B C 1
ATOM 4242 O O . MET B 1 212 ? 12.086 8.898 -6.699 1 93.56 212 MET B O 1
ATOM 4246 N N . SER B 1 213 ? 11.273 10.938 -6.559 1 93.56 213 SER B N 1
ATOM 4247 C CA . SER B 1 213 ? 12.07 11.414 -7.684 1 93.56 213 SER B CA 1
ATOM 4248 C C . SER B 1 213 ? 13.5 11.734 -7.25 1 93.56 213 SER B C 1
ATOM 4250 O O . SER B 1 213 ? 13.734 12.086 -6.09 1 93.56 213 SER B O 1
ATOM 4252 N N . PRO B 1 214 ? 14.453 11.617 -8.219 1 92.75 214 PRO B N 1
ATOM 4253 C CA . PRO B 1 214 ? 15.82 12.031 -7.875 1 92.75 214 PRO B CA 1
ATOM 4254 C C . PRO B 1 214 ? 15.906 13.492 -7.441 1 92.75 214 PRO B C 1
ATOM 4256 O O . PRO B 1 214 ? 15.133 14.328 -7.918 1 92.75 214 PRO B O 1
ATOM 4259 N N . PRO B 1 215 ? 16.891 13.766 -6.629 1 96.19 215 PRO B N 1
ATOM 4260 C CA . PRO B 1 215 ? 17 15.117 -6.066 1 96.19 215 PRO B CA 1
ATOM 4261 C C . PRO B 1 215 ? 17.109 16.203 -7.141 1 96.19 215 PRO B C 1
ATOM 4263 O O . PRO B 1 215 ? 16.562 17.281 -6.977 1 96.19 215 PRO B O 1
ATOM 4266 N N . HIS B 1 216 ? 17.781 15.906 -8.242 1 95.94 216 HIS B N 1
ATOM 4267 C CA . HIS B 1 216 ? 17.984 16.922 -9.258 1 95.94 216 HIS B CA 1
ATOM 4268 C C . HIS B 1 216 ? 16.688 17.297 -9.945 1 95.94 216 HIS B C 1
ATOM 4270 O O . HIS B 1 216 ? 16.578 18.344 -10.586 1 95.94 216 HIS B O 1
ATOM 4276 N N . ILE B 1 217 ? 15.648 16.453 -9.742 1 94.94 217 ILE B N 1
ATOM 4277 C CA . ILE B 1 217 ? 14.312 16.734 -10.258 1 94.94 217 ILE B CA 1
ATOM 4278 C C . ILE B 1 217 ? 13.438 17.297 -9.141 1 94.94 217 ILE B C 1
ATOM 4280 O O . ILE B 1 217 ? 12.789 18.328 -9.312 1 94.94 217 ILE B O 1
ATOM 4284 N N . ALA B 1 218 ? 13.406 16.703 -7.984 1 97.75 218 ALA B N 1
ATOM 4285 C CA . ALA B 1 218 ? 12.5 16.984 -6.883 1 97.75 218 ALA B CA 1
ATOM 4286 C C . ALA B 1 218 ? 12.805 18.344 -6.25 1 97.75 218 ALA B C 1
ATOM 4288 O O . ALA B 1 218 ? 11.891 19.125 -5.977 1 97.75 218 ALA B O 1
ATOM 4289 N N . CYS B 1 219 ? 14.094 18.672 -6.059 1 98.75 219 CYS B N 1
ATOM 4290 C CA . CYS B 1 219 ? 14.469 19.781 -5.199 1 98.75 219 CYS B CA 1
ATOM 4291 C C . CYS B 1 219 ? 14.172 21.109 -5.879 1 98.75 219 CYS B C 1
ATOM 4293 O O . CYS B 1 219 ? 13.648 22.031 -5.25 1 98.75 219 CYS B O 1
ATOM 4295 N N . PRO B 1 220 ? 14.461 21.234 -7.203 1 98.69 220 PRO B N 1
ATOM 4296 C CA . PRO B 1 220 ? 14.055 22.484 -7.848 1 98.69 220 PRO B CA 1
ATOM 4297 C C . PRO B 1 220 ? 12.547 22.703 -7.82 1 98.69 220 PRO B C 1
ATOM 4299 O O . PRO B 1 220 ? 12.086 23.828 -7.641 1 98.69 220 PRO B O 1
ATOM 4302 N N . GLN B 1 221 ? 11.781 21.688 -7.973 1 98.56 221 GLN B N 1
ATOM 4303 C CA . GLN B 1 221 ? 10.328 21.781 -7.922 1 98.56 221 GLN B CA 1
ATOM 4304 C C . GLN B 1 221 ? 9.844 22.141 -6.52 1 98.56 221 GLN B C 1
ATOM 4306 O O . GLN B 1 221 ? 8.906 22.922 -6.363 1 98.56 221 GLN B O 1
ATOM 4311 N N . LEU B 1 222 ? 10.484 21.578 -5.543 1 98.88 222 LEU B N 1
ATOM 4312 C CA . LEU B 1 222 ? 10.156 21.906 -4.16 1 98.88 222 LEU B CA 1
ATOM 4313 C C . LEU B 1 222 ? 10.406 23.375 -3.865 1 98.88 222 LEU B C 1
ATOM 4315 O O . LEU B 1 222 ? 9.57 24.047 -3.256 1 98.88 222 LEU B O 1
ATOM 4319 N N . ASN B 1 223 ? 11.547 23.844 -4.301 1 98.81 223 ASN B N 1
ATOM 4320 C CA . ASN B 1 223 ? 11.891 25.25 -4.078 1 98.81 223 ASN B CA 1
ATOM 4321 C C . ASN B 1 223 ? 10.852 26.172 -4.707 1 98.81 223 ASN B C 1
ATOM 4323 O O . ASN B 1 223 ? 10.461 27.172 -4.098 1 98.81 223 ASN B O 1
ATOM 4327 N N . LYS B 1 224 ? 10.438 25.812 -5.875 1 98.81 224 LYS B N 1
ATOM 4328 C CA . LYS B 1 224 ? 9.422 26.609 -6.562 1 98.81 224 LYS B CA 1
ATOM 4329 C C . LYS B 1 224 ? 8.094 26.578 -5.805 1 98.81 224 LYS B C 1
ATOM 4331 O O . LYS B 1 224 ? 7.445 27.625 -5.652 1 98.81 224 LYS B O 1
ATOM 4336 N N . ALA B 1 225 ? 7.691 25.438 -5.332 1 98.88 225 ALA B N 1
ATOM 4337 C CA . ALA B 1 225 ? 6.449 25.297 -4.578 1 98.88 225 ALA B CA 1
ATOM 4338 C C . ALA B 1 225 ? 6.508 26.094 -3.275 1 98.88 225 ALA B C 1
ATOM 4340 O O . ALA B 1 225 ? 5.559 26.797 -2.926 1 98.88 225 ALA B O 1
ATOM 4341 N N . LEU B 1 226 ? 7.625 26 -2.557 1 98.81 226 LEU B N 1
ATOM 4342 C CA . LEU B 1 226 ? 7.797 26.703 -1.29 1 98.81 226 LEU B CA 1
ATOM 4343 C C . LEU B 1 226 ? 7.738 28.203 -1.497 1 98.81 226 LEU B C 1
ATOM 4345 O O . LEU B 1 226 ? 7.168 28.938 -0.675 1 98.81 226 LEU B O 1
ATOM 4349 N N . LYS B 1 227 ? 8.273 28.688 -2.602 1 98.56 227 LYS B N 1
ATOM 4350 C CA . LYS B 1 227 ? 8.219 30.109 -2.924 1 98.56 227 LYS B CA 1
ATOM 4351 C C . LYS B 1 227 ? 6.773 30.562 -3.131 1 98.56 227 LYS B C 1
ATOM 4353 O O . LYS B 1 227 ? 6.363 31.594 -2.605 1 98.56 227 LYS B O 1
ATOM 4358 N N . HIS B 1 228 ? 6.027 29.781 -3.881 1 98.31 228 HIS B N 1
ATOM 4359 C CA . HIS B 1 228 ? 4.625 30.094 -4.129 1 98.31 228 HIS B CA 1
ATOM 4360 C C . HIS B 1 228 ? 3.83 30.125 -2.826 1 98.31 228 HIS B C 1
ATOM 4362 O O . HIS B 1 228 ? 2.92 30.953 -2.67 1 98.31 228 HIS B O 1
ATOM 4368 N N . LEU B 1 229 ? 4.207 29.281 -1.835 1 98.12 229 LEU B N 1
ATOM 4369 C CA . LEU B 1 229 ? 3.422 29.078 -0.621 1 98.12 229 LEU B CA 1
ATOM 4370 C C . LEU B 1 229 ? 3.936 29.984 0.505 1 98.12 229 LEU B C 1
ATOM 4372 O O . LEU B 1 229 ? 3.348 30.016 1.587 1 98.12 229 LEU B O 1
ATOM 4376 N N . GLY B 1 230 ? 5.012 30.656 0.246 1 97.06 230 GLY B N 1
ATOM 4377 C CA . GLY B 1 230 ? 5.605 31.484 1.287 1 97.06 230 GLY B CA 1
ATOM 4378 C C . GLY B 1 230 ? 6.066 30.688 2.49 1 97.06 230 GLY B C 1
ATOM 4379 O O . GLY B 1 230 ? 5.789 31.062 3.633 1 97.06 230 GLY B O 1
ATOM 4380 N N . ALA B 1 231 ? 6.73 29.562 2.23 1 98.31 231 ALA B N 1
ATOM 4381 C CA . ALA B 1 231 ? 7.141 28.656 3.293 1 98.31 231 ALA B CA 1
ATOM 4382 C C . ALA B 1 231 ? 8.617 28.297 3.168 1 98.31 231 ALA B C 1
ATOM 4384 O O . ALA B 1 231 ? 9.219 28.453 2.1 1 98.31 231 ALA B O 1
ATOM 4385 N N . ASP B 1 232 ? 9.203 27.781 4.254 1 98.5 232 ASP B N 1
ATOM 4386 C CA . ASP B 1 232 ? 10.594 27.359 4.309 1 98.5 232 ASP B CA 1
ATOM 4387 C C . ASP B 1 232 ? 10.727 25.859 4.094 1 98.5 232 ASP B C 1
ATOM 4389 O O . ASP B 1 232 ? 11.664 25.406 3.432 1 98.5 232 ASP B O 1
ATOM 4393 N N . ILE B 1 233 ? 9.867 25.125 4.664 1 98.81 233 ILE B N 1
ATOM 4394 C CA . ILE B 1 233 ? 9.961 23.672 4.715 1 98.81 233 ILE B CA 1
ATOM 4395 C C . ILE B 1 233 ? 8.609 23.047 4.375 1 98.81 233 ILE B C 1
ATOM 4397 O O . ILE B 1 233 ? 7.562 23.609 4.707 1 98.81 233 ILE B O 1
ATOM 4401 N N . MET B 1 234 ? 8.617 21.984 3.635 1 98.94 234 MET B N 1
ATOM 4402 C CA . MET B 1 234 ? 7.426 21.156 3.445 1 98.94 234 MET B CA 1
ATOM 4403 C C . MET B 1 234 ? 7.535 19.859 4.23 1 98.94 234 MET B C 1
ATOM 4405 O O . MET B 1 234 ? 8.586 19.219 4.23 1 98.94 234 MET B O 1
ATOM 4409 N N . VAL B 1 235 ? 6.5 19.5 4.996 1 98.94 235 VAL B N 1
ATOM 4410 C CA . VAL B 1 235 ? 6.402 18.281 5.773 1 98.94 235 VAL B CA 1
ATOM 4411 C C . VAL B 1 235 ? 5.34 17.359 5.164 1 98.94 235 VAL B C 1
ATOM 4413 O O . VAL B 1 235 ? 4.188 17.766 4.996 1 98.94 235 VA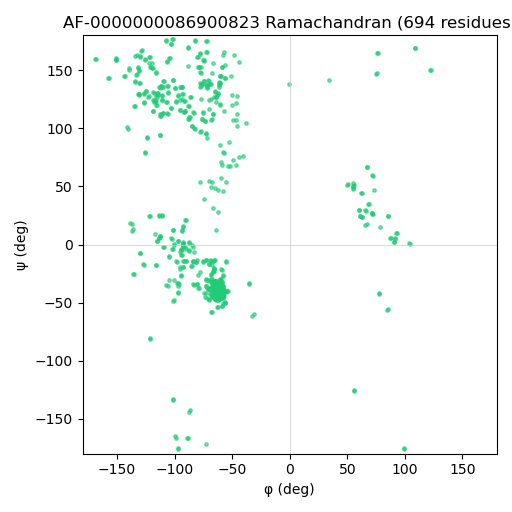L B O 1
ATOM 4416 N N . VAL B 1 236 ? 5.762 16.078 4.832 1 98.94 236 VAL B N 1
ATOM 4417 C CA . VAL B 1 236 ? 4.828 15.203 4.125 1 98.94 236 VAL B CA 1
ATOM 4418 C C . VAL B 1 236 ? 4.773 13.844 4.816 1 98.94 236 VAL B C 1
ATOM 4420 O O . VAL B 1 236 ? 5.738 13.43 5.465 1 98.94 236 VAL B O 1
ATOM 4423 N N . GLY B 1 237 ? 3.605 13.18 4.73 1 98.69 237 GLY B N 1
ATOM 4424 C CA . GLY B 1 237 ? 3.441 11.766 5.012 1 98.69 237 GLY B CA 1
ATOM 4425 C C . GLY B 1 237 ? 3.359 10.914 3.76 1 98.69 237 GLY B C 1
ATOM 4426 O O . GLY B 1 237 ? 4.227 11 2.889 1 98.69 237 GLY B O 1
ATOM 4427 N N . HIS B 1 238 ? 2.451 10.016 3.645 1 98.25 238 HIS B N 1
ATOM 4428 C CA . HIS B 1 238 ? 1.978 9.344 2.438 1 98.25 238 HIS B CA 1
ATOM 4429 C C . HIS B 1 238 ? 2.951 8.266 1.991 1 98.25 238 HIS B C 1
ATOM 4431 O O . HIS B 1 238 ? 2.531 7.195 1.539 1 98.25 238 HIS B O 1
ATOM 4437 N N . THR B 1 239 ? 4.246 8.547 2.029 1 97.31 239 THR B N 1
ATOM 4438 C CA . THR B 1 239 ? 5.262 7.609 1.558 1 97.31 239 THR B CA 1
ATOM 4439 C C . THR B 1 239 ? 6.098 7.086 2.723 1 97.31 239 THR B C 1
ATOM 4441 O O . THR B 1 239 ? 6.922 7.812 3.277 1 97.31 239 THR B O 1
ATOM 4444 N N . VAL B 1 240 ? 5.914 5.828 3.004 1 96.31 240 VAL B N 1
ATOM 4445 C CA . VAL B 1 240 ? 6.723 5.23 4.062 1 96.31 240 VAL B CA 1
ATOM 4446 C C . VAL B 1 240 ? 8.195 5.242 3.658 1 96.31 240 VAL B C 1
ATOM 4448 O O . VAL B 1 240 ? 8.555 4.754 2.582 1 96.31 240 VAL B O 1
ATOM 4451 N N . GLN B 1 241 ? 9.023 5.773 4.512 1 95.69 241 GLN B N 1
ATOM 4452 C CA . GLN B 1 241 ? 10.453 5.84 4.234 1 95.69 241 GLN B CA 1
ATOM 4453 C C . GLN B 1 241 ? 11.109 4.473 4.422 1 95.69 241 GLN B C 1
ATOM 4455 O O . GLN B 1 241 ? 10.82 3.762 5.383 1 95.69 241 GLN B O 1
ATOM 4460 N N . GLU B 1 242 ? 11.984 4.137 3.521 1 89.31 242 GLU B N 1
ATOM 4461 C CA . GLU B 1 242 ? 12.656 2.842 3.562 1 89.31 242 GLU B CA 1
ATOM 4462 C C . GLU B 1 242 ? 13.43 2.662 4.863 1 89.31 242 GLU B C 1
ATOM 4464 O O . GLU B 1 242 ? 13.539 1.548 5.379 1 89.31 242 GLU B O 1
ATOM 4469 N N . SER B 1 243 ? 13.953 3.75 5.418 1 93.19 243 SER B N 1
ATOM 4470 C CA . SER B 1 243 ? 14.727 3.707 6.652 1 93.19 243 SER B CA 1
ATOM 4471 C C . SER B 1 243 ? 13.828 3.508 7.867 1 93.19 243 SER B C 1
ATOM 4473 O O . SER B 1 243 ? 14.305 3.232 8.969 1 93.19 243 SER B O 1
ATOM 4475 N N . LEU B 1 244 ? 12.484 3.713 7.668 1 94.12 244 LEU B N 1
ATOM 4476 C CA . LEU B 1 244 ? 11.492 3.66 8.734 1 94.12 244 LEU B CA 1
ATOM 4477 C C . LEU B 1 244 ? 11.742 4.746 9.773 1 94.12 244 LEU B C 1
ATOM 4479 O O . LEU B 1 244 ? 11.391 4.59 10.945 1 94.12 244 LEU B O 1
ATOM 4483 N N . ARG B 1 245 ? 12.438 5.809 9.312 1 96.62 245 ARG B N 1
ATOM 4484 C CA . ARG B 1 245 ? 12.703 7.008 10.102 1 96.62 245 ARG B CA 1
ATOM 4485 C C . ARG B 1 245 ? 12.242 8.258 9.367 1 96.62 245 ARG B C 1
ATOM 4487 O O . ARG B 1 245 ? 11.969 8.219 8.164 1 96.62 245 ARG B O 1
ATOM 4494 N N . VAL B 1 246 ? 12.055 9.281 10.195 1 98.25 246 VAL B N 1
ATOM 4495 C CA . VAL B 1 246 ? 11.828 10.562 9.539 1 98.25 246 VAL B CA 1
ATOM 4496 C C . VAL B 1 246 ? 13.055 10.953 8.719 1 98.25 246 VAL B C 1
ATOM 4498 O O . VAL B 1 246 ? 14.18 10.93 9.227 1 98.25 246 VAL B O 1
ATOM 4501 N N . GLU B 1 247 ? 12.828 11.297 7.492 1 98.25 247 GLU B N 1
ATOM 4502 C CA . GLU B 1 247 ? 13.945 11.648 6.617 1 98.25 247 GLU B CA 1
ATOM 4503 C C . GLU B 1 247 ? 13.859 13.102 6.172 1 98.25 247 GLU B C 1
ATOM 4505 O O . GLU B 1 247 ? 12.766 13.664 6.066 1 98.25 247 GLU B O 1
ATOM 4510 N N . THR B 1 248 ? 15.023 13.68 5.977 1 98.44 248 THR B N 1
ATOM 4511 C CA . THR B 1 248 ? 15.1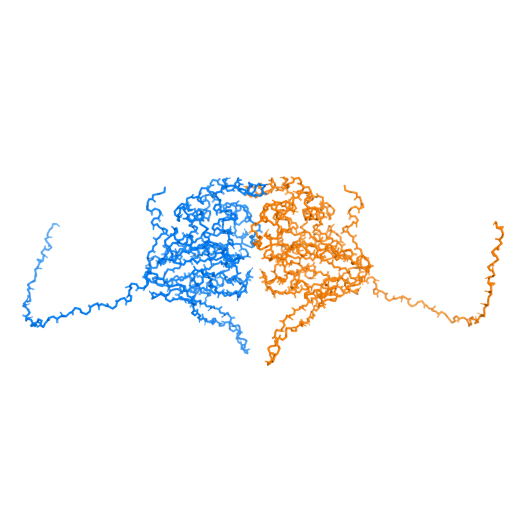41 15.023 5.418 1 98.44 248 THR B CA 1
ATOM 4512 C C . THR B 1 248 ? 15.766 14.984 4.031 1 98.44 248 THR B C 1
ATOM 4514 O O . THR B 1 248 ? 16.688 14.195 3.779 1 98.44 248 THR B O 1
ATOM 4517 N N . TYR B 1 249 ? 15.18 15.75 3.148 1 98.38 249 TYR B N 1
ATOM 4518 C CA . TYR B 1 249 ? 15.688 15.852 1.785 1 98.38 249 TYR B CA 1
ATOM 4519 C C . TYR B 1 249 ? 15.875 17.312 1.382 1 98.38 249 TYR B C 1
ATOM 4521 O O . TYR B 1 249 ? 15.445 18.219 2.098 1 98.38 249 TYR B O 1
ATOM 4529 N N . CYS B 1 250 ? 16.594 17.562 0.245 1 98.44 250 CYS B N 1
ATOM 4530 C CA . CYS B 1 250 ? 16.75 18.875 -0.356 1 98.44 250 CYS B CA 1
ATOM 4531 C C . CYS B 1 250 ? 17.312 19.875 0.654 1 98.44 250 CYS B C 1
ATOM 4533 O O . CYS B 1 250 ? 16.734 20.938 0.872 1 98.44 250 CYS B O 1
ATOM 4535 N N . GLU B 1 251 ? 18.422 19.438 1.312 1 97.69 251 GLU B N 1
ATOM 4536 C CA . GLU B 1 251 ? 19.141 20.266 2.279 1 97.69 251 GLU B CA 1
ATOM 4537 C C . GLU B 1 251 ? 18.234 20.656 3.449 1 97.69 251 GLU B C 1
ATOM 4539 O O . GLU B 1 251 ? 18.281 21.781 3.934 1 97.69 251 GLU B O 1
ATOM 4544 N N . GLY B 1 252 ? 17.281 19.734 3.717 1 98.38 252 GLY B N 1
ATOM 4545 C CA . GLY B 1 252 ? 16.453 19.906 4.906 1 98.38 252 GLY B CA 1
ATOM 4546 C C . GLY B 1 252 ? 15.172 20.656 4.637 1 98.38 252 GLY B C 1
ATOM 4547 O O . GLY B 1 252 ? 14.438 21 5.57 1 98.38 252 GLY B O 1
ATOM 4548 N N . LYS B 1 253 ? 14.82 20.891 3.436 1 98.88 253 LYS B N 1
ATOM 4549 C CA . LYS B 1 253 ? 13.625 21.656 3.092 1 98.88 253 LYS B CA 1
ATOM 4550 C C . LYS B 1 253 ? 12.414 20.734 2.945 1 98.88 253 LYS B C 1
ATOM 4552 O O . LYS B 1 253 ? 11.273 21.203 2.855 1 98.88 253 LYS B O 1
ATOM 4557 N N . LEU B 1 254 ? 12.664 19.453 2.857 1 98.88 254 LEU B N 1
ATOM 4558 C CA . LEU B 1 254 ? 11.609 18.453 2.875 1 98.88 254 LEU B CA 1
ATOM 4559 C C . LEU B 1 254 ? 11.773 17.516 4.066 1 98.88 254 LEU B C 1
ATOM 4561 O O . LEU B 1 254 ? 12.844 16.938 4.273 1 98.88 254 LEU B O 1
ATOM 4565 N N . LEU B 1 255 ? 10.758 17.422 4.84 1 98.88 255 LEU B N 1
ATOM 4566 C CA . LEU B 1 255 ? 10.68 16.406 5.895 1 98.88 255 LEU B CA 1
ATOM 4567 C C . LEU B 1 255 ? 9.641 15.352 5.559 1 98.88 255 LEU B C 1
ATOM 4569 O O . LEU B 1 255 ? 8.445 15.664 5.441 1 98.88 255 LEU B O 1
ATOM 4573 N N . ALA B 1 256 ? 10.047 14.164 5.32 1 98.81 256 ALA B N 1
ATOM 4574 C CA . ALA B 1 256 ? 9.164 13.023 5.129 1 98.81 256 ALA B CA 1
ATOM 4575 C C . ALA B 1 256 ? 8.977 12.242 6.43 1 98.81 256 ALA B C 1
ATOM 4577 O O . ALA B 1 256 ? 9.906 11.594 6.914 1 98.81 256 ALA B O 1
ATOM 4578 N N . ILE B 1 257 ? 7.723 12.227 6.918 1 98.81 257 ILE B N 1
ATOM 4579 C CA . ILE B 1 257 ? 7.613 11.82 8.312 1 98.81 257 ILE B CA 1
ATOM 4580 C C . ILE B 1 257 ? 6.832 10.508 8.406 1 98.81 257 ILE B C 1
ATOM 4582 O O . ILE B 1 257 ? 6.543 10.031 9.508 1 98.81 257 ILE B O 1
ATOM 4586 N N . ASP B 1 258 ? 6.438 9.914 7.266 1 98.56 258 ASP B N 1
ATOM 4587 C CA . ASP B 1 258 ? 5.809 8.602 7.316 1 98.56 258 ASP B CA 1
ATOM 4588 C C . ASP B 1 258 ? 6.84 7.508 7.582 1 98.56 258 ASP B C 1
ATOM 4590 O O . ASP B 1 258 ? 7.66 7.199 6.719 1 98.56 258 ASP B O 1
ATOM 4594 N N . THR B 1 259 ? 6.688 6.945 8.727 1 97.5 259 THR B N 1
ATOM 4595 C CA . THR B 1 259 ? 7.613 5.895 9.133 1 97.5 259 THR B CA 1
ATOM 4596 C C . THR B 1 259 ? 6.906 4.543 9.203 1 97.5 259 THR B C 1
ATOM 4598 O O . THR B 1 259 ? 7.477 3.562 9.688 1 97.5 259 THR B O 1
ATOM 4601 N N . GLY B 1 260 ? 5.633 4.602 8.719 1 96.38 260 GLY B N 1
ATOM 4602 C CA . GLY B 1 260 ? 4.844 3.391 8.867 1 96.38 260 GLY B CA 1
ATOM 4603 C C . GLY B 1 260 ? 4.43 3.119 10.305 1 96.38 260 GLY B C 1
ATOM 4604 O O . GLY B 1 260 ? 4.656 2.023 10.82 1 96.38 260 GLY B O 1
ATOM 4605 N N . ILE B 1 261 ? 3.717 4.023 10.859 1 97.06 261 ILE B N 1
ATOM 4606 C CA . ILE B 1 261 ? 3.359 4.008 12.273 1 97.06 261 ILE B CA 1
ATOM 4607 C C . ILE B 1 261 ? 2.547 2.752 12.586 1 97.06 261 ILE B C 1
ATOM 4609 O O . ILE B 1 261 ? 2.771 2.096 13.609 1 97.06 261 ILE B O 1
ATOM 4613 N N . SER B 1 262 ? 1.701 2.381 11.703 1 96.44 262 SER B N 1
ATOM 4614 C CA . SER B 1 262 ? 0.723 1.322 11.93 1 96.44 262 SER B CA 1
ATOM 4615 C C . SER B 1 262 ? 1.379 -0.054 11.898 1 96.44 262 SER B C 1
ATOM 4617 O O . SER B 1 262 ? 2.211 -0.333 11.031 1 96.44 262 SER B O 1
ATOM 4619 N N . ARG B 1 263 ? 0.939 -0.907 12.789 1 92.12 263 ARG B N 1
ATOM 4620 C CA . ARG B 1 263 ? 1.403 -2.289 12.773 1 92.12 263 ARG B CA 1
ATOM 4621 C C . ARG B 1 263 ? 0.912 -3.021 11.531 1 92.12 263 ARG B C 1
ATOM 4623 O O . ARG B 1 263 ? 1.418 -4.094 11.195 1 92.12 263 ARG B O 1
ATOM 4630 N N . TYR B 1 264 ? -0.039 -2.434 10.852 1 91.5 264 TYR B N 1
ATOM 4631 C CA . TYR B 1 264 ? -0.597 -3.023 9.641 1 91.5 264 TYR B CA 1
ATOM 4632 C C . TYR B 1 264 ? 0.124 -2.504 8.406 1 91.5 264 TYR B C 1
ATOM 4634 O O . TYR B 1 264 ? -0.275 -2.803 7.273 1 91.5 264 TYR B O 1
ATOM 4642 N N . VAL B 1 265 ? 1.112 -1.676 8.633 1 93.12 265 VAL B N 1
ATOM 4643 C CA . VAL B 1 265 ? 1.957 -1.162 7.559 1 93.12 265 VAL B CA 1
ATOM 4644 C C . VAL B 1 265 ? 3.414 -1.541 7.824 1 93.12 265 VAL B C 1
ATOM 4646 O O . VAL B 1 265 ? 3.873 -2.602 7.391 1 93.12 265 VAL B O 1
ATOM 4649 N N . ALA B 1 266 ? 4.133 -0.791 8.688 1 91.38 266 ALA B N 1
ATOM 4650 C CA . ALA B 1 266 ? 5.535 -1.109 8.938 1 91.38 266 ALA B CA 1
ATOM 4651 C C . ALA B 1 266 ? 5.82 -1.193 10.43 1 91.38 266 ALA B C 1
ATOM 4653 O O . ALA B 1 266 ? 6.918 -1.584 10.844 1 91.38 266 ALA B O 1
ATOM 4654 N N . ASN B 1 267 ? 4.895 -0.854 11.211 1 91.62 267 ASN B N 1
ATOM 4655 C CA . ASN B 1 267 ? 5.004 -0.935 12.664 1 91.62 267 ASN B CA 1
ATOM 4656 C C . ASN B 1 267 ? 6.219 -0.169 13.18 1 91.62 267 ASN B C 1
ATOM 4658 O O . ASN B 1 267 ? 7.02 -0.706 13.953 1 91.62 267 ASN B O 1
ATOM 4662 N N . SER B 1 268 ? 6.418 1.031 12.758 1 93.94 268 SER B N 1
ATOM 4663 C CA . SER B 1 268 ? 7.484 1.93 13.188 1 93.94 268 SER B CA 1
ATOM 4664 C C . SER B 1 268 ? 6.926 3.268 13.664 1 93.94 268 SER B C 1
ATOM 4666 O O . SER B 1 268 ? 6.98 4.262 12.938 1 93.94 268 SER B O 1
ATOM 4668 N N . PRO B 1 269 ? 6.418 3.26 14.914 1 96.5 269 PRO B N 1
ATOM 4669 C CA . PRO B 1 269 ? 5.758 4.461 15.43 1 96.5 269 PRO B CA 1
ATOM 4670 C C . PRO B 1 269 ? 6.746 5.578 15.773 1 96.5 269 PRO B C 1
ATOM 4672 O O . PRO B 1 269 ? 7.457 5.488 16.781 1 96.5 269 PRO B O 1
ATOM 4675 N N . LYS B 1 270 ? 6.82 6.594 14.992 1 97.94 270 LYS B N 1
ATOM 4676 C CA . LYS B 1 270 ? 7.629 7.793 15.18 1 97.94 270 LYS B CA 1
ATOM 4677 C C . LYS B 1 270 ? 6.855 9.047 14.773 1 97.94 270 LYS B C 1
ATOM 4679 O O . LYS B 1 270 ? 5.945 8.977 13.945 1 97.94 270 LYS B O 1
ATOM 4684 N N . ALA B 1 271 ? 7.164 10.133 15.398 1 98.31 271 ALA B N 1
ATOM 4685 C CA . ALA B 1 271 ? 6.504 11.414 15.141 1 98.31 271 ALA B CA 1
ATOM 4686 C C . ALA B 1 271 ? 7.523 12.531 14.984 1 98.31 271 ALA B C 1
ATOM 4688 O O . ALA B 1 271 ? 8.695 12.367 15.32 1 98.31 271 ALA B O 1
ATOM 4689 N N . LEU B 1 272 ? 7.066 13.594 14.43 1 98.81 272 LEU B N 1
ATOM 4690 C CA . LEU B 1 272 ? 7.848 14.82 14.336 1 98.81 272 LEU B CA 1
ATOM 4691 C C . LEU B 1 272 ? 7.52 15.766 15.484 1 98.81 272 LEU B C 1
ATOM 4693 O O . LEU B 1 272 ? 6.352 15.93 15.844 1 98.81 272 LEU B O 1
ATOM 4697 N N . GLU B 1 273 ? 8.523 16.328 16.062 1 98.56 273 GLU B N 1
ATOM 4698 C CA . GLU B 1 273 ? 8.359 17.344 17.094 1 98.56 273 GLU B CA 1
ATOM 4699 C C . GLU B 1 273 ? 9.148 18.609 16.766 1 98.56 273 GLU B C 1
ATOM 4701 O O . GLU B 1 273 ? 10.328 18.531 16.406 1 98.56 273 GLU B O 1
ATOM 4706 N N . ILE B 1 274 ? 8.484 19.703 16.844 1 98.25 274 ILE B N 1
ATOM 4707 C CA . ILE B 1 274 ? 9.125 21.016 16.75 1 98.25 274 ILE B CA 1
ATOM 4708 C C . ILE B 1 274 ? 8.969 21.766 18.062 1 98.25 274 ILE B C 1
ATOM 4710 O O . ILE B 1 274 ? 7.852 22.078 18.469 1 98.25 274 ILE B O 1
ATOM 4714 N N . THR B 1 275 ? 10.078 22.109 18.672 1 97.31 275 THR B N 1
ATOM 4715 C CA . THR B 1 275 ? 10.055 22.781 19.969 1 97.31 275 THR B CA 1
ATOM 4716 C C . THR B 1 275 ? 9.711 24.266 19.797 1 97.31 275 THR B C 1
ATOM 4718 O O . THR B 1 275 ? 9.797 24.797 18.688 1 97.31 275 THR B O 1
ATOM 4721 N N . PRO B 1 276 ? 9.352 24.875 20.859 1 96.19 276 PRO B N 1
ATOM 4722 C CA . PRO B 1 276 ? 9.016 26.297 20.781 1 96.19 276 PRO B CA 1
ATOM 4723 C C . PRO B 1 276 ? 10.172 27.156 20.266 1 96.19 276 PRO B C 1
ATOM 4725 O O . PRO B 1 276 ? 9.961 28.25 19.766 1 96.19 276 PRO B O 1
ATOM 4728 N N . ASN B 1 277 ? 11.422 26.641 20.391 1 94.62 277 ASN B N 1
ATOM 4729 C CA . ASN B 1 277 ? 12.578 27.391 19.922 1 94.62 277 ASN B CA 1
ATOM 4730 C C . ASN B 1 277 ? 12.969 27.016 18.5 1 94.62 277 ASN B C 1
ATOM 4732 O O . ASN B 1 277 ? 13.953 27.531 17.953 1 94.62 277 ASN B O 1
ATOM 4736 N N . GLY B 1 278 ? 12.289 26.031 17.938 1 95.38 278 GLY B N 1
ATOM 4737 C CA . GLY B 1 278 ? 12.469 25.734 16.531 1 95.38 278 GLY B CA 1
ATOM 4738 C C . GLY B 1 278 ? 13.312 24.5 16.281 1 95.38 278 GLY B C 1
ATOM 4739 O O . GLY B 1 278 ? 13.57 24.141 15.133 1 95.38 278 GLY B O 1
ATOM 4740 N N . ALA B 1 279 ? 13.727 23.875 17.359 1 96.88 279 ALA B N 1
ATOM 4741 C CA . ALA B 1 279 ? 14.445 22.609 17.156 1 96.88 279 ALA B CA 1
ATOM 4742 C C . ALA B 1 279 ? 13.508 21.516 16.688 1 96.88 279 ALA B C 1
ATOM 4744 O O . ALA B 1 279 ? 12.359 21.438 17.125 1 96.88 279 ALA B O 1
ATOM 4745 N N . VAL B 1 280 ? 13.992 20.672 15.773 1 98.31 280 VAL B N 1
ATOM 4746 C CA . VAL B 1 280 ? 13.164 19.641 15.156 1 98.31 280 VAL B CA 1
ATOM 4747 C C . VAL B 1 280 ? 13.68 18.266 15.547 1 98.31 280 VAL B C 1
ATOM 4749 O O . VAL B 1 280 ? 14.875 17.984 15.43 1 98.31 280 VAL B O 1
ATOM 4752 N N . TYR B 1 281 ? 12.766 17.391 16.016 1 98.38 281 TYR B N 1
ATOM 4753 C CA . TYR B 1 281 ? 13.156 16.062 16.484 1 98.38 281 TYR B CA 1
ATOM 4754 C C . TYR B 1 281 ? 12.25 14.992 15.906 1 98.38 281 TYR B C 1
ATOM 4756 O O . TYR B 1 281 ? 11.086 15.258 15.594 1 98.38 281 TYR B O 1
ATOM 4764 N N . GLU B 1 282 ? 12.797 13.852 15.672 1 98.38 282 GLU B N 1
ATOM 4765 C CA . GLU B 1 282 ? 12.031 12.609 15.602 1 98.38 282 GLU B CA 1
ATOM 4766 C C . GLU B 1 282 ? 11.867 11.984 16.984 1 98.38 282 GLU B C 1
ATOM 4768 O O . GLU B 1 282 ? 12.844 11.812 17.719 1 98.38 282 GLU B O 1
ATOM 4773 N N . VAL B 1 283 ? 10.656 11.703 17.359 1 97.56 283 VAL B N 1
ATOM 4774 C CA . VAL B 1 283 ? 10.391 11.016 18.609 1 97.56 283 VAL B CA 1
ATOM 4775 C C . VAL B 1 283 ? 9.859 9.609 18.328 1 97.56 283 VAL B C 1
ATOM 4777 O O . VAL B 1 283 ? 8.953 9.438 17.5 1 97.56 283 VAL B O 1
ATOM 4780 N N . SER B 1 284 ? 10.445 8.617 18.906 1 95.69 284 SER B N 1
ATOM 4781 C CA . SER B 1 284 ? 10.07 7.227 18.688 1 95.69 284 SER B CA 1
ATOM 4782 C C . SER B 1 284 ? 9.602 6.559 19.969 1 95.69 284 SER B C 1
ATOM 4784 O O . SER B 1 284 ? 9.953 7 21.062 1 95.69 284 SER B O 1
ATOM 4786 N N . VAL B 1 285 ? 8.711 5.551 19.766 1 92 285 VAL B N 1
ATOM 4787 C CA . VAL B 1 285 ? 8.305 4.727 20.906 1 92 285 VAL B CA 1
ATOM 4788 C C . VAL B 1 285 ? 8.445 3.248 20.547 1 92 285 VAL B C 1
ATOM 4790 O O . VAL B 1 285 ? 8.25 2.863 19.391 1 92 285 VAL B O 1
ATOM 4793 N N . ARG B 1 286 ? 8.945 2.422 21.469 1 77.25 286 ARG B N 1
ATOM 4794 C CA . ARG B 1 286 ? 9.008 0.975 21.281 1 77.25 286 ARG B CA 1
ATOM 4795 C C . ARG B 1 286 ? 8.438 0.252 22.5 1 77.25 286 ARG B C 1
ATOM 4797 O O . ARG B 1 286 ? 8.602 0.706 23.641 1 77.25 286 ARG B O 1
ATOM 4804 N N . LEU B 1 287 ? 7.508 -0.663 22.078 1 70.31 287 LEU B N 1
ATOM 4805 C CA . LEU B 1 287 ? 7.047 -1.532 23.156 1 70.31 287 LEU B CA 1
ATOM 4806 C C . LEU B 1 287 ? 8.023 -2.684 23.391 1 70.31 287 LEU B C 1
ATOM 4808 O O . LEU B 1 287 ? 8.352 -3.416 22.453 1 70.31 287 LEU B O 1
ATOM 4812 N N . GLU B 1 288 ? 8.852 -2.635 24.312 1 60.09 288 GLU B N 1
ATOM 4813 C CA . GLU B 1 288 ? 9.75 -3.734 24.641 1 60.09 288 GLU B CA 1
ATOM 4814 C C . GLU B 1 288 ? 9.094 -4.695 25.641 1 60.09 288 GLU B C 1
ATOM 4816 O O . GLU B 1 288 ? 8.484 -4.262 26.609 1 60.09 288 GLU B O 1
ATOM 4821 N N . VAL B 1 289 ? 8.758 -5.871 24.984 1 55.38 289 VAL B N 1
ATOM 4822 C CA . VAL B 1 289 ? 8.266 -6.895 25.906 1 55.38 289 VAL B CA 1
ATOM 4823 C C . VAL B 1 289 ? 9.43 -7.449 26.734 1 55.38 289 VAL B C 1
ATOM 4825 O O . VAL B 1 289 ? 10.414 -7.945 26.172 1 55.38 289 VAL B O 1
ATOM 4828 N N . THR B 1 290 ? 9.656 -7.012 27.828 1 51.41 290 THR B N 1
ATOM 4829 C CA . THR B 1 290 ? 10.664 -7.605 28.703 1 51.41 290 THR B CA 1
ATOM 4830 C C . THR B 1 290 ? 10.133 -8.875 29.359 1 51.41 290 THR B C 1
ATOM 4832 O O . THR B 1 290 ? 9.047 -8.859 29.938 1 51.41 290 THR B O 1
ATOM 4835 N N . GLU B 1 291 ? 10.5 -9.938 28.719 1 47.62 291 GLU B N 1
ATOM 4836 C CA . GLU B 1 291 ? 10.195 -11.203 29.375 1 47.62 291 GLU B CA 1
ATOM 4837 C C . GLU B 1 291 ? 10.859 -11.289 30.734 1 47.62 291 GLU B C 1
ATOM 4839 O O . GLU B 1 291 ? 12.086 -11.289 30.844 1 47.62 291 GLU B O 1
ATOM 4844 N N . ASN B 1 292 ? 10.469 -10.617 31.625 1 47.66 292 ASN B N 1
ATOM 4845 C CA . ASN B 1 292 ? 10.984 -11.07 32.938 1 47.66 292 ASN B CA 1
ATOM 4846 C C . ASN B 1 292 ? 10.211 -12.281 33.438 1 47.66 292 ASN B C 1
ATOM 4848 O O . ASN B 1 292 ? 9.094 -12.547 33 1 47.66 292 ASN B O 1
ATOM 4852 N N . SER B 1 293 ? 10.867 -13.117 34.25 1 49.28 293 SER B N 1
ATOM 4853 C CA . SER B 1 293 ? 10.445 -14.391 34.844 1 49.28 293 SER B CA 1
ATOM 4854 C C . SER B 1 293 ? 8.945 -14.414 35.094 1 49.28 293 SER B C 1
ATOM 4856 O O . SER B 1 293 ? 8.289 -15.43 34.844 1 49.28 293 SER B O 1
ATOM 4858 N N . ASP B 1 294 ? 8.328 -13.562 35.875 1 51.94 294 ASP B N 1
ATOM 4859 C CA . ASP B 1 294 ? 7.012 -13.734 36.5 1 51.94 294 ASP B CA 1
ATOM 4860 C C . ASP B 1 294 ? 5.961 -12.891 35.781 1 51.94 294 ASP B C 1
ATOM 4862 O O . ASP B 1 294 ? 4.762 -13.109 35.938 1 51.94 294 ASP B O 1
ATOM 4866 N N . ASP B 1 295 ? 6.27 -11.617 35.125 1 52.34 295 ASP B N 1
ATOM 4867 C CA . ASP B 1 295 ? 5.254 -10.75 34.531 1 52.34 295 ASP B CA 1
ATOM 4868 C C . ASP B 1 295 ? 5.762 -10.133 33.25 1 52.34 295 ASP B C 1
ATOM 4870 O O . ASP B 1 295 ? 6.828 -9.516 33.219 1 52.34 295 ASP B O 1
ATOM 4874 N N . THR B 1 296 ? 5.387 -10.625 32.156 1 50.94 296 THR B N 1
ATOM 4875 C CA . THR B 1 296 ? 5.66 -10.047 30.844 1 50.94 296 THR B CA 1
ATOM 4876 C C . THR B 1 296 ? 5.105 -8.633 30.75 1 50.94 296 THR B C 1
ATOM 4878 O O . THR B 1 296 ? 3.891 -8.43 30.766 1 50.94 296 THR B O 1
ATOM 4881 N N . LYS B 1 297 ? 5.875 -7.684 31.328 1 52.72 297 LYS B N 1
ATOM 4882 C CA . LYS B 1 297 ? 5.367 -6.32 31.172 1 52.72 297 LYS B CA 1
ATOM 4883 C C . LYS B 1 297 ? 5.953 -5.66 29.938 1 52.72 297 LYS B C 1
ATOM 4885 O O . LYS B 1 297 ? 7.168 -5.688 29.719 1 52.72 297 LYS B O 1
ATOM 4890 N N . ALA B 1 298 ? 5.117 -5.234 29.109 1 58.84 298 ALA B N 1
ATOM 4891 C CA . ALA B 1 298 ? 5.52 -4.441 27.953 1 58.84 298 ALA B CA 1
ATOM 4892 C C . ALA B 1 298 ? 5.852 -3.008 28.359 1 58.84 298 ALA B C 1
ATOM 4894 O O . ALA B 1 298 ? 5.039 -2.326 28.984 1 58.84 298 ALA B O 1
ATOM 4895 N N . ILE B 1 299 ? 7.223 -2.52 28.375 1 60.62 299 ILE B N 1
ATOM 4896 C CA . ILE B 1 299 ? 7.629 -1.155 28.688 1 60.62 299 ILE B CA 1
ATOM 4897 C C . ILE B 1 299 ? 7.836 -0.369 27.391 1 60.62 299 ILE B C 1
ATOM 4899 O O . ILE B 1 299 ? 8.5 -0.845 26.469 1 60.62 299 ILE B O 1
ATOM 4903 N N . ALA B 1 300 ? 7.109 0.863 27.391 1 68.88 300 ALA B N 1
ATOM 4904 C CA . ALA B 1 300 ? 7.324 1.757 26.25 1 68.88 300 ALA B CA 1
ATOM 4905 C C . ALA B 1 300 ? 8.578 2.609 26.453 1 68.88 300 ALA B C 1
ATOM 4907 O O . ALA B 1 300 ? 8.742 3.232 27.5 1 68.88 300 ALA B O 1
ATOM 4908 N N . THR B 1 301 ? 9.578 2.352 25.609 1 76.38 301 THR B N 1
ATOM 4909 C CA . THR B 1 301 ? 10.758 3.205 25.609 1 76.38 301 THR B CA 1
ATOM 4910 C C . THR B 1 301 ? 10.688 4.227 24.469 1 76.38 301 THR B C 1
ATOM 4912 O O . THR B 1 301 ? 10.141 3.939 23.406 1 76.38 301 THR B O 1
ATOM 4915 N N . SER B 1 302 ? 11.039 5.461 24.906 1 81.56 302 SER B N 1
ATOM 4916 C CA . SER B 1 302 ? 11 6.52 23.891 1 81.56 302 SER B CA 1
ATOM 4917 C C . SER B 1 302 ? 12.406 6.984 23.531 1 81.56 302 SER B C 1
ATOM 4919 O O . SER B 1 302 ? 13.344 6.82 24.312 1 81.56 302 SER B O 1
ATOM 4921 N N . GLY B 1 303 ? 12.609 7.238 22.266 1 89.44 303 GLY B N 1
ATOM 4922 C CA . GLY B 1 303 ? 13.836 7.816 21.75 1 89.44 303 GLY B CA 1
ATOM 4923 C C . GLY B 1 303 ? 13.617 9.133 21.031 1 89.44 303 GLY B C 1
ATOM 4924 O O . GLY B 1 303 ? 12.492 9.453 20.641 1 89.44 303 GLY B O 1
ATOM 4925 N N . ARG B 1 304 ? 14.727 9.969 21.062 1 93.69 304 ARG B N 1
ATOM 4926 C CA . ARG B 1 304 ? 14.695 11.266 20.391 1 93.69 304 ARG B CA 1
ATOM 4927 C C . ARG B 1 304 ? 15.938 11.461 19.531 1 93.69 304 ARG B C 1
ATOM 4929 O O . ARG B 1 304 ? 17.047 11.172 19.953 1 93.69 304 ARG B O 1
ATOM 4936 N N . ARG B 1 305 ? 15.68 11.836 18.297 1 96.69 305 ARG B N 1
ATOM 4937 C CA . ARG B 1 305 ? 16.75 12.109 17.344 1 96.69 305 ARG B CA 1
ATOM 4938 C C . ARG B 1 305 ? 16.594 13.492 16.719 1 96.69 305 ARG B C 1
ATOM 4940 O O . ARG B 1 305 ? 15.562 13.781 16.094 1 96.69 305 ARG B O 1
ATOM 4947 N N . LYS B 1 306 ? 17.641 14.352 16.891 1 97.56 306 LYS B N 1
ATOM 4948 C CA . LYS B 1 306 ? 17.578 15.688 16.297 1 97.56 306 LYS B CA 1
ATOM 4949 C C . LYS B 1 306 ? 17.734 15.617 14.781 1 97.56 306 LYS B C 1
ATOM 4951 O O . LYS B 1 306 ? 18.578 14.883 14.266 1 97.56 306 LYS B O 1
ATOM 4956 N N . LEU B 1 307 ? 16.906 16.344 14.094 1 98.12 307 LEU B N 1
ATOM 4957 C CA . LEU B 1 307 ? 16.969 16.391 12.633 1 98.12 307 LEU B CA 1
ATOM 4958 C C . LEU B 1 307 ? 17.656 17.656 12.156 1 98.12 307 LEU B C 1
ATOM 4960 O O . LEU B 1 307 ? 17.484 18.734 12.75 1 98.12 307 LEU B O 1
ATOM 4964 N N . ASN B 1 308 ? 18.438 17.516 11.133 1 95.69 308 ASN B N 1
ATOM 4965 C CA . ASN B 1 308 ? 19.031 18.672 10.469 1 95.69 308 ASN B CA 1
ATOM 4966 C C . ASN B 1 308 ? 18.094 19.234 9.391 1 95.69 308 ASN B C 1
ATOM 4968 O O . ASN B 1 308 ? 17.875 18.594 8.367 1 95.69 308 ASN B O 1
ATOM 4972 N N . THR B 1 309 ? 17.547 20.422 9.664 1 97 309 THR B N 1
ATOM 4973 C CA . THR B 1 309 ? 16.578 21 8.742 1 97 309 THR B CA 1
ATOM 4974 C C . THR B 1 309 ? 17.062 22.375 8.258 1 97 309 THR B C 1
ATOM 4976 O O . THR B 1 309 ? 17.969 22.953 8.836 1 97 309 THR B O 1
ATOM 4979 N N . TRP B 1 310 ? 16.484 22.797 7.18 1 95.94 310 TRP B N 1
ATOM 4980 C CA . TRP B 1 310 ? 16.641 24.172 6.746 1 95.94 310 TRP B CA 1
ATOM 4981 C C . TRP B 1 310 ? 16.203 25.141 7.836 1 95.94 310 TRP B C 1
ATOM 4983 O O . TRP B 1 310 ? 15.227 24.875 8.555 1 95.94 310 TRP B O 1
ATOM 4993 N N . PRO B 1 311 ? 16.875 26.281 8.008 1 93.62 311 PRO B N 1
ATOM 4994 C CA . PRO B 1 311 ? 16.484 27.25 9.039 1 93.62 311 PRO B CA 1
ATOM 4995 C C . PRO B 1 311 ? 15.062 27.781 8.844 1 93.62 311 PRO B C 1
ATOM 4997 O O . PRO B 1 311 ? 14.688 28.125 7.719 1 93.62 311 PRO B O 1
ATOM 5000 N N . LEU B 1 312 ? 14.383 27.891 9.938 1 94.69 312 LEU B N 1
ATOM 5001 C CA . LEU B 1 312 ? 13.023 28.406 9.922 1 94.69 312 LEU B CA 1
ATOM 5002 C C . LEU B 1 312 ? 13.016 29.906 10.227 1 94.69 312 LEU B C 1
ATOM 5004 O O . LEU B 1 312 ? 13.414 30.312 11.32 1 94.69 312 LEU B O 1
ATOM 5008 N N . SER B 1 313 ? 12.445 30.672 9.352 1 93.19 313 SER B N 1
ATOM 5009 C CA . SER B 1 313 ? 12.461 32.125 9.469 1 93.19 313 SER B CA 1
ATOM 5010 C C . SER B 1 313 ? 11.664 32.594 10.68 1 93.19 313 SER B C 1
ATOM 5012 O O . SER B 1 313 ? 12.023 33.594 11.32 1 93.19 313 SER B O 1
ATOM 5014 N N . PHE B 1 314 ? 10.656 31.875 11.039 1 93.75 314 PHE B N 1
ATOM 5015 C CA . PHE B 1 314 ? 9.781 32.25 12.148 1 93.75 314 PHE B CA 1
ATOM 5016 C C . PHE B 1 314 ? 10.555 32.219 13.461 1 93.75 314 PHE B C 1
ATOM 5018 O O . PHE B 1 314 ? 10.32 33.062 14.328 1 93.75 314 PHE B O 1
ATOM 5025 N N . TYR B 1 315 ? 11.461 31.391 13.625 1 91.62 315 TYR B N 1
ATOM 5026 C CA . TYR B 1 315 ? 12.148 31.188 14.898 1 91.62 315 TYR B CA 1
ATOM 5027 C C . TYR B 1 315 ? 13.445 32 14.945 1 91.62 315 TYR B C 1
ATOM 5029 O O . TYR B 1 315 ? 14.062 32.125 16 1 91.62 315 TYR B O 1
ATOM 5037 N N . SER B 1 316 ? 14.062 32.438 13.906 1 83.25 316 SER B N 1
ATOM 5038 C CA . SER B 1 316 ? 15.297 33.219 13.867 1 83.25 316 SER B CA 1
ATOM 5039 C C . SER B 1 316 ? 15.078 34.625 14.422 1 83.25 316 SER B C 1
ATOM 5041 O O . SER B 1 316 ? 15.969 35.188 15.062 1 83.25 316 SER B O 1
ATOM 5043 N N . LYS B 1 317 ? 14.062 35.312 14.234 1 63 317 LYS B N 1
ATOM 5044 C CA . LYS B 1 317 ? 13.867 36.656 14.695 1 63 317 LYS B CA 1
ATOM 5045 C C . LYS B 1 317 ? 13.797 36.75 16.219 1 63 317 LYS B C 1
ATOM 5047 O O . LYS B 1 317 ? 14.109 37.781 16.812 1 63 317 LYS B O 1
ATOM 5052 N N . ARG B 1 318 ? 13.508 35.688 16.859 1 57.97 318 ARG B N 1
ATOM 5053 C CA . ARG B 1 318 ? 13.359 35.719 18.312 1 57.97 318 ARG B CA 1
ATOM 5054 C C . ARG B 1 318 ? 14.719 35.594 19 1 57.97 318 ARG B C 1
ATOM 5056 O O . ARG B 1 318 ? 14.828 35.844 20.203 1 57.97 318 ARG B O 1
ATOM 5063 N N . ARG B 1 319 ? 15.711 35.188 18.25 1 52.22 319 ARG B N 1
ATOM 5064 C CA . ARG B 1 319 ? 17.016 35.062 18.891 1 52.22 319 ARG B CA 1
ATOM 5065 C C . ARG B 1 319 ? 17.719 36.438 18.922 1 52.22 319 ARG B C 1
ATOM 5067 O O . ARG B 1 319 ? 18.859 36.531 19.391 1 52.22 319 ARG B O 1
ATOM 5074 N N . ALA B 1 320 ? 17.25 37.469 18.344 1 45.66 320 ALA B N 1
ATOM 5075 C CA . ALA B 1 320 ? 18.078 38.656 18.422 1 45.66 320 ALA B CA 1
ATOM 5076 C C . ALA B 1 320 ? 18.172 39.156 19.875 1 45.66 320 ALA B C 1
ATOM 5078 O O . ALA B 1 320 ? 17.156 39.312 20.547 1 45.66 320 ALA B O 1
ATOM 5079 N N . PRO B 1 321 ? 19.422 39.062 20.5 1 43.75 321 PRO B N 1
ATOM 5080 C CA . PRO B 1 321 ? 19.609 39.594 21.859 1 43.75 321 PRO B CA 1
ATOM 5081 C C . PRO B 1 321 ? 19 41 22.047 1 43.75 321 PRO B C 1
ATOM 5083 O O . PRO B 1 321 ? 18.922 41.75 21.094 1 43.75 321 PRO B O 1
ATOM 5086 N N . PRO B 1 322 ? 18.188 41.25 23.031 1 39.5 322 PRO B N 1
ATOM 5087 C CA . PRO B 1 322 ? 17.781 42.625 23.266 1 39.5 322 PRO B CA 1
ATOM 5088 C C . PRO B 1 322 ? 18.969 43.594 23.234 1 39.5 322 PRO B C 1
ATOM 5090 O O . PRO B 1 322 ? 20.078 43.25 23.641 1 39.5 322 PRO B O 1
ATOM 5093 N N . GLN B 1 323 ? 19.094 44.344 22.266 1 36.38 323 GLN B N 1
ATOM 5094 C CA . GLN B 1 323 ? 20.094 45.406 22.297 1 36.38 323 GLN B CA 1
ATOM 5095 C C . GLN B 1 323 ? 20.188 46.031 23.688 1 36.38 323 GLN B C 1
ATOM 5097 O O . GLN B 1 323 ? 19.188 46.406 24.266 1 36.38 323 GLN B O 1
ATOM 5102 N N . GLY B 1 324 ? 21.203 45.719 24.438 1 35.34 324 GLY B N 1
ATOM 5103 C CA . GLY B 1 324 ? 21.578 46.281 25.734 1 35.34 324 GLY B CA 1
ATOM 5104 C C . GLY B 1 324 ? 21.484 47.781 25.797 1 35.34 324 GLY B C 1
ATOM 5105 O O . GLY B 1 324 ? 22.219 48.5 25.109 1 35.34 324 GLY B O 1
ATOM 5106 N N . GLY B 1 325 ? 20.281 48.406 25.891 1 31.48 325 GLY B N 1
ATOM 5107 C CA . GLY B 1 325 ? 20.188 49.844 26.203 1 31.48 325 GLY B CA 1
ATOM 5108 C C . GLY B 1 325 ? 21.062 50.25 27.359 1 31.48 325 GLY B C 1
ATOM 5109 O O . GLY B 1 325 ? 21.312 49.469 28.266 1 31.48 325 GLY B O 1
ATOM 5110 N N . SER B 1 326 ? 21.938 51.156 27.141 1 32.38 326 SER B N 1
ATOM 5111 C CA . SER B 1 326 ? 22.797 51.844 28.094 1 32.38 326 SER B CA 1
ATOM 5112 C C . SER B 1 326 ? 22.016 52.312 29.312 1 32.38 326 SER B C 1
ATOM 5114 O O . SER B 1 326 ? 21.172 53.219 29.203 1 32.38 326 SER B O 1
ATOM 5116 N N . ARG B 1 327 ? 21.516 51.406 30.188 1 27.62 327 ARG B N 1
ATOM 5117 C CA . ARG B 1 327 ? 20.938 51.906 31.438 1 27.62 327 ARG B CA 1
ATOM 5118 C C . ARG B 1 327 ? 21.906 52.812 32.156 1 27.62 327 ARG B C 1
ATOM 5120 O O . ARG B 1 327 ? 23.031 52.438 32.469 1 27.62 327 ARG B O 1
ATOM 5127 N N . GLY B 1 328 ? 21.812 54.094 31.781 1 25.28 328 GLY B N 1
ATOM 5128 C CA . GLY B 1 328 ? 22.375 55.062 32.719 1 25.28 328 GLY B CA 1
ATOM 5129 C C . GLY B 1 328 ? 22.016 54.781 34.156 1 25.28 328 GLY B C 1
ATOM 5130 O O . GLY B 1 328 ? 21.078 54.031 34.438 1 25.28 328 GLY B O 1
ATOM 5131 N N . GLN B 1 329 ? 22.781 55.25 35.125 1 25.72 329 GLN B N 1
ATOM 5132 C CA . GLN B 1 329 ? 22.891 55.281 36.562 1 25.72 329 GLN B CA 1
ATOM 5133 C C . GLN B 1 329 ? 21.625 55.844 37.219 1 25.72 329 GLN B C 1
ATOM 5135 O O . GLN B 1 329 ? 21.422 57.031 37.25 1 25.72 329 GLN B O 1
ATOM 5140 N N . GLY B 1 330 ? 20.375 55.188 36.844 1 19.88 330 GLY B N 1
ATOM 5141 C CA . GLY B 1 330 ? 19.078 55.719 37.25 1 19.88 330 GLY B CA 1
ATOM 5142 C C . GLY B 1 330 ? 18.891 55.75 38.75 1 19.88 330 GLY B C 1
ATOM 5143 O O . GLY B 1 330 ? 19.375 54.875 39.469 1 19.88 330 GLY B O 1
ATOM 5144 N N . SER B 1 331 ? 18.453 56.969 39.156 1 23.67 331 SER B N 1
ATOM 5145 C CA . SER B 1 331 ? 18.359 57.562 40.5 1 23.67 331 SER B CA 1
ATOM 5146 C C . SER B 1 331 ? 17.453 56.719 41.406 1 23.67 331 SER B C 1
ATOM 5148 O O . SER B 1 331 ? 16.547 56.031 40.938 1 23.67 331 SER B O 1
ATOM 5150 N N . PRO B 1 332 ? 17.719 56.594 42.688 1 21.84 332 PRO B N 1
ATOM 5151 C CA . PRO B 1 332 ? 17.234 55.781 43.812 1 21.84 332 PRO B CA 1
ATOM 5152 C C . PRO B 1 332 ? 15.758 56.031 44.125 1 21.84 332 PRO B C 1
ATOM 5154 O O . PRO B 1 332 ? 15.234 55.5 45.094 1 21.84 332 PRO B O 1
ATOM 5157 N N . VAL B 1 333 ? 14.867 56.031 42.938 1 21.19 333 VAL B N 1
ATOM 5158 C CA . VAL B 1 333 ? 13.648 56.594 43.469 1 21.19 333 VAL B CA 1
ATOM 5159 C C . VAL B 1 333 ? 13.086 55.719 44.562 1 21.19 333 VAL B C 1
ATOM 5161 O O . VAL B 1 333 ? 13.18 54.469 44.5 1 21.19 333 VAL B O 1
ATOM 5164 N N . GLY B 1 334 ? 12.625 56.312 45.625 1 18.7 334 GLY B N 1
ATOM 5165 C CA . GLY B 1 334 ? 12.211 56 47 1 18.7 334 GLY B CA 1
ATOM 5166 C C . GLY B 1 334 ? 10.938 55.156 47.062 1 18.7 334 GLY B C 1
ATOM 5167 O O . GLY B 1 334 ? 10.172 55.125 46.094 1 18.7 334 GLY B O 1
ATOM 5168 N N . ALA B 1 335 ? 10.633 54.219 48 1 16.73 335 ALA B N 1
ATOM 5169 C CA . ALA B 1 335 ? 9.766 53.156 48.5 1 16.73 335 ALA B CA 1
ATOM 5170 C C . ALA B 1 335 ? 8.359 53.688 48.781 1 16.73 335 ALA B C 1
ATOM 5172 O O . ALA B 1 335 ? 7.48 52.938 49.219 1 16.73 335 ALA B O 1
ATOM 5173 N N . ALA B 1 336 ? 7.738 54.781 48.125 1 18.25 336 ALA B N 1
ATOM 5174 C CA . ALA B 1 336 ? 6.688 55.188 49.031 1 18.25 336 ALA B CA 1
ATOM 5175 C C . ALA B 1 336 ? 5.605 54.125 49.156 1 18.25 336 ALA B C 1
ATOM 5177 O O . ALA B 1 336 ? 5.391 53.344 48.219 1 18.25 336 ALA B O 1
ATOM 5178 N N . GLU B 1 337 ? 4.816 54.094 50.281 1 18.02 337 GLU B N 1
ATOM 5179 C CA . GLU B 1 337 ? 3.941 53.438 51.25 1 18.02 337 GLU B CA 1
ATOM 5180 C C . GLU B 1 337 ? 2.49 53.438 50.781 1 18.02 337 GLU B C 1
ATOM 5182 O O . GLU B 1 337 ? 1.634 52.812 51.406 1 18.02 337 GLU B O 1
ATOM 5187 N N . ALA B 1 338 ? 2.043 53.969 49.656 1 19.2 338 ALA B N 1
ATOM 5188 C CA . ALA B 1 338 ? 0.734 54.562 49.906 1 19.2 338 ALA B CA 1
ATOM 5189 C C . ALA B 1 338 ? -0.351 53.5 49.969 1 19.2 338 ALA B C 1
ATOM 5191 O O . ALA B 1 338 ? -0.391 52.594 49.156 1 19.2 338 ALA B O 1
ATOM 5192 N N . GLY B 1 339 ? -1.178 53.469 51.156 1 18.62 339 GLY B N 1
ATOM 5193 C CA . GLY B 1 339 ? -2.242 52.875 51.938 1 18.62 339 GLY B CA 1
ATOM 5194 C C . GLY B 1 339 ? -3.613 53.031 51.312 1 18.62 339 GLY B C 1
ATOM 5195 O O . GLY B 1 339 ? -4.602 52.5 51.812 1 18.62 339 GLY B O 1
ATOM 5196 N N . ASP B 1 340 ? -3.979 53.938 50.312 1 18.84 340 ASP B N 1
ATOM 5197 C CA . ASP B 1 340 ? -5.316 54.469 50.531 1 18.84 340 ASP B CA 1
ATOM 5198 C C . ASP B 1 340 ? -6.387 53.438 50.25 1 18.84 340 ASP B C 1
ATOM 5200 O O . ASP B 1 340 ? -6.254 52.625 49.312 1 18.84 340 ASP B O 1
ATOM 5204 N N . SER B 1 341 ? -7.469 53.375 51.188 1 21.33 341 SER B N 1
ATOM 5205 C CA . SER B 1 341 ? -8.656 52.719 51.719 1 21.33 341 SER B CA 1
ATOM 5206 C C . SER B 1 341 ? -9.875 53 50.844 1 21.33 341 SER B C 1
ATOM 5208 O O . SER B 1 341 ? -10.383 54.125 50.812 1 21.33 341 SER B O 1
ATOM 5210 N N . ILE B 1 342 ? -10 52.812 49.562 1 21.62 342 ILE B N 1
ATOM 5211 C CA . ILE B 1 342 ? -11.156 53.344 48.844 1 21.62 342 ILE B CA 1
ATOM 5212 C C . ILE B 1 342 ? -12.414 52.594 49.281 1 21.62 342 ILE B C 1
ATOM 5214 O O . ILE B 1 342 ? -12.461 51.375 49.25 1 21.62 342 ILE B O 1
ATOM 5218 N N . SER B 1 343 ? -13.312 53.312 50.125 1 21.02 343 SER B N 1
ATOM 5219 C CA . SER B 1 343 ? -14.586 53.125 50.812 1 21.02 343 SER B CA 1
ATOM 5220 C C . SER B 1 343 ? -15.727 52.906 49.844 1 21.02 343 SER B C 1
ATOM 5222 O O . SER B 1 343 ? -15.82 53.625 48.844 1 21.02 343 SER B O 1
ATOM 5224 N N . PHE B 1 344 ? -16.484 51.75 49.938 1 20.62 344 PHE B N 1
ATOM 5225 C CA . PHE B 1 344 ? -17.641 51.062 49.375 1 20.62 344 PHE B CA 1
ATOM 5226 C C . PHE B 1 344 ? -18.922 51.781 49.781 1 20.62 344 PHE B C 1
ATOM 5228 O O . PHE B 1 344 ? -19.391 51.625 50.906 1 20.62 344 PHE B O 1
ATOM 5235 N N . THR B 1 345 ? -19.156 53.062 49.562 1 20.52 345 THR B N 1
ATOM 5236 C CA . THR B 1 345 ? -20.406 53.656 50.031 1 20.52 345 THR B CA 1
ATOM 5237 C C . THR B 1 345 ? -21.578 53.156 49.156 1 20.52 345 THR B C 1
ATOM 5239 O O . THR B 1 345 ? -21.578 53.344 47.938 1 20.52 345 THR B O 1
ATOM 5242 N N . THR B 1 346 ? -22.297 52.031 49.5 1 21.89 346 THR B N 1
ATOM 5243 C CA . THR B 1 346 ? -23.453 51.469 48.844 1 21.89 346 THR B CA 1
ATOM 5244 C C . THR B 1 346 ? -24.656 52.375 48.969 1 21.89 346 THR B C 1
ATOM 5246 O O . THR B 1 346 ? -25.203 52.562 50.062 1 21.89 346 THR B O 1
ATOM 5249 N N . GLU B 1 347 ? -24.672 53.625 48.625 1 19.48 347 GLU B N 1
ATOM 5250 C CA . GLU B 1 347 ? -25.859 54.438 48.844 1 19.48 347 GLU B CA 1
ATOM 5251 C C . GLU B 1 347 ? -27.078 53.844 48.156 1 19.48 347 GLU B C 1
ATOM 5253 O O . GLU B 1 347 ? -26.953 53.062 47.219 1 19.48 347 GLU B O 1
ATOM 5258 N N . GLU B 1 348 ? -28.422 54.312 48.5 1 22.3 348 GLU B N 1
ATOM 5259 C CA . GLU B 1 348 ? -29.875 54.219 48.531 1 22.3 348 GLU B CA 1
ATOM 5260 C C . GLU B 1 348 ? -30.484 54.375 47.156 1 22.3 348 GLU B C 1
ATOM 5262 O O . GLU B 1 348 ? -30.312 55.438 46.531 1 22.3 348 GLU B O 1
ATOM 5267 N N . LEU B 1 349 ? -30.156 53.75 45.969 1 20.33 349 LEU B N 1
ATOM 5268 C CA . LEU B 1 349 ? -31.281 53.875 45.062 1 20.33 349 LEU B CA 1
ATOM 5269 C C . LEU B 1 349 ? -32.469 53.031 45.5 1 20.33 349 LEU B C 1
ATOM 5271 O O . LEU B 1 349 ? -32.281 51.906 45.969 1 20.33 349 LEU B O 1
#